Protein AF-A0A2V5XHL0-F1 (afdb_monomer)

Mean predicted aligned error: 10.44 Å

Foldseek 3Di:
DLDDQAQPQADDDLLCRVVVLLVPFFFDDLVCQCLAEEEAEAQFLQSLLQLLQSLVSPHAYEYEYLAPASLPGPLQADQQFAFAQACPPPFVGHLVLQLVLQCVQLQLQFFSNLQSLLRVLLNVLVVLCVVLQFAFPADPVGDGDFQAAVRGDGRGGTFFLRTRSSRSSVSSRVSSVVSVVVNSYDYHYSKDFDAFQADPLAGFWTWIANLFFLDIDTDGPDDDDDDPAWDDDDDDPPPDTHGDDPCVCPPDQDWDFQDPVCPPPDPVPGDPVRTDPDDPDDDHHTHYHHHDDPVQPVLQVCQVVVNADDDPSAWDFAACQVVCVVPNPVVCCSRCVVVQVVQCVVPVDRRNVGTGIDHHDDDAALAAARDHQLQAGSRHPDHDFARNHNHRRHQHRITNCRSSRSNCNNNPRNNRSVSSSCVVCRVVHDDCPDPSNVVNSVVSVVVLVLLQPQPADDELVVLQVVLVVLCCVAVNQEHELVSLVVSLVVLVVSLVCLSHHYHQPDHSGRNGVSSVSSSVSNVVSLVSNVSSVVLNVPPFFGNSNHYPVHADPVRHGHGDCVPPSWDWHWADPPDCVVPNTDTDTGHHDDPDDDNDDNDPD

Solvent-accessible surface area (backbone atoms only — not comparable to full-atom values): 33269 Å² total; per-residue (Å²): 132,89,82,71,90,69,46,71,70,60,75,75,58,79,95,42,23,60,58,55,48,62,75,71,46,46,70,57,55,64,92,53,26,62,78,44,61,45,83,40,78,42,37,29,47,17,38,23,24,29,50,21,44,44,14,69,62,39,24,36,30,40,39,30,26,62,43,88,42,57,75,70,30,73,45,35,73,36,42,67,20,32,40,32,43,61,59,79,84,71,78,77,65,32,41,68,54,46,24,50,54,40,41,60,38,3,52,65,49,42,46,58,67,50,28,40,45,51,21,64,45,23,40,56,52,55,51,54,38,49,75,52,28,35,28,42,12,60,42,96,86,66,49,70,29,56,28,38,32,60,88,57,96,49,59,40,13,31,7,21,65,72,31,16,22,36,48,52,34,50,38,28,43,55,46,29,49,50,20,39,75,68,66,23,29,48,80,36,58,28,20,38,79,77,48,76,25,55,56,99,73,22,47,63,32,33,33,31,30,35,46,69,54,30,48,73,45,75,43,38,70,80,91,84,84,85,76,94,48,54,52,80,84,80,59,97,82,61,93,64,70,54,79,48,72,79,71,68,54,81,87,48,87,76,67,46,67,71,53,80,83,58,76,82,52,61,78,90,78,57,61,76,89,44,48,44,72,87,78,89,76,83,94,82,66,58,32,28,40,68,38,65,60,75,73,42,57,65,45,44,54,46,20,76,74,68,71,19,44,68,91,87,29,67,14,40,78,51,72,45,65,68,58,32,74,72,61,37,59,65,57,48,43,76,60,44,34,76,56,43,53,51,44,23,75,73,69,77,46,57,47,93,81,43,58,40,81,45,64,69,72,95,83,80,60,40,61,50,51,66,55,28,67,58,33,33,28,81,40,52,76,39,67,50,56,28,69,54,21,29,61,57,24,21,40,24,66,51,57,24,42,65,59,32,44,8,38,36,34,14,64,64,42,40,75,50,35,48,32,36,55,47,57,79,41,77,87,73,70,79,63,66,82,40,69,49,46,54,46,50,52,49,54,51,48,49,54,51,53,53,54,55,64,24,82,34,84,38,52,61,67,59,55,50,51,52,50,53,50,51,40,54,79,19,62,38,73,59,28,45,70,71,41,25,55,51,42,58,57,47,39,57,58,49,47,52,46,48,74,63,30,27,42,36,67,78,69,67,56,45,67,35,65,49,51,56,49,48,53,52,50,56,54,45,44,53,50,51,42,51,53,32,49,53,62,54,72,51,85,38,4,41,64,59,47,39,26,75,88,26,48,48,101,86,70,46,73,36,65,47,67,90,85,56,37,44,46,83,46,71,45,80,63,63,63,62,97,81,34,64,65,44,82,43,79,47,77,61,74,72,91,84,60,83,92,72,83,87,70,91,121

Sequence (601 aa):
MIGNFDARVPSGPLDRKWTSHKDHSRLVSPNNRRKFEIIVVGSGLAGGSAVATLGELGYRVRCFCYQDSPRRAHSIAAQGGINAAKNYQNDGDSIYRLFYDTIKGGDFRSREANVYRLAEVSSNIIDQCVAQGVPFAREYGGLLANRSFGGAQVSRTFYARGQTGQQLLLGCYQALCRQIAAGTVQMFPQTEMLDVVIVDGHAKGIVTRNLRTGKIDNVAACFTQIHPTCIPHSGDYQSKLTLMSESLRNDGRVWVPKQKEDCNKAPNEIPEADRDYYLERKYPSYGNLAPRDISSRAAKEVCDEGRGVGPGGRGVYLDFADAIKRVGEQTIRERYGNLFEVYEKITGENAYHVPMRIYPAVHYTMGGLWVDYNLMSNIPGLFVIGEANFSDHGANRLGASALMQGLADGYFVLPYTLPNYLAGQMGKRPSTDHAEFKKADNDVRAKIDNLLKINGKRSLDSIHRELGTLLWDKCGMARNKNGLEEALRKIPELREKFWREVRVPGDGEDFNQSLERAGRVADFLEFAELMCLDALARNESCGAHFREQHQTPEGEALRDDENFADVFAWEFQGNPATAGPKLYREALHFETVHLAQRSYK

Secondary structure (DSSP, 8-state):
--------PPSS-HHHHHHHHHHT-----HHHHTT-EEEEE--SHHHHHHHHHHHHTT-EEEEEESSSSGGGSGGGG--S-EE----SS-SS--HHHHHHHHHHHTTT-S-HHHHHHHHHHHHHHHHHHHHTT---EE-TTSSEEPB--BS-SS--EE--TT-HHHHHHHHHHHHHHHHHHTTSEEEEETEEEEEEEEETTEEEEEEEEETTS--EEEEE-------S-BPPP-STT-SSPPB--GGGGSS----EESSSGGGGS-GGGS-GGGEE-TTS-----------BSTHHHHHHHHHHTT---STTS--EEE--HHHHHHH-HHHHHHHHHHHHHHHHHHHS--TTTSPEEE----------B-B-TTSBBSSTT-B--GGGB-TTTTTS--TTHHHHHHHHIIIIIHHHHHHHHHTT-TT----TTSHHHHHHHHHHHHHHHHHHH-B-SB-HHHHHHHHHHHHHHHSSSSB-HHHHHHHHHHHHHHHHHHHHHBB--S-SSS--HHHHHHHHHHHHHHHHHHHHHHHHH--S-BTTB-BTTSB-TTS-B---TTT--EEEEEE--S-TTTSPPEEEEEEPP-SSS--------

Structure (mmCIF, N/CA/C/O backbone):
data_AF-A0A2V5XHL0-F1
#
_entry.id   AF-A0A2V5XHL0-F1
#
loop_
_atom_site.group_PDB
_atom_site.id
_atom_site.type_symbol
_atom_site.label_atom_id
_atom_site.label_alt_id
_atom_site.label_comp_id
_atom_site.label_asym_id
_atom_site.label_entity_id
_atom_site.label_seq_id
_atom_site.pdbx_PDB_ins_code
_atom_site.Cartn_x
_atom_site.Cartn_y
_atom_site.Cartn_z
_atom_site.occupancy
_atom_site.B_iso_or_equiv
_atom_site.auth_seq_id
_atom_site.auth_comp_id
_atom_site.auth_asym_id
_atom_site.auth_atom_id
_atom_site.pdbx_PDB_model_num
ATOM 1 N N . MET A 1 1 ? 4.627 -4.210 24.219 1.00 46.50 1 MET A N 1
ATOM 2 C CA . MET A 1 1 ? 6.060 -4.483 23.981 1.00 46.50 1 MET A CA 1
ATOM 3 C C . MET A 1 1 ? 6.228 -4.912 22.536 1.00 46.50 1 MET A C 1
ATOM 5 O O . MET A 1 1 ? 5.834 -6.027 22.213 1.00 46.50 1 MET A O 1
ATOM 9 N N . ILE A 1 2 ? 6.771 -4.050 21.676 1.00 52.75 2 ILE A N 1
ATOM 10 C CA . ILE A 1 2 ? 7.074 -4.383 20.277 1.00 52.75 2 ILE A CA 1
ATOM 11 C C . ILE A 1 2 ? 8.586 -4.632 20.197 1.00 52.75 2 ILE A C 1
ATOM 13 O O . ILE A 1 2 ? 9.363 -3.773 19.809 1.00 52.75 2 ILE A O 1
ATOM 17 N N . GLY A 1 3 ? 9.013 -5.793 20.706 1.00 51.69 3 GLY A N 1
ATOM 18 C CA . GLY A 1 3 ? 10.428 -6.073 20.998 1.00 51.69 3 GLY A CA 1
ATOM 19 C C . GLY A 1 3 ? 11.030 -7.291 20.298 1.00 51.69 3 GLY A C 1
ATOM 20 O O . GLY A 1 3 ? 12.183 -7.609 20.564 1.00 51.69 3 GLY A O 1
ATOM 21 N N . ASN A 1 4 ? 10.276 -7.995 19.448 1.00 64.25 4 ASN A N 1
ATOM 22 C CA . ASN A 1 4 ? 10.770 -9.174 18.734 1.00 64.25 4 ASN A CA 1
ATOM 23 C C . ASN A 1 4 ? 10.241 -9.192 17.292 1.00 64.25 4 ASN A C 1
ATOM 25 O O . ASN A 1 4 ? 9.087 -9.550 17.050 1.00 64.25 4 ASN A O 1
ATOM 29 N N . PHE A 1 5 ? 11.092 -8.785 16.350 1.00 75.19 5 PHE A N 1
ATOM 30 C CA . PHE A 1 5 ? 10.801 -8.710 14.915 1.00 75.19 5 PHE A CA 1
ATOM 31 C C . PHE A 1 5 ? 11.081 -10.061 14.235 1.00 75.19 5 PHE A C 1
ATOM 33 O O . PHE A 1 5 ? 11.880 -10.183 13.312 1.00 75.19 5 PHE A O 1
ATOM 40 N N . ASP A 1 6 ? 10.419 -11.103 14.742 1.00 87.44 6 ASP A N 1
ATOM 41 C CA . ASP A 1 6 ? 10.456 -12.466 14.209 1.00 87.44 6 ASP A CA 1
ATOM 42 C C . ASP A 1 6 ? 9.765 -12.518 12.837 1.00 87.44 6 ASP A C 1
ATOM 44 O O . ASP A 1 6 ? 8.538 -12.566 12.740 1.00 87.44 6 ASP A O 1
ATOM 48 N N . ALA A 1 7 ? 10.562 -12.513 11.766 1.00 89.44 7 ALA A N 1
ATOM 49 C CA . ALA A 1 7 ? 10.075 -12.528 10.390 1.00 89.44 7 ALA A CA 1
ATOM 50 C C . ALA A 1 7 ? 9.318 -13.816 9.996 1.00 89.44 7 ALA A C 1
ATOM 52 O O . ALA A 1 7 ? 8.667 -13.823 8.950 1.00 89.44 7 ALA A O 1
ATOM 53 N N . ARG A 1 8 ? 9.388 -14.903 10.784 1.00 92.56 8 ARG A N 1
ATOM 54 C CA . ARG A 1 8 ? 8.723 -16.209 10.541 1.00 92.56 8 ARG A CA 1
ATOM 55 C C . ARG A 1 8 ? 8.894 -16.801 9.142 1.00 92.56 8 ARG A C 1
ATOM 57 O O . ARG A 1 8 ? 8.022 -17.520 8.652 1.00 92.56 8 ARG A O 1
ATOM 64 N N . VAL A 1 9 ? 10.024 -16.520 8.501 1.00 93.06 9 VAL A N 1
ATOM 65 C CA . VAL A 1 9 ? 10.386 -17.124 7.217 1.00 93.06 9 VAL A CA 1
ATOM 66 C C . VAL A 1 9 ? 10.520 -18.646 7.398 1.00 93.06 9 VAL A C 1
ATOM 68 O O . VAL A 1 9 ? 11.267 -19.080 8.275 1.00 93.06 9 VAL A O 1
ATOM 71 N N . PRO A 1 10 ? 9.828 -19.479 6.594 1.00 92.94 10 PRO A N 1
ATOM 72 C CA . PRO A 1 10 ? 9.951 -20.931 6.681 1.00 92.94 10 PRO A CA 1
ATOM 73 C C . PRO A 1 10 ? 11.386 -21.418 6.436 1.00 92.94 10 PRO A C 1
ATOM 75 O O . PRO A 1 10 ? 12.123 -20.875 5.603 1.00 92.94 10 PRO A O 1
ATOM 78 N N . SER A 1 11 ? 11.769 -22.484 7.135 1.00 91.81 11 SER A N 1
ATOM 79 C CA . SER A 1 11 ? 13.030 -23.189 6.905 1.00 91.81 11 SER A CA 1
ATOM 80 C C . SER A 1 11 ? 13.004 -23.994 5.595 1.00 91.81 11 SER A C 1
ATOM 82 O O . SER A 1 11 ? 11.952 -24.219 4.993 1.00 91.81 11 SER A O 1
ATOM 84 N N . GLY A 1 12 ? 14.185 -24.423 5.141 1.00 92.25 12 GLY A N 1
ATOM 85 C CA . GLY A 1 12 ? 14.355 -25.177 3.895 1.00 92.25 12 GLY A CA 1
ATOM 86 C C . GLY A 1 12 ? 14.492 -24.304 2.634 1.00 92.25 12 GLY A C 1
ATOM 87 O O . GLY A 1 12 ? 14.489 -23.073 2.738 1.00 92.25 12 GLY A O 1
ATOM 88 N N . PRO A 1 13 ? 14.648 -24.932 1.450 1.00 93.69 13 PRO A N 1
ATOM 89 C CA . PRO A 1 13 ? 14.963 -24.255 0.187 1.00 93.69 13 PRO A CA 1
ATOM 90 C C . PRO A 1 13 ? 13.944 -23.189 -0.223 1.00 93.69 13 PRO A C 1
ATOM 92 O O . PRO A 1 13 ? 12.740 -23.371 -0.028 1.00 93.69 13 PRO A O 1
ATOM 95 N N . LEU A 1 14 ? 14.420 -22.092 -0.824 1.00 93.50 14 LEU A N 1
ATOM 96 C CA . LEU A 1 14 ? 13.601 -20.930 -1.193 1.00 93.50 14 LEU A CA 1
ATOM 97 C C . LEU A 1 14 ? 12.396 -21.298 -2.079 1.00 93.50 14 LEU A C 1
ATOM 99 O O . LEU A 1 14 ? 11.286 -20.848 -1.799 1.00 93.50 14 LEU A O 1
ATOM 103 N N . ASP A 1 15 ? 12.589 -22.189 -3.059 1.00 93.50 15 ASP A N 1
ATOM 104 C CA . ASP A 1 15 ? 11.546 -22.705 -3.962 1.00 93.50 15 ASP A CA 1
ATOM 105 C C . ASP A 1 15 ? 10.491 -23.586 -3.267 1.00 93.50 15 ASP A C 1
ATOM 107 O O . ASP A 1 15 ? 9.449 -23.898 -3.846 1.00 93.50 15 ASP A O 1
ATOM 111 N N . ARG A 1 16 ? 10.744 -23.997 -2.018 1.00 94.38 16 ARG A N 1
ATOM 112 C CA . ARG A 1 16 ? 9.848 -24.842 -1.216 1.00 94.38 16 ARG A CA 1
ATOM 113 C C . ARG A 1 16 ? 9.269 -24.149 0.007 1.00 94.38 16 ARG A C 1
ATOM 115 O O . ARG A 1 16 ? 8.292 -24.673 0.540 1.00 94.38 16 ARG A O 1
ATOM 122 N N . LYS A 1 17 ? 9.784 -22.983 0.424 1.00 96.06 17 LYS A N 1
ATOM 123 C CA . LYS A 1 17 ? 9.313 -22.268 1.629 1.00 96.06 17 LYS A CA 1
ATOM 124 C C . LYS A 1 17 ? 7.793 -22.066 1.630 1.00 96.06 17 LYS A C 1
ATOM 126 O O . LYS A 1 17 ? 7.146 -22.408 2.616 1.00 96.06 17 LYS A O 1
ATOM 131 N N . TRP A 1 18 ? 7.203 -21.577 0.533 1.00 96.12 18 TRP A N 1
ATOM 132 C CA . TRP A 1 18 ? 5.755 -21.331 0.475 1.00 96.12 18 TRP A CA 1
ATOM 133 C C . TRP A 1 18 ? 4.926 -22.617 0.390 1.00 96.12 18 TRP A C 1
ATOM 135 O O . TRP A 1 18 ? 3.898 -22.726 1.055 1.00 96.12 18 TRP A O 1
ATOM 145 N N . THR A 1 19 ? 5.370 -23.617 -0.376 1.00 93.69 19 THR A N 1
ATOM 146 C CA . THR A 1 19 ? 4.673 -24.914 -0.456 1.00 93.69 19 THR A CA 1
ATOM 147 C C . THR A 1 19 ? 4.693 -25.652 0.879 1.00 93.69 19 THR A C 1
ATOM 149 O O . THR A 1 19 ? 3.624 -25.905 1.428 1.00 93.69 19 THR A O 1
ATOM 152 N N . SER A 1 20 ? 5.864 -25.791 1.503 1.00 93.00 20 SER A N 1
ATOM 153 C CA . SER A 1 20 ? 5.986 -26.304 2.873 1.00 93.00 20 SER A CA 1
ATOM 154 C C . SER A 1 20 ? 5.132 -25.514 3.879 1.00 93.00 20 SER A C 1
ATOM 156 O O . SER A 1 20 ? 4.485 -26.106 4.742 1.00 93.00 20 SER A O 1
ATOM 158 N N . HIS A 1 21 ? 5.056 -24.183 3.757 1.00 95.06 21 HIS A N 1
ATOM 159 C CA . HIS A 1 21 ? 4.214 -23.360 4.628 1.00 95.06 21 HIS A CA 1
ATOM 160 C C . HIS A 1 21 ? 2.712 -23.645 4.472 1.00 95.06 21 HIS A C 1
ATOM 162 O O . HIS A 1 21 ? 2.005 -23.687 5.480 1.00 95.06 21 HIS A O 1
ATOM 168 N N . LYS A 1 22 ? 2.213 -23.855 3.244 1.00 93.25 22 LYS A N 1
ATOM 169 C CA . LYS A 1 22 ? 0.816 -24.266 2.998 1.00 93.25 22 LYS A CA 1
ATOM 170 C C . LYS A 1 22 ? 0.546 -25.641 3.619 1.00 93.25 22 LYS A C 1
ATOM 172 O O . LYS A 1 22 ? -0.430 -25.783 4.352 1.00 93.25 22 LYS A O 1
ATOM 177 N N . ASP A 1 23 ? 1.441 -26.602 3.392 1.00 91.31 23 ASP A N 1
ATOM 178 C CA . ASP A 1 23 ? 1.287 -28.002 3.815 1.00 91.31 23 ASP A CA 1
ATOM 179 C C . ASP A 1 23 ? 1.270 -28.173 5.348 1.00 91.31 23 ASP A C 1
ATOM 181 O O . ASP A 1 23 ? 0.556 -29.026 5.875 1.00 91.31 23 ASP A O 1
ATOM 185 N N . HIS A 1 24 ? 2.011 -27.328 6.077 1.00 91.75 24 HIS A N 1
ATOM 186 C CA . HIS A 1 24 ? 2.110 -27.362 7.545 1.00 91.75 24 HIS A CA 1
ATOM 187 C C . HIS A 1 24 ? 1.263 -26.285 8.259 1.00 91.75 24 HIS A C 1
ATOM 189 O O . HIS A 1 24 ? 1.309 -26.171 9.488 1.00 91.75 24 HIS A O 1
ATOM 195 N N . SER A 1 25 ? 0.484 -25.479 7.528 1.00 90.38 25 SER A N 1
ATOM 196 C CA . SER A 1 25 ? -0.372 -24.442 8.123 1.00 90.38 25 SER A CA 1
ATOM 197 C C . SER A 1 25 ? -1.601 -25.024 8.819 1.00 90.38 25 SER A C 1
ATOM 199 O O . SER A 1 25 ? -2.296 -25.894 8.294 1.00 90.38 25 SER A O 1
ATOM 201 N N . ARG A 1 26 ? -1.945 -24.489 9.998 1.00 88.56 26 ARG A N 1
ATOM 202 C CA . ARG A 1 26 ? -3.175 -24.883 10.701 1.00 88.56 26 ARG A CA 1
ATOM 203 C C . ARG A 1 26 ? -4.399 -24.361 9.949 1.00 88.56 26 ARG A C 1
ATOM 205 O O . ARG A 1 26 ? -4.470 -23.187 9.597 1.00 88.56 26 ARG A O 1
ATOM 212 N N . LEU A 1 27 ? -5.398 -25.216 9.756 1.00 86.00 27 LEU A N 1
ATOM 213 C CA . LEU A 1 27 ? -6.614 -24.872 9.019 1.00 86.00 27 LEU A CA 1
ATOM 214 C C . LEU A 1 27 ? -7.810 -24.679 9.956 1.00 86.00 27 LEU A C 1
ATOM 216 O O . LEU A 1 27 ? -8.016 -25.440 10.900 1.00 86.00 27 LEU A O 1
ATOM 220 N N . VAL A 1 28 ? -8.671 -23.708 9.639 1.00 81.12 28 VAL A N 1
ATOM 221 C CA . VAL A 1 28 ? -10.020 -23.629 10.217 1.00 81.12 28 VAL A CA 1
ATOM 222 C C . VAL A 1 28 ? -10.977 -24.413 9.320 1.00 81.12 28 VAL A C 1
ATOM 224 O O . VAL A 1 28 ? -11.215 -24.038 8.166 1.00 81.12 28 VAL A O 1
ATOM 227 N N . SER A 1 29 ? -11.548 -25.495 9.857 1.00 74.88 29 SER A N 1
ATOM 228 C CA . SER A 1 29 ? -12.518 -26.325 9.136 1.00 74.88 29 SER A CA 1
ATOM 229 C C . SER A 1 29 ? -13.773 -25.522 8.740 1.00 74.88 29 SER A C 1
ATOM 231 O O . SER A 1 29 ? -14.208 -24.670 9.522 1.00 74.88 29 SER A O 1
ATOM 233 N N . PRO A 1 30 ? -14.392 -25.772 7.564 1.00 79.94 30 PRO A N 1
ATOM 234 C CA . PRO A 1 30 ? -15.480 -24.939 7.032 1.00 79.94 30 PRO A CA 1
ATOM 235 C C . PRO A 1 30 ? -16.613 -24.656 8.030 1.00 79.94 30 PRO A C 1
ATOM 237 O O . PRO A 1 30 ? -16.972 -23.501 8.252 1.00 79.94 30 PRO A O 1
ATOM 240 N N . ASN A 1 31 ? -17.076 -25.686 8.746 1.00 74.81 31 ASN A N 1
ATOM 241 C CA . ASN A 1 31 ? -18.135 -25.592 9.763 1.00 74.81 31 ASN A CA 1
ATOM 242 C C . ASN A 1 31 ? -17.829 -24.607 10.913 1.00 74.81 31 ASN A C 1
ATOM 244 O O . ASN A 1 31 ? -18.754 -24.132 11.582 1.00 74.81 31 ASN A O 1
ATOM 248 N N . ASN A 1 32 ? -16.547 -24.305 11.148 1.00 78.50 32 ASN A N 1
ATOM 249 C CA . ASN A 1 32 ? -16.061 -23.374 12.164 1.00 78.50 32 ASN A CA 1
ATOM 250 C C . ASN A 1 32 ? -15.761 -21.964 11.624 1.00 78.50 32 ASN A C 1
ATOM 252 O O . ASN A 1 32 ? -15.718 -21.036 12.428 1.00 78.50 32 ASN A O 1
ATOM 256 N N . ARG A 1 33 ? -15.591 -21.758 10.310 1.00 85.31 33 ARG A N 1
ATOM 257 C CA . ARG A 1 33 ? -15.226 -20.440 9.739 1.00 85.31 33 ARG A CA 1
ATOM 258 C C . ARG A 1 33 ? -16.268 -19.366 10.054 1.00 85.31 33 ARG A C 1
ATOM 260 O O . ARG A 1 33 ? -15.913 -18.302 10.545 1.00 85.31 33 ARG A O 1
ATOM 267 N N . ARG A 1 34 ? -17.555 -19.717 9.960 1.00 84.56 34 ARG A N 1
ATOM 268 C CA . ARG A 1 34 ? -18.718 -18.881 10.334 1.00 84.56 34 ARG A CA 1
ATOM 269 C C . ARG A 1 34 ? -18.819 -18.485 11.820 1.00 84.56 34 ARG A C 1
ATOM 271 O O . ARG A 1 34 ? -19.714 -17.711 12.175 1.00 84.56 34 ARG A O 1
ATOM 278 N N . LYS A 1 35 ? -17.961 -19.044 12.689 1.00 81.44 35 LYS A N 1
ATOM 279 C CA . LYS A 1 35 ? -17.805 -18.656 14.108 1.00 81.44 35 LYS A CA 1
ATOM 280 C C . LYS A 1 35 ? -16.758 -17.555 14.295 1.00 81.44 35 LYS A C 1
ATOM 282 O O . LYS A 1 35 ? -16.759 -16.893 15.327 1.00 81.44 35 LYS A O 1
ATOM 287 N N . PHE A 1 36 ? -15.872 -17.375 13.320 1.00 86.38 36 PHE A N 1
ATOM 288 C CA . PHE A 1 36 ? -14.963 -16.243 13.259 1.00 86.38 36 PHE A CA 1
ATOM 289 C C . PHE A 1 36 ? -15.601 -15.104 12.471 1.00 86.38 36 PHE A C 1
ATOM 291 O O . PHE A 1 36 ? -16.445 -15.304 11.593 1.00 86.38 36 PHE A O 1
ATOM 298 N N . GLU A 1 37 ? -15.162 -13.901 12.798 1.00 89.62 37 GLU A N 1
ATOM 299 C CA . GLU A 1 37 ? -15.572 -12.674 12.145 1.00 89.62 37 GLU A CA 1
ATOM 300 C C . GLU A 1 37 ? -14.332 -11.795 11.995 1.00 89.62 37 GLU A C 1
ATOM 302 O O . GLU A 1 37 ? -13.525 -11.695 12.921 1.00 89.62 37 GLU A O 1
ATOM 307 N N . ILE A 1 38 ? -14.150 -11.242 10.800 1.00 94.69 38 ILE A N 1
ATOM 308 C CA . ILE A 1 38 ? -12.915 -10.593 10.362 1.00 94.69 38 ILE A CA 1
ATOM 309 C C . ILE A 1 38 ? -13.241 -9.149 9.993 1.00 94.69 38 ILE A C 1
ATOM 311 O O . ILE A 1 38 ? -14.164 -8.893 9.222 1.00 94.69 38 ILE A O 1
ATOM 315 N N . ILE A 1 39 ? -12.474 -8.209 10.532 1.00 94.75 39 ILE A N 1
ATOM 316 C CA . ILE A 1 39 ? -12.552 -6.791 10.181 1.00 94.75 39 ILE A CA 1
ATOM 317 C C . ILE A 1 39 ? -11.485 -6.518 9.120 1.00 94.75 39 ILE A C 1
ATOM 319 O O . ILE A 1 39 ? -10.330 -6.900 9.296 1.00 94.75 39 ILE A O 1
ATOM 323 N N . VAL A 1 40 ? -11.867 -5.854 8.031 1.00 96.44 40 VAL A N 1
ATOM 324 C CA . VAL A 1 40 ? -10.954 -5.383 6.985 1.00 96.44 40 VAL A CA 1
ATOM 325 C C . VAL A 1 40 ? -11.190 -3.894 6.770 1.00 96.44 40 VAL A C 1
ATOM 327 O O . VAL A 1 40 ? -12.321 -3.461 6.550 1.00 96.44 40 VAL A O 1
ATOM 330 N N . VAL A 1 41 ? -10.120 -3.107 6.820 1.00 95.81 41 VAL A N 1
ATOM 331 C CA . VAL A 1 41 ? -10.155 -1.664 6.569 1.00 95.81 41 VAL A CA 1
ATOM 332 C C . VAL A 1 41 ? -9.470 -1.394 5.235 1.00 95.81 41 VAL A C 1
ATOM 334 O O . VAL A 1 41 ? -8.343 -1.822 5.004 1.00 95.81 41 VAL A O 1
ATOM 337 N N . GLY A 1 42 ? -10.172 -0.700 4.341 1.00 93.25 42 GLY A N 1
ATOM 338 C CA . GLY A 1 42 ? -9.761 -0.499 2.956 1.00 93.25 42 GLY A CA 1
ATOM 339 C C . GLY A 1 42 ? -10.383 -1.514 1.990 1.00 93.25 42 GLY A C 1
ATOM 340 O O . GLY A 1 42 ? -10.669 -2.659 2.326 1.00 93.25 42 GLY A O 1
ATOM 341 N N . SER A 1 43 ? -10.606 -1.062 0.754 1.00 94.94 43 SER A N 1
ATOM 342 C CA . SER A 1 43 ? -11.317 -1.813 -0.296 1.00 94.94 43 SER A CA 1
ATOM 343 C C . SER A 1 43 ? -10.671 -1.704 -1.687 1.00 94.94 43 SER A C 1
ATOM 345 O O . SER A 1 43 ? -11.307 -1.983 -2.700 1.00 94.94 43 SER A O 1
ATOM 347 N N . GLY A 1 44 ? -9.385 -1.324 -1.740 1.00 92.81 44 GLY A N 1
ATOM 348 C CA . GLY A 1 44 ? -8.549 -1.470 -2.942 1.00 92.81 44 GLY A CA 1
ATOM 349 C C . GLY A 1 44 ? -8.282 -2.938 -3.278 1.00 92.81 44 GLY A C 1
ATOM 350 O O . GLY A 1 44 ? -8.841 -3.821 -2.636 1.00 92.81 44 GLY A O 1
ATOM 351 N N . LEU A 1 45 ? -7.410 -3.221 -4.252 1.00 95.00 45 LEU A N 1
ATOM 352 C CA . LEU A 1 45 ? -7.193 -4.600 -4.730 1.00 95.00 45 LEU A CA 1
ATOM 353 C C . LEU A 1 45 ? -6.908 -5.601 -3.597 1.00 95.00 45 LEU A C 1
ATOM 355 O O . LEU A 1 45 ? -7.509 -6.669 -3.592 1.00 95.00 45 LEU A O 1
ATOM 359 N N . ALA A 1 46 ? -6.090 -5.232 -2.606 1.00 95.44 46 ALA A N 1
ATOM 360 C CA . ALA A 1 46 ? -5.801 -6.081 -1.449 1.00 95.44 46 ALA A CA 1
ATOM 361 C C . ALA A 1 46 ? -7.030 -6.321 -0.555 1.00 95.44 46 ALA A C 1
ATOM 363 O O . ALA A 1 46 ? -7.480 -7.455 -0.419 1.00 95.44 46 ALA A O 1
ATOM 364 N N . GLY A 1 47 ? -7.631 -5.261 -0.004 1.00 95.44 47 GLY A N 1
ATOM 365 C CA . GLY A 1 47 ? -8.817 -5.385 0.853 1.00 95.44 47 GLY A CA 1
ATOM 366 C C . GLY A 1 47 ? -10.014 -6.028 0.141 1.00 95.44 47 GLY A C 1
ATOM 367 O O . GLY A 1 47 ? -10.666 -6.903 0.697 1.00 95.44 47 GLY A O 1
ATOM 368 N N . GLY A 1 48 ? -10.272 -5.660 -1.116 1.00 95.44 48 GLY A N 1
ATOM 369 C CA . GLY A 1 48 ? -11.372 -6.197 -1.918 1.00 95.44 48 GLY A CA 1
ATOM 370 C C . GLY A 1 48 ? -11.208 -7.678 -2.268 1.00 95.44 48 GLY A C 1
ATOM 371 O O . GLY A 1 48 ? -12.172 -8.434 -2.144 1.00 95.44 48 GLY A O 1
ATOM 372 N N . SER A 1 49 ? -10.001 -8.115 -2.650 1.00 97.00 49 SER A N 1
ATOM 373 C CA . SER A 1 49 ? -9.724 -9.539 -2.898 1.00 97.00 49 SER A CA 1
ATOM 374 C C . SER A 1 49 ? -9.730 -10.364 -1.610 1.00 97.00 49 SER A C 1
ATOM 376 O O . SER A 1 49 ? -10.347 -11.429 -1.584 1.00 97.00 49 SER A O 1
ATOM 378 N N . ALA A 1 50 ? -9.155 -9.846 -0.519 1.00 97.25 50 ALA A N 1
ATOM 379 C CA . ALA A 1 50 ? -9.206 -10.475 0.799 1.00 97.25 50 ALA A CA 1
ATOM 380 C C . ALA A 1 50 ? -10.650 -10.673 1.284 1.00 97.25 50 ALA A C 1
ATOM 382 O O . ALA A 1 50 ? -11.035 -11.779 1.654 1.00 97.25 50 ALA A O 1
ATOM 383 N N . VAL A 1 51 ? -11.479 -9.625 1.238 1.00 96.31 51 VAL A N 1
ATOM 384 C CA . VAL A 1 51 ? -12.883 -9.670 1.683 1.00 96.31 51 VAL A CA 1
ATOM 385 C C . VAL A 1 51 ? -13.714 -10.617 0.819 1.00 96.31 51 VAL A C 1
ATOM 387 O O . VAL A 1 51 ? -14.485 -11.406 1.365 1.00 96.31 51 VAL A O 1
ATOM 390 N N . ALA A 1 52 ? -13.528 -10.593 -0.506 1.00 96.06 52 ALA A N 1
ATOM 391 C CA . ALA A 1 52 ? -14.175 -11.548 -1.402 1.00 96.06 52 ALA A CA 1
ATOM 392 C C . ALA A 1 52 ? -13.777 -12.994 -1.057 1.00 96.06 52 ALA A C 1
ATOM 394 O O . ALA A 1 52 ? -14.645 -13.838 -0.863 1.00 96.06 52 ALA A O 1
ATOM 395 N N . THR A 1 53 ? -12.483 -13.280 -0.899 1.00 96.62 53 THR A N 1
ATOM 396 C CA . THR A 1 53 ? -11.997 -14.650 -0.654 1.00 96.62 53 THR A CA 1
ATOM 397 C C . THR A 1 53 ? -12.391 -15.168 0.726 1.00 96.62 53 THR A C 1
ATOM 399 O O . THR A 1 53 ? -12.828 -16.307 0.861 1.00 96.62 53 THR A O 1
ATOM 402 N N . LEU A 1 54 ? -12.292 -14.339 1.766 1.00 96.50 54 LEU A N 1
ATOM 403 C CA . LEU A 1 54 ? -12.662 -14.722 3.130 1.00 96.50 54 LEU A CA 1
ATOM 404 C C . LEU A 1 54 ? -14.182 -14.916 3.270 1.00 96.50 54 LEU A C 1
ATOM 406 O O . LEU A 1 54 ? -14.609 -15.886 3.899 1.00 96.50 54 LEU A O 1
ATOM 410 N N . GLY A 1 55 ? -14.994 -14.067 2.629 1.00 95.12 55 GLY A N 1
ATOM 411 C CA . GLY A 1 55 ? -16.442 -14.273 2.541 1.00 95.12 55 GLY A CA 1
ATOM 412 C C . GLY A 1 55 ? -16.795 -15.581 1.824 1.00 95.12 55 GLY A C 1
ATOM 413 O O . GLY A 1 55 ? -17.603 -16.361 2.325 1.00 95.12 55 GLY A O 1
ATOM 414 N N . GLU A 1 56 ? -16.121 -15.877 0.710 1.00 94.62 56 GLU A N 1
ATOM 415 C CA . GLU A 1 56 ? -16.318 -17.098 -0.088 1.00 94.62 56 GLU A CA 1
ATOM 416 C C . GLU A 1 56 ? -15.896 -18.376 0.642 1.00 94.62 56 GLU A C 1
ATOM 418 O O . GLU A 1 56 ? -16.550 -19.412 0.537 1.00 94.62 56 GLU A O 1
ATOM 423 N N . LEU A 1 57 ? -14.844 -18.294 1.459 1.00 92.19 57 LEU A N 1
ATOM 424 C CA . LEU A 1 57 ? -14.433 -19.371 2.357 1.00 92.19 57 LEU A CA 1
ATOM 425 C C . LEU A 1 57 ? -15.441 -19.621 3.492 1.00 92.19 57 LEU A C 1
ATOM 427 O O . LEU A 1 57 ? -15.303 -20.636 4.179 1.00 92.19 57 LEU A O 1
ATOM 431 N N . GLY A 1 58 ? -16.432 -18.748 3.701 1.00 86.88 58 GLY A N 1
ATOM 432 C CA . GLY A 1 58 ? -17.469 -18.884 4.727 1.00 86.88 58 GLY A CA 1
ATOM 433 C C . GLY A 1 58 ? -17.132 -18.225 6.069 1.00 86.88 58 GLY A C 1
ATOM 434 O O . GLY A 1 58 ? -17.687 -18.619 7.099 1.00 86.88 58 GLY A O 1
ATOM 435 N N . TYR A 1 59 ? -16.216 -17.253 6.090 1.00 93.44 59 TYR A N 1
ATOM 436 C CA . TYR A 1 59 ? -16.048 -16.351 7.232 1.00 93.44 59 TYR A CA 1
ATOM 437 C C . TYR A 1 59 ? -17.111 -15.247 7.212 1.00 93.44 59 TYR A C 1
ATOM 439 O O . TYR A 1 59 ? -17.610 -14.873 6.153 1.00 93.44 59 TYR A O 1
ATOM 447 N N . ARG A 1 60 ? -17.427 -14.680 8.382 1.00 92.75 60 ARG A N 1
ATOM 448 C CA . ARG A 1 60 ? -18.133 -13.391 8.444 1.00 92.75 60 ARG A CA 1
ATOM 449 C C . ARG A 1 60 ? -17.102 -12.283 8.263 1.00 92.75 60 ARG A C 1
ATOM 451 O O . ARG A 1 60 ? -16.087 -12.296 8.957 1.00 92.75 60 ARG A O 1
ATOM 458 N N . VAL A 1 61 ? -17.336 -11.333 7.367 1.00 95.56 61 VAL A N 1
ATOM 459 C CA . VAL A 1 61 ? -16.376 -10.251 7.104 1.00 95.56 61 VAL A CA 1
ATOM 460 C C . VAL A 1 61 ? -17.066 -8.896 7.163 1.00 95.56 61 VAL A C 1
ATOM 462 O O . VAL A 1 61 ? -18.122 -8.702 6.564 1.00 95.56 61 VAL A O 1
ATOM 465 N N . ARG A 1 62 ? -16.454 -7.938 7.859 1.00 94.94 62 ARG A N 1
ATOM 466 C CA . ARG A 1 62 ? -16.856 -6.530 7.871 1.00 94.94 62 ARG A CA 1
ATOM 467 C C . ARG A 1 62 ? -15.806 -5.700 7.154 1.00 94.94 62 ARG A C 1
ATOM 469 O O . ARG A 1 62 ? -14.665 -5.652 7.603 1.00 94.94 62 ARG A O 1
ATOM 476 N N . CYS A 1 63 ? -16.184 -5.063 6.051 1.00 96.25 63 CYS A N 1
ATOM 477 C CA . CYS A 1 63 ? -15.278 -4.245 5.249 1.00 96.25 63 CYS A CA 1
ATOM 478 C C . CYS A 1 63 ? -15.643 -2.762 5.357 1.00 96.25 63 CYS A C 1
ATOM 480 O O . CYS A 1 63 ? -16.754 -2.359 5.008 1.00 96.25 63 CYS A O 1
ATOM 482 N N . PHE A 1 64 ? -14.691 -1.962 5.832 1.00 95.56 64 PHE A N 1
ATOM 483 C CA . PHE A 1 64 ? -14.824 -0.526 6.068 1.00 95.56 64 PHE A CA 1
ATOM 484 C C . PHE A 1 64 ? -14.061 0.265 5.009 1.00 95.56 64 PHE A C 1
ATOM 486 O O . PHE A 1 64 ? -12.912 -0.061 4.694 1.00 95.56 64 PHE A O 1
ATOM 493 N N . CYS A 1 65 ? -14.662 1.322 4.466 1.00 93.88 65 CYS A N 1
ATOM 494 C CA . CYS A 1 65 ? -13.956 2.242 3.580 1.00 93.88 65 CYS A CA 1
ATOM 495 C C . CYS A 1 65 ? -14.519 3.667 3.651 1.00 93.88 65 CYS A C 1
ATOM 497 O O . CYS A 1 65 ? -15.728 3.865 3.728 1.00 93.88 65 CYS A O 1
ATOM 499 N N . TYR A 1 66 ? -13.643 4.675 3.588 1.00 90.19 66 TYR A N 1
ATOM 500 C CA . TYR A 1 66 ? -14.054 6.084 3.652 1.00 90.19 66 TYR A CA 1
ATOM 501 C C . TYR A 1 66 ? -14.724 6.571 2.352 1.00 90.19 66 TYR A C 1
ATOM 503 O O . TYR A 1 66 ? -15.384 7.607 2.338 1.00 90.19 66 TYR A O 1
ATOM 511 N N . GLN A 1 67 ? -14.572 5.832 1.248 1.00 91.50 67 GLN A N 1
ATOM 512 C CA . GLN A 1 67 ? -15.221 6.132 -0.026 1.00 91.50 67 GLN A CA 1
ATOM 513 C C . GLN A 1 67 ? -16.738 5.867 0.018 1.00 91.50 67 GLN A C 1
ATOM 515 O O . GLN A 1 67 ? -17.216 4.990 0.733 1.00 91.50 67 GLN A O 1
ATOM 520 N N . ASP A 1 68 ? -17.492 6.569 -0.832 1.00 88.81 68 ASP A N 1
ATOM 521 C CA . ASP A 1 68 ? -18.917 6.316 -1.116 1.00 88.81 68 ASP A CA 1
ATOM 522 C C . ASP A 1 68 ? -19.189 4.915 -1.686 1.00 88.81 68 ASP A C 1
ATOM 524 O O . ASP A 1 68 ? -20.281 4.370 -1.544 1.00 88.81 68 ASP A O 1
ATOM 528 N N . SER A 1 69 ? -18.198 4.335 -2.361 1.00 89.38 69 SER A N 1
ATOM 529 C CA . SER A 1 69 ? -18.271 3.018 -2.974 1.00 89.38 69 SER A CA 1
ATOM 530 C C . SER A 1 69 ? -16.875 2.389 -3.003 1.00 89.38 69 SER A C 1
ATOM 532 O O . SER A 1 69 ? -15.925 3.062 -3.417 1.00 89.38 69 SER A O 1
ATOM 534 N N . PRO A 1 70 ? -16.717 1.099 -2.642 1.00 86.56 70 PRO A N 1
ATOM 535 C CA . PRO A 1 70 ? -15.404 0.446 -2.586 1.00 86.56 70 PRO A CA 1
ATOM 536 C C . PRO A 1 70 ? -14.661 0.456 -3.934 1.00 86.56 70 PRO A C 1
ATOM 538 O O . PRO A 1 70 ? -13.435 0.526 -3.979 1.00 86.56 70 PRO A O 1
ATOM 541 N N . ARG A 1 71 ? -15.395 0.531 -5.055 1.00 90.25 71 ARG A N 1
ATOM 542 C CA . ARG A 1 71 ? -14.832 0.690 -6.408 1.00 90.25 71 ARG A CA 1
ATOM 543 C C . ARG A 1 71 ? -14.027 1.985 -6.629 1.00 90.25 71 ARG A C 1
ATOM 545 O O . ARG A 1 71 ? -13.425 2.115 -7.688 1.00 90.25 71 ARG A O 1
ATOM 552 N N . ARG A 1 72 ? -14.055 2.961 -5.706 1.00 89.81 72 ARG A N 1
ATOM 553 C CA . ARG A 1 72 ? -13.297 4.230 -5.803 1.00 89.81 72 ARG A CA 1
ATOM 554 C C . ARG A 1 72 ? -11.933 4.210 -5.098 1.00 89.81 72 ARG A C 1
ATOM 556 O O . ARG A 1 72 ? -11.269 5.243 -5.052 1.00 89.81 72 ARG A O 1
ATOM 563 N N . ALA A 1 73 ? -11.499 3.080 -4.540 1.00 90.81 73 ALA A N 1
ATOM 564 C CA . ALA A 1 73 ? -10.151 2.957 -3.984 1.00 90.81 73 ALA A CA 1
ATOM 565 C C . ALA A 1 73 ? -9.065 3.254 -5.044 1.00 90.81 73 ALA A C 1
ATOM 567 O O . ALA A 1 73 ? -9.248 2.942 -6.222 1.00 90.81 73 ALA A O 1
ATOM 568 N N . HIS A 1 74 ? -7.921 3.826 -4.635 1.00 87.00 74 HIS A N 1
ATOM 569 C CA . HIS A 1 74 ? -6.915 4.386 -5.560 1.00 87.00 74 HIS A CA 1
ATOM 570 C C . HIS A 1 74 ? -6.383 3.390 -6.603 1.00 87.00 74 HIS A C 1
ATOM 572 O O . HIS A 1 74 ? -6.004 3.799 -7.698 1.00 87.00 74 HIS A O 1
ATOM 578 N N . SER A 1 75 ? -6.449 2.080 -6.329 1.00 88.56 75 SER A N 1
ATOM 579 C CA . SER A 1 75 ? -6.149 1.037 -7.314 1.00 88.56 75 SER A CA 1
ATOM 580 C C . SER A 1 75 ? -6.872 1.239 -8.653 1.00 88.56 75 SER A C 1
ATOM 582 O O . SER A 1 75 ? -6.310 0.874 -9.677 1.00 88.56 75 SER A O 1
ATOM 584 N N . ILE A 1 76 ? -8.052 1.878 -8.679 1.00 88.56 76 ILE A N 1
ATOM 585 C CA . ILE A 1 76 ? -8.785 2.230 -9.90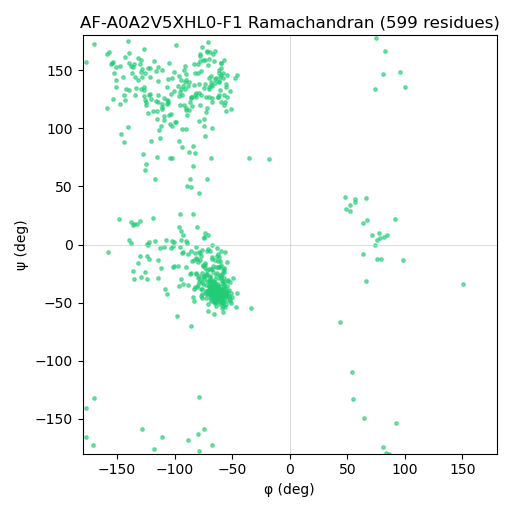7 1.00 88.56 76 ILE A CA 1
ATOM 586 C C . ILE A 1 76 ? -7.935 3.035 -10.914 1.00 88.56 76 ILE A C 1
ATOM 588 O O . ILE A 1 76 ? -8.123 2.916 -12.121 1.00 88.56 76 ILE A O 1
ATOM 592 N N . ALA A 1 77 ? -6.981 3.841 -10.438 1.00 80.06 77 ALA A N 1
ATOM 593 C CA . ALA A 1 77 ? -6.193 4.759 -11.258 1.00 80.06 77 ALA A CA 1
ATOM 594 C C . ALA A 1 77 ? -4.996 4.096 -11.967 1.00 80.06 77 ALA A C 1
ATOM 596 O O . ALA A 1 77 ? -4.336 4.735 -12.789 1.00 80.06 77 ALA A O 1
ATOM 597 N N . ALA A 1 78 ? -4.681 2.828 -11.673 1.00 75.00 78 ALA A N 1
ATOM 598 C CA . ALA A 1 78 ? -3.478 2.195 -12.203 1.00 75.00 78 ALA A CA 1
ATOM 599 C C . ALA A 1 78 ? -3.611 1.828 -13.692 1.00 75.00 78 ALA A C 1
ATOM 601 O O . ALA A 1 78 ? -4.171 0.805 -14.079 1.00 75.00 78 ALA A O 1
ATOM 602 N N . GLN A 1 79 ? -3.017 2.639 -14.557 1.00 71.31 79 GLN A N 1
ATOM 603 C CA . GLN A 1 79 ? -2.927 2.361 -15.995 1.00 71.31 79 GLN A CA 1
ATOM 604 C C . GLN A 1 79 ? -1.852 1.295 -16.297 1.00 71.31 79 GLN A C 1
ATOM 606 O O . GLN A 1 79 ? -1.950 0.584 -17.285 1.00 71.31 79 GLN A O 1
ATOM 611 N N . GLY A 1 80 ? -0.860 1.156 -15.409 1.00 72.00 80 GLY A N 1
ATOM 612 C CA . GLY A 1 80 ? 0.440 0.505 -15.621 1.00 72.00 80 GLY A CA 1
ATOM 613 C C . GLY A 1 80 ? 0.512 -1.021 -15.762 1.00 72.00 80 GLY A C 1
ATOM 614 O O . GLY A 1 80 ? 1.609 -1.550 -15.796 1.00 72.00 80 GLY A O 1
ATOM 615 N N . GLY A 1 81 ? -0.587 -1.753 -15.859 1.00 85.06 81 GLY A N 1
ATOM 616 C CA . GLY A 1 81 ? -0.544 -3.210 -15.952 1.00 85.06 81 GLY A CA 1
ATOM 617 C C . GLY A 1 81 ? -0.219 -3.929 -14.636 1.00 85.06 81 GLY A C 1
ATOM 618 O O . GLY A 1 81 ? 0.026 -3.304 -13.602 1.00 85.06 81 GLY A O 1
ATOM 619 N N . ILE A 1 82 ? -0.231 -5.261 -14.695 1.00 90.75 82 ILE A N 1
ATOM 620 C CA . ILE A 1 82 ? 0.159 -6.192 -13.629 1.00 90.75 82 ILE A CA 1
ATOM 621 C C . ILE A 1 82 ? 1.200 -7.184 -14.160 1.00 90.75 82 ILE A C 1
ATOM 623 O O . ILE A 1 82 ? 1.050 -7.686 -15.274 1.00 90.75 82 ILE A O 1
ATOM 627 N N . ASN A 1 83 ? 2.263 -7.442 -13.394 1.00 90.75 83 ASN A N 1
ATOM 628 C CA . ASN A 1 83 ? 3.264 -8.461 -13.732 1.00 90.75 83 ASN A CA 1
ATOM 629 C C . ASN A 1 83 ? 2.796 -9.854 -13.304 1.00 90.75 83 ASN A C 1
ATOM 631 O O . ASN A 1 83 ? 2.169 -9.986 -12.254 1.00 90.75 83 ASN A O 1
ATOM 635 N N . ALA A 1 84 ? 3.187 -10.885 -14.053 1.00 93.38 84 ALA A N 1
ATOM 636 C CA . ALA A 1 84 ? 3.223 -12.258 -13.553 1.00 93.38 84 ALA A CA 1
ATOM 637 C C . ALA A 1 84 ? 4.228 -13.120 -14.323 1.00 93.38 84 ALA A C 1
ATOM 639 O O . ALA A 1 84 ? 4.499 -12.862 -15.494 1.00 93.38 84 ALA A O 1
ATOM 640 N N . ALA A 1 85 ? 4.729 -14.179 -13.685 1.00 92.81 85 ALA A N 1
ATOM 641 C CA . ALA A 1 85 ? 5.642 -15.159 -14.278 1.00 92.81 85 ALA A CA 1
ATOM 642 C C . ALA A 1 85 ? 4.905 -16.184 -15.168 1.00 92.81 85 ALA A C 1
ATOM 644 O O . ALA A 1 85 ? 5.132 -17.395 -15.067 1.00 92.81 85 ALA A O 1
ATOM 645 N N . LYS A 1 86 ? 3.971 -15.710 -16.006 1.00 90.38 86 LYS A N 1
ATOM 646 C CA . LYS A 1 86 ? 3.102 -16.553 -16.836 1.00 90.38 86 LYS A CA 1
ATOM 647 C C . LYS A 1 86 ? 3.419 -16.397 -18.321 1.00 90.38 86 LYS A C 1
ATOM 649 O O . LYS A 1 86 ? 2.880 -15.539 -19.014 1.00 90.38 86 LYS A O 1
ATOM 654 N N . ASN A 1 87 ? 4.312 -17.266 -18.775 1.00 87.12 87 ASN A N 1
ATOM 655 C CA . ASN A 1 87 ? 4.954 -17.216 -20.079 1.00 87.12 87 ASN A CA 1
ATOM 656 C C . ASN A 1 87 ? 4.094 -17.861 -21.190 1.00 87.12 87 ASN A C 1
ATOM 658 O O . ASN A 1 87 ? 4.256 -19.040 -21.498 1.00 87.12 87 ASN A O 1
ATOM 662 N N . TYR A 1 88 ? 3.159 -17.103 -21.778 1.00 85.12 88 TYR A N 1
ATOM 663 C CA . TYR A 1 88 ? 2.355 -17.571 -22.922 1.00 85.12 88 TYR A CA 1
ATOM 664 C C . TYR A 1 88 ? 3.125 -17.522 -24.254 1.00 85.12 88 TYR A C 1
ATOM 666 O O . TYR A 1 88 ? 2.879 -18.344 -25.133 1.00 85.12 88 TYR A O 1
ATOM 674 N N . GLN A 1 89 ? 4.053 -16.572 -24.397 1.00 83.44 89 GLN A N 1
ATOM 675 C CA . GLN A 1 89 ? 4.820 -16.298 -25.619 1.00 83.44 89 GLN A CA 1
ATOM 676 C C . GLN A 1 89 ? 6.082 -17.174 -25.767 1.00 83.44 89 GLN A C 1
ATOM 678 O O . GLN A 1 89 ? 6.752 -17.116 -26.796 1.00 83.44 89 GLN A O 1
ATOM 683 N N . ASN A 1 90 ? 6.408 -17.980 -24.752 1.00 83.88 90 ASN A N 1
ATOM 684 C CA . ASN A 1 90 ? 7.639 -18.767 -24.630 1.00 83.88 90 ASN A CA 1
ATOM 685 C C . ASN A 1 90 ? 8.938 -17.929 -24.722 1.00 83.88 90 ASN A C 1
ATOM 687 O O . ASN A 1 90 ? 9.950 -18.384 -25.252 1.00 83.88 90 ASN A O 1
ATOM 691 N N . ASP A 1 91 ? 8.944 -16.709 -24.169 1.00 81.69 91 ASP A N 1
ATOM 692 C CA . ASP A 1 91 ? 10.078 -15.761 -24.232 1.00 81.69 91 ASP A CA 1
ATOM 693 C C . ASP A 1 91 ? 11.198 -16.034 -23.200 1.00 81.69 91 ASP A C 1
ATOM 695 O O . ASP A 1 91 ? 12.069 -15.200 -22.949 1.00 81.69 91 ASP A O 1
ATOM 699 N N . GLY A 1 92 ? 11.185 -17.224 -22.593 1.00 84.75 92 GLY A N 1
ATOM 700 C CA . GLY A 1 92 ? 12.125 -17.628 -21.547 1.00 84.75 92 GLY A CA 1
ATOM 701 C C . GLY A 1 92 ? 11.853 -17.081 -20.137 1.00 84.75 92 GLY A C 1
ATOM 702 O O . GLY A 1 92 ? 12.684 -17.323 -19.254 1.00 84.75 92 GLY A O 1
ATOM 703 N N . ASP A 1 93 ? 10.741 -16.376 -19.886 1.00 91.38 93 ASP A N 1
ATOM 704 C CA . ASP A 1 93 ? 10.330 -15.993 -18.528 1.00 91.38 93 ASP A CA 1
ATOM 705 C C . ASP A 1 93 ? 10.043 -17.183 -17.587 1.00 91.38 93 ASP A C 1
ATOM 707 O O . ASP A 1 93 ? 9.612 -18.257 -18.016 1.00 91.38 93 ASP A O 1
ATOM 711 N N . SER A 1 94 ? 10.282 -16.971 -16.286 1.00 93.50 94 SER A N 1
ATOM 712 C CA . SER A 1 94 ? 10.083 -17.937 -15.201 1.00 93.50 94 SER A CA 1
ATOM 713 C C . SER A 1 94 ? 9.895 -17.252 -13.837 1.00 93.50 94 SER A C 1
ATOM 715 O O . SER A 1 94 ? 10.248 -16.084 -13.653 1.00 93.50 94 SER A O 1
ATOM 717 N N . ILE A 1 95 ? 9.410 -18.006 -12.840 1.00 95.00 95 ILE A N 1
ATOM 718 C CA . ILE A 1 95 ? 9.277 -17.548 -11.440 1.00 95.00 95 ILE A CA 1
ATOM 719 C C . ILE A 1 95 ? 10.604 -16.976 -10.919 1.00 95.00 95 ILE A C 1
ATOM 721 O O . ILE A 1 95 ? 10.619 -15.896 -10.334 1.00 95.00 95 ILE A O 1
ATOM 725 N N . TYR A 1 96 ? 11.728 -17.652 -11.192 1.00 94.38 96 TYR A N 1
ATOM 726 C CA . TYR A 1 96 ? 13.051 -17.191 -10.767 1.00 94.38 96 TYR A CA 1
ATOM 727 C C . TYR A 1 96 ? 13.446 -15.855 -11.412 1.00 94.38 96 TYR A C 1
ATOM 729 O O . TYR A 1 96 ? 14.007 -15.002 -10.729 1.00 94.38 96 TYR A O 1
ATOM 737 N N . ARG A 1 97 ? 13.120 -15.625 -12.696 1.00 91.88 97 ARG A N 1
ATOM 738 C CA . ARG A 1 97 ? 13.383 -14.324 -13.337 1.00 91.88 97 ARG A CA 1
ATOM 739 C C . ARG A 1 97 ? 12.555 -13.206 -12.712 1.00 91.88 97 ARG A C 1
ATOM 741 O O . ARG A 1 97 ? 13.106 -12.145 -12.456 1.00 91.88 97 ARG A O 1
ATOM 748 N N . LEU A 1 98 ? 11.268 -13.433 -12.433 1.00 92.62 98 LEU A N 1
ATOM 749 C CA . LEU A 1 98 ? 10.426 -12.430 -11.767 1.00 92.62 98 LEU A CA 1
ATOM 750 C C . LEU A 1 98 ? 10.917 -12.121 -10.343 1.00 92.62 98 LEU A C 1
ATOM 752 O O . LEU A 1 98 ? 10.953 -10.957 -9.942 1.00 92.62 98 LEU A O 1
ATOM 756 N N . PHE A 1 99 ? 11.321 -13.153 -9.600 1.00 95.12 99 PHE A N 1
ATOM 757 C CA . PHE A 1 99 ? 11.953 -13.025 -8.288 1.00 95.12 99 PHE A CA 1
ATOM 758 C C . PHE A 1 99 ? 13.241 -12.187 -8.364 1.00 95.12 99 PHE A C 1
ATOM 760 O O . PHE A 1 99 ? 13.341 -11.166 -7.684 1.00 95.12 99 PHE A O 1
ATOM 767 N N . TYR A 1 100 ? 14.182 -12.557 -9.239 1.00 91.94 100 TYR A N 1
ATOM 768 C CA . TYR A 1 100 ? 15.462 -11.864 -9.413 1.00 91.94 100 TYR A CA 1
ATOM 769 C C . TYR A 1 100 ? 15.279 -10.412 -9.884 1.00 91.94 100 TYR A C 1
ATOM 771 O O . TYR A 1 100 ? 15.847 -9.499 -9.282 1.00 91.94 100 TYR A O 1
ATOM 779 N N . ASP A 1 101 ? 14.436 -10.181 -10.901 1.00 87.44 101 ASP A N 1
ATOM 780 C CA . ASP A 1 101 ? 14.073 -8.840 -11.380 1.00 87.44 101 ASP A CA 1
ATOM 781 C C . ASP A 1 101 ? 13.525 -7.987 -10.221 1.00 87.44 101 ASP A C 1
ATOM 783 O O . ASP A 1 101 ? 13.861 -6.808 -10.112 1.00 87.44 101 ASP A O 1
ATOM 787 N N . THR A 1 102 ? 12.704 -8.566 -9.336 1.00 89.06 102 THR A N 1
ATOM 788 C CA . THR A 1 102 ? 12.079 -7.841 -8.217 1.00 89.06 102 THR A CA 1
ATOM 789 C C . THR A 1 102 ? 13.054 -7.585 -7.062 1.00 89.06 102 THR A C 1
ATOM 791 O O . THR A 1 102 ? 13.039 -6.481 -6.523 1.00 89.06 102 THR A O 1
ATOM 794 N N . ILE A 1 103 ? 13.954 -8.519 -6.725 1.00 90.19 103 ILE A N 1
ATOM 795 C CA . ILE A 1 103 ? 15.027 -8.301 -5.730 1.00 90.19 103 ILE A CA 1
ATOM 796 C C . ILE A 1 103 ? 16.005 -7.217 -6.200 1.00 90.19 103 ILE A C 1
ATOM 798 O O . ILE A 1 103 ? 16.281 -6.272 -5.456 1.00 90.19 103 ILE A O 1
ATOM 802 N N . LYS A 1 104 ? 16.472 -7.302 -7.454 1.00 85.38 104 LYS A N 1
ATOM 803 C CA . LYS A 1 104 ? 17.338 -6.284 -8.071 1.00 85.38 104 LYS A CA 1
ATOM 804 C C . LYS A 1 104 ? 16.606 -4.947 -8.233 1.00 85.38 104 LYS A C 1
ATOM 806 O O . LYS A 1 104 ? 17.198 -3.889 -8.036 1.00 85.38 104 LYS A O 1
ATOM 811 N N . GLY A 1 105 ? 15.316 -4.981 -8.569 1.00 75.88 105 GLY A N 1
ATOM 812 C CA . GLY A 1 105 ? 14.457 -3.804 -8.686 1.00 75.88 105 GLY A CA 1
ATOM 813 C C . GLY A 1 105 ? 14.280 -3.071 -7.357 1.00 75.88 105 GLY A C 1
ATOM 814 O O . GLY A 1 105 ? 14.452 -1.853 -7.328 1.00 75.88 105 GLY A O 1
ATOM 815 N N . GLY A 1 106 ? 14.033 -3.820 -6.276 1.00 80.88 106 GLY A N 1
ATOM 816 C CA . GLY A 1 106 ? 13.977 -3.362 -4.880 1.00 80.88 106 GLY A CA 1
ATOM 817 C C . GLY A 1 106 ? 15.333 -3.044 -4.247 1.00 80.88 106 GLY A C 1
ATOM 818 O O . GLY A 1 106 ? 15.395 -2.853 -3.030 1.00 80.88 106 GLY A O 1
ATOM 819 N N . ASP A 1 107 ? 16.392 -3.019 -5.064 1.00 83.56 107 ASP A N 1
ATOM 820 C CA . ASP A 1 107 ? 17.782 -2.695 -4.732 1.00 83.56 107 ASP A CA 1
ATOM 821 C C . ASP A 1 107 ? 18.313 -3.425 -3.485 1.00 83.56 107 ASP A C 1
ATOM 823 O O . ASP A 1 107 ? 19.000 -2.851 -2.647 1.00 83.56 107 ASP A O 1
ATOM 827 N N . PHE A 1 108 ? 17.962 -4.711 -3.360 1.00 87.94 108 PHE A N 1
ATOM 828 C CA . PHE A 1 108 ? 18.386 -5.582 -2.257 1.00 87.94 108 PHE A CA 1
ATOM 829 C C . PHE A 1 108 ? 18.026 -5.046 -0.853 1.00 87.94 108 PHE A C 1
ATOM 831 O O . PHE A 1 108 ? 18.780 -5.193 0.110 1.00 87.94 108 PHE A O 1
ATOM 838 N N . ARG A 1 109 ? 16.830 -4.454 -0.717 1.00 88.75 109 ARG A N 1
ATOM 839 C CA . ARG A 1 109 ? 16.201 -4.118 0.581 1.00 88.75 109 ARG A CA 1
ATOM 840 C C . ARG A 1 109 ? 14.852 -4.827 0.811 1.00 88.75 109 ARG A C 1
ATOM 842 O O . ARG A 1 109 ? 14.020 -4.357 1.578 1.00 88.75 109 ARG A O 1
ATOM 849 N N . SER A 1 110 ? 14.616 -5.953 0.129 1.00 86.81 110 SER A N 1
ATOM 850 C CA . SER A 1 110 ? 13.432 -6.825 0.301 1.00 86.81 110 SER A CA 1
ATOM 851 C C . SER A 1 110 ? 13.840 -8.196 0.848 1.00 86.81 110 SER A C 1
ATOM 853 O O . SER A 1 110 ? 14.935 -8.663 0.539 1.00 86.81 110 SER A O 1
ATOM 855 N N . ARG A 1 111 ? 12.954 -8.892 1.576 1.00 93.38 111 ARG A N 1
ATOM 856 C CA . ARG A 1 111 ? 13.197 -10.290 1.989 1.00 93.38 111 ARG A CA 1
ATOM 857 C C . ARG A 1 111 ? 13.073 -11.242 0.795 1.00 93.38 111 ARG A C 1
ATOM 859 O O . ARG A 1 111 ? 12.013 -11.283 0.168 1.00 93.38 111 ARG A O 1
ATOM 866 N N . GLU A 1 112 ? 14.081 -12.084 0.545 1.00 93.88 112 GLU A N 1
ATOM 867 C CA . GLU A 1 112 ? 14.040 -13.072 -0.553 1.00 93.88 112 GLU A CA 1
ATOM 868 C C . GLU A 1 112 ? 12.792 -13.966 -0.502 1.00 93.88 112 GLU A C 1
ATOM 870 O O . GLU A 1 112 ? 12.123 -14.161 -1.515 1.00 93.88 112 GLU A O 1
ATOM 875 N N . ALA A 1 113 ? 12.428 -14.461 0.685 1.00 95.69 113 ALA A N 1
ATOM 876 C CA . ALA A 1 113 ? 11.293 -15.365 0.863 1.00 95.69 113 ALA A CA 1
ATOM 877 C C . ALA A 1 113 ? 9.937 -14.744 0.485 1.00 95.69 113 ALA A C 1
ATOM 879 O O . ALA A 1 113 ? 9.099 -15.426 -0.112 1.00 95.69 113 ALA A O 1
ATOM 880 N N . ASN A 1 114 ? 9.711 -13.469 0.821 1.00 94.88 114 ASN A N 1
ATOM 881 C CA . ASN A 1 114 ? 8.473 -12.756 0.496 1.00 94.88 114 ASN A CA 1
ATOM 882 C C . ASN A 1 114 ? 8.373 -12.541 -1.022 1.00 94.88 114 ASN A C 1
ATOM 884 O O . ASN A 1 114 ? 7.383 -12.937 -1.640 1.00 94.88 114 ASN A O 1
ATOM 888 N N . VAL A 1 115 ? 9.452 -12.040 -1.634 1.00 95.44 115 VAL A N 1
ATOM 889 C CA . VAL A 1 115 ? 9.520 -11.780 -3.080 1.00 95.44 115 VAL A CA 1
ATOM 890 C C . VAL A 1 115 ? 9.423 -13.067 -3.907 1.00 95.44 115 VAL A C 1
ATOM 892 O O . VAL A 1 115 ? 8.749 -13.075 -4.937 1.00 95.44 115 VAL A O 1
ATOM 895 N N . TYR A 1 116 ? 10.028 -14.174 -3.461 1.00 97.06 116 TYR A N 1
ATOM 896 C CA . TYR A 1 116 ? 9.912 -15.456 -4.162 1.00 97.06 116 TYR A CA 1
ATOM 897 C C . TYR A 1 116 ? 8.477 -15.988 -4.118 1.00 97.06 116 TYR A C 1
ATOM 899 O O . TYR A 1 116 ? 7.928 -16.358 -5.155 1.00 97.06 116 TYR A O 1
ATOM 907 N N . ARG A 1 117 ? 7.826 -15.959 -2.945 1.00 96.81 117 ARG A N 1
ATOM 908 C CA . ARG A 1 117 ? 6.401 -16.309 -2.809 1.00 96.81 117 ARG A CA 1
ATOM 909 C C . ARG A 1 117 ? 5.533 -15.449 -3.726 1.00 96.81 117 ARG A C 1
ATOM 911 O O . ARG A 1 117 ? 4.644 -15.979 -4.385 1.00 96.81 117 ARG A O 1
ATOM 918 N N . LEU A 1 118 ? 5.779 -14.139 -3.773 1.00 95.88 118 LEU A N 1
ATOM 919 C CA . LEU A 1 118 ? 5.049 -13.219 -4.643 1.00 95.88 118 LEU A CA 1
ATOM 920 C C . LEU A 1 118 ? 5.216 -13.597 -6.127 1.00 95.88 118 LEU A C 1
ATOM 922 O O . LEU A 1 118 ? 4.233 -13.617 -6.868 1.00 95.88 118 LEU A O 1
ATOM 926 N N . ALA A 1 119 ? 6.427 -13.975 -6.546 1.00 95.56 119 ALA A N 1
ATOM 927 C CA . ALA A 1 119 ? 6.693 -14.465 -7.895 1.00 95.56 119 ALA A CA 1
ATOM 928 C C . ALA A 1 119 ? 6.003 -15.815 -8.193 1.00 95.56 119 ALA A C 1
ATOM 930 O O . ALA A 1 119 ? 5.378 -15.942 -9.247 1.00 95.56 119 ALA A O 1
ATOM 931 N N . GLU A 1 120 ? 6.048 -16.788 -7.271 1.00 95.19 120 GLU A N 1
ATOM 932 C CA . GLU A 1 120 ? 5.368 -18.097 -7.379 1.00 95.19 120 GLU A CA 1
ATOM 933 C C . GLU A 1 120 ? 3.845 -17.930 -7.511 1.00 95.19 120 GLU A C 1
ATOM 935 O O . GLU A 1 120 ? 3.210 -18.526 -8.380 1.00 95.19 120 GLU A O 1
ATOM 940 N N . VAL A 1 121 ? 3.258 -17.075 -6.670 1.00 95.31 121 VAL A N 1
ATOM 941 C CA . VAL A 1 121 ? 1.816 -16.795 -6.635 1.00 95.31 121 VAL A CA 1
ATOM 942 C C . VAL A 1 121 ? 1.338 -16.029 -7.873 1.00 95.31 121 VAL A C 1
ATOM 944 O O . VAL A 1 121 ? 0.185 -16.193 -8.275 1.00 95.31 121 VAL A O 1
ATOM 947 N N . SER A 1 122 ? 2.199 -15.212 -8.490 1.00 94.81 122 SER A N 1
ATOM 948 C CA . SER A 1 122 ? 1.813 -14.251 -9.533 1.00 94.81 122 SER A CA 1
ATOM 949 C C . SER A 1 122 ? 1.014 -14.853 -10.698 1.00 94.81 122 SER A C 1
ATOM 951 O O . SER A 1 122 ? 0.034 -14.259 -11.146 1.00 94.81 122 SER A O 1
ATOM 953 N N . SER A 1 123 ? 1.365 -16.059 -11.151 1.00 93.19 123 SER A N 1
ATOM 954 C CA . SER A 1 123 ? 0.686 -16.734 -12.264 1.00 93.19 123 SER A CA 1
ATOM 955 C C . SER A 1 123 ? -0.774 -17.080 -11.951 1.00 93.19 123 SER A C 1
ATOM 957 O O . SER A 1 123 ? -1.629 -16.947 -12.827 1.00 93.19 123 SER A O 1
ATOM 959 N N . ASN A 1 124 ? -1.083 -17.418 -10.694 1.00 95.31 124 ASN A N 1
ATOM 960 C CA . ASN A 1 124 ? -2.450 -17.711 -10.250 1.00 95.31 124 ASN A CA 1
ATOM 961 C C . ASN A 1 124 ? -3.332 -16.451 -10.251 1.00 95.31 124 ASN A C 1
ATOM 963 O O . ASN A 1 124 ? -4.542 -16.544 -10.451 1.00 95.31 124 ASN A O 1
ATOM 967 N N . ILE A 1 125 ? -2.740 -15.262 -10.069 1.00 95.50 125 ILE A N 1
ATOM 968 C CA . ILE A 1 125 ? -3.462 -13.981 -10.130 1.00 95.50 125 ILE A CA 1
ATOM 969 C C . ILE A 1 125 ? -4.035 -13.758 -11.528 1.00 95.50 125 ILE A C 1
ATOM 971 O O . ILE A 1 125 ? -5.181 -13.323 -11.655 1.00 95.50 125 ILE A O 1
ATOM 975 N N . ILE A 1 126 ? -3.269 -14.089 -12.570 1.00 95.56 126 ILE A N 1
ATOM 976 C CA . ILE A 1 126 ? -3.726 -13.972 -13.957 1.00 95.56 126 ILE A CA 1
ATOM 977 C C . ILE A 1 126 ? -4.910 -14.910 -14.204 1.00 95.56 126 ILE A C 1
ATOM 979 O O . ILE A 1 126 ? -5.924 -14.465 -14.736 1.00 95.56 126 ILE A O 1
ATOM 983 N N . ASP A 1 127 ? -4.836 -16.162 -13.746 1.00 94.94 127 ASP A N 1
ATOM 984 C CA . ASP A 1 127 ? -5.937 -17.124 -13.897 1.00 94.94 127 ASP A CA 1
ATOM 985 C C . ASP A 1 127 ? -7.194 -16.710 -13.127 1.00 94.94 127 ASP A C 1
ATOM 987 O O . ASP A 1 127 ? -8.286 -16.724 -13.692 1.00 94.94 127 ASP A O 1
ATOM 991 N N . GLN A 1 128 ? -7.053 -16.260 -11.878 1.00 95.88 128 GLN A N 1
ATOM 992 C CA . GLN A 1 128 ? -8.169 -15.758 -11.071 1.00 95.88 128 GLN A CA 1
ATOM 993 C C . GLN A 1 128 ? -8.838 -14.540 -11.717 1.00 95.88 128 GLN A C 1
ATOM 995 O O . GLN A 1 128 ? -10.064 -14.450 -11.752 1.00 95.88 128 GLN A O 1
ATOM 1000 N N . CYS A 1 129 ? -8.052 -13.620 -12.277 1.00 95.00 129 CYS A N 1
ATOM 1001 C CA . CYS A 1 129 ? -8.584 -12.471 -13.002 1.00 95.00 129 CYS A CA 1
ATOM 1002 C C . CYS A 1 129 ? -9.283 -12.906 -14.306 1.00 95.00 129 CYS A C 1
ATOM 1004 O O . CYS A 1 129 ? -10.396 -12.460 -14.581 1.00 95.00 129 CYS A O 1
ATOM 1006 N N . VAL A 1 130 ? -8.708 -13.826 -15.090 1.00 94.06 130 VAL A N 1
ATOM 1007 C CA . VAL A 1 130 ? -9.370 -14.374 -16.292 1.00 94.06 130 VAL A CA 1
ATOM 1008 C C . VAL A 1 130 ? -10.676 -15.094 -15.937 1.00 94.06 130 VAL A C 1
ATOM 1010 O O . VAL A 1 130 ? -11.674 -14.894 -16.627 1.00 94.06 130 VAL A O 1
ATOM 1013 N N . ALA A 1 131 ? -10.709 -15.866 -14.848 1.00 93.19 131 ALA A N 1
ATOM 1014 C CA . ALA A 1 131 ? -11.910 -16.539 -14.345 1.00 93.19 131 ALA A CA 1
ATOM 1015 C C . ALA A 1 131 ? -12.977 -15.549 -13.840 1.00 93.19 131 ALA A C 1
ATOM 1017 O O . ALA A 1 131 ? -14.172 -15.787 -13.996 1.00 93.19 131 ALA A O 1
ATOM 1018 N N . GLN A 1 132 ? -12.558 -14.395 -13.315 1.00 93.06 132 GLN A N 1
ATOM 1019 C CA . GLN A 1 132 ? -13.421 -13.239 -13.045 1.00 93.06 132 GLN A CA 1
ATOM 1020 C C . GLN A 1 132 ? -13.832 -12.474 -14.320 1.00 93.06 132 GLN A C 1
ATOM 1022 O O . GLN A 1 132 ? -14.457 -11.419 -14.228 1.00 93.06 132 GLN A O 1
ATOM 1027 N N . GLY A 1 133 ? -13.500 -12.957 -15.518 1.00 93.88 133 GLY A N 1
ATOM 1028 C CA . GLY A 1 133 ? -13.848 -12.284 -16.766 1.00 93.88 133 GLY A CA 1
ATOM 1029 C C . GLY A 1 133 ? -13.128 -10.947 -16.939 1.00 93.88 133 GLY A C 1
ATOM 1030 O O . GLY A 1 133 ? -13.734 -9.986 -17.412 1.00 93.88 133 GLY A O 1
ATOM 1031 N N . VAL A 1 134 ? -11.848 -10.860 -16.560 1.00 94.88 134 VAL A N 1
ATOM 1032 C CA . VAL A 1 134 ? -11.038 -9.646 -16.728 1.00 94.88 134 VAL A CA 1
ATOM 1033 C C . VAL A 1 134 ? -10.411 -9.562 -18.128 1.00 94.88 134 VAL A C 1
ATOM 1035 O O . VAL A 1 134 ? -9.531 -10.350 -18.469 1.00 94.88 134 VAL A O 1
ATOM 1038 N N . PRO A 1 135 ? -10.719 -8.524 -18.929 1.00 93.88 135 PRO A N 1
ATOM 1039 C CA . PRO A 1 135 ? -9.306 -7.505 -19.670 1.00 93.88 135 PRO A CA 1
ATOM 1040 C C . PRO A 1 135 ? -7.890 -7.563 -19.087 1.00 93.88 135 PRO A C 1
ATOM 1042 O O . PRO A 1 135 ? -7.361 -6.569 -18.621 1.00 93.88 135 PRO A O 1
ATOM 1045 N N . PHE A 1 136 ? -7.224 -8.698 -19.370 1.00 93.81 136 PHE A N 1
ATOM 1046 C CA . PHE A 1 136 ? -5.939 -8.752 -20.096 1.00 93.81 136 PHE A CA 1
ATOM 1047 C C . PHE A 1 136 ? -6.096 -8.929 -21.623 1.00 93.81 136 PHE A C 1
ATOM 1049 O O . PHE A 1 136 ? -7.094 -9.489 -22.076 1.00 93.81 136 PHE A O 1
ATOM 1056 N N . ALA A 1 137 ? -5.150 -8.402 -22.419 1.00 90.25 137 ALA A N 1
ATOM 1057 C CA . ALA A 1 137 ? -5.252 -8.361 -23.891 1.00 90.25 137 ALA A CA 1
ATOM 1058 C C . ALA A 1 137 ? -5.246 -9.748 -24.483 1.00 90.25 137 ALA A C 1
ATOM 1060 O O . ALA A 1 137 ? -4.826 -10.692 -23.827 1.00 90.25 137 ALA A O 1
ATOM 1061 N N . ARG A 1 138 ? -5.610 -9.842 -25.762 1.00 90.31 138 ARG A N 1
ATOM 1062 C CA . ARG A 1 138 ? -5.393 -11.051 -26.540 1.00 90.31 138 ARG A CA 1
ATOM 1063 C C . ARG A 1 138 ? -4.673 -10.762 -27.842 1.00 90.31 138 ARG A C 1
ATOM 1065 O O . ARG A 1 138 ? -4.870 -9.715 -28.457 1.00 90.31 138 ARG A O 1
ATOM 1072 N N . GLU A 1 139 ? -3.825 -11.704 -28.220 1.00 86.25 139 GLU A N 1
ATOM 1073 C CA . GLU A 1 139 ? -3.256 -11.793 -29.558 1.00 86.25 139 GLU A CA 1
ATOM 1074 C C . GLU A 1 139 ? -4.314 -12.352 -30.519 1.00 86.25 139 GLU A C 1
ATOM 1076 O O . GLU A 1 139 ? -5.359 -12.844 -30.087 1.00 86.25 139 GLU A O 1
ATOM 1081 N N . TYR A 1 140 ? -4.051 -12.325 -31.828 1.00 80.75 140 TYR A N 1
ATOM 1082 C CA . TYR A 1 140 ? -4.991 -12.865 -32.820 1.00 80.75 140 TYR A CA 1
ATOM 1083 C C . TYR A 1 140 ? -5.315 -14.355 -32.583 1.00 80.75 140 TYR A C 1
ATOM 1085 O O . TYR A 1 140 ? -6.452 -14.777 -32.769 1.00 80.75 140 TYR A O 1
ATOM 1093 N N . GLY A 1 141 ? -4.349 -15.134 -32.078 1.00 84.12 141 GLY A N 1
ATOM 1094 C CA . GLY A 1 141 ? -4.537 -16.532 -31.667 1.00 84.12 141 GLY A CA 1
ATOM 1095 C C . GLY A 1 141 ? -5.291 -16.737 -30.342 1.00 84.12 141 GLY A C 1
ATOM 1096 O O . GLY A 1 141 ? -5.352 -17.858 -29.848 1.00 84.12 141 GLY A O 1
ATOM 1097 N N . GLY A 1 142 ? -5.827 -15.683 -29.719 1.00 85.44 142 GLY A N 1
ATOM 1098 C CA . GLY A 1 142 ? -6.657 -15.767 -28.511 1.00 85.44 142 GLY A CA 1
ATOM 1099 C C . GLY A 1 142 ? -5.907 -15.948 -27.183 1.00 85.44 142 GLY A C 1
ATOM 1100 O O . GLY A 1 142 ? -6.516 -15.744 -26.127 1.00 85.44 142 GLY A O 1
ATOM 1101 N N . LEU A 1 143 ? -4.607 -16.268 -27.201 1.00 90.12 143 LEU A N 1
ATOM 1102 C CA . LEU A 1 143 ? -3.736 -16.222 -26.016 1.00 90.12 143 LEU A CA 1
ATOM 1103 C C . LEU A 1 143 ? -3.680 -14.813 -25.422 1.00 90.12 143 LEU A C 1
ATOM 1105 O O . LEU A 1 143 ? -3.937 -13.832 -26.123 1.00 90.12 143 LEU A O 1
ATOM 1109 N N . LEU A 1 144 ? -3.349 -14.708 -24.130 1.00 91.38 144 LEU A N 1
ATOM 1110 C CA . LEU A 1 144 ? -3.184 -13.401 -23.505 1.00 91.38 144 LEU A CA 1
ATOM 1111 C C . LEU A 1 144 ? -1.961 -12.690 -24.081 1.00 91.38 144 LEU A C 1
ATOM 1113 O O . LEU A 1 144 ? -0.865 -13.242 -24.048 1.00 91.38 144 LEU A O 1
ATOM 1117 N N . ALA A 1 145 ? -2.151 -11.468 -24.577 1.00 87.06 145 ALA A N 1
ATOM 1118 C CA . ALA A 1 145 ? -1.043 -10.651 -25.041 1.00 87.06 145 ALA A CA 1
ATOM 1119 C C . ALA A 1 145 ? -0.394 -9.943 -23.858 1.00 87.06 145 ALA A C 1
ATOM 1121 O O . ALA A 1 145 ? -1.057 -9.223 -23.102 1.00 87.06 145 ALA A O 1
ATOM 1122 N N . ASN A 1 146 ? 0.917 -10.082 -23.784 1.00 87.12 146 ASN A N 1
ATOM 1123 C CA . ASN A 1 146 ? 1.755 -9.295 -22.911 1.00 87.12 146 ASN A CA 1
ATOM 1124 C C . ASN A 1 146 ? 2.395 -8.154 -23.707 1.00 87.12 146 ASN A C 1
ATOM 1126 O O . ASN A 1 146 ? 2.388 -8.114 -24.939 1.00 87.12 146 ASN A O 1
ATOM 1130 N N . ARG A 1 147 ? 3.052 -7.249 -22.998 1.00 77.75 147 ARG A N 1
ATOM 1131 C CA . ARG A 1 147 ? 4.329 -6.702 -23.468 1.00 77.75 147 ARG A CA 1
ATOM 1132 C C . ARG A 1 147 ? 5.236 -6.581 -22.237 1.00 77.75 147 ARG A C 1
ATOM 1134 O O . ARG A 1 147 ? 4.765 -6.712 -21.106 1.00 77.75 147 ARG A O 1
ATOM 1141 N N . SER A 1 148 ? 6.544 -6.406 -22.419 1.00 71.38 148 SER A N 1
ATOM 1142 C CA . SER A 1 148 ? 7.412 -5.922 -21.326 1.00 71.38 148 SER A CA 1
ATOM 1143 C C . SER A 1 148 ? 6.710 -4.715 -20.720 1.00 71.38 148 SER A C 1
ATOM 1145 O O . SER A 1 148 ? 6.166 -3.971 -21.535 1.00 71.38 148 SER A O 1
ATOM 1147 N N . PHE A 1 149 ? 6.746 -4.474 -19.396 1.00 67.06 149 PHE A N 1
ATOM 1148 C CA . PHE A 1 149 ? 6.419 -3.170 -18.749 1.00 67.06 149 PHE A CA 1
ATOM 1149 C C . PHE A 1 149 ? 7.765 -2.340 -18.368 1.00 67.06 149 PHE A C 1
ATOM 1151 O O . PHE A 1 149 ? 8.005 -3.267 -17.516 1.00 67.06 149 PHE A O 1
ATOM 1158 N N . GLY A 1 150 ? 8.944 -0.527 -19.095 1.00 57.59 150 GLY A N 1
ATOM 1159 C CA . GLY A 1 150 ? 10.386 0.093 -19.209 1.00 57.59 150 GLY A CA 1
ATOM 1160 C C . GLY A 1 150 ? 11.559 -0.061 -18.149 1.00 57.59 150 GLY A C 1
ATOM 1161 O O . GLY A 1 150 ? 11.731 0.865 -17.365 1.00 57.59 150 GLY A O 1
ATOM 1162 N N . GLY A 1 151 ? 12.258 -1.222 -18.022 1.00 56.44 151 GLY A N 1
ATOM 1163 C CA . GLY A 1 151 ? 13.052 -1.703 -16.861 1.00 56.44 151 GLY A CA 1
ATOM 1164 C C . GLY A 1 151 ? 13.169 -3.250 -16.656 1.00 56.44 151 GLY A C 1
ATOM 1165 O O . GLY A 1 151 ? 14.217 -3.714 -16.217 1.00 56.44 151 GLY A O 1
ATOM 1166 N N . ALA A 1 152 ? 12.151 -4.069 -16.980 1.00 64.94 152 ALA A N 1
ATOM 1167 C CA . ALA A 1 152 ? 12.185 -5.548 -16.841 1.00 64.94 152 ALA A CA 1
ATOM 1168 C C . ALA A 1 152 ? 12.704 -6.274 -18.107 1.00 64.94 152 ALA A C 1
ATOM 1170 O O . ALA A 1 152 ? 12.429 -5.817 -19.218 1.00 64.94 152 ALA A O 1
ATOM 1171 N N . GLN A 1 153 ? 13.401 -7.416 -17.955 1.00 65.56 153 GLN A N 1
ATOM 1172 C CA . GLN A 1 153 ? 14.112 -8.092 -19.064 1.00 65.56 153 GLN A CA 1
ATOM 1173 C C . GLN A 1 153 ? 13.192 -8.730 -20.127 1.00 65.56 153 GLN A C 1
ATOM 1175 O O . GLN A 1 153 ? 13.556 -8.783 -21.299 1.00 65.56 153 GLN A O 1
ATOM 1180 N N . VAL A 1 154 ? 12.022 -9.229 -19.723 1.00 76.69 154 VAL A N 1
ATOM 1181 C CA . VAL A 1 154 ? 11.118 -10.071 -20.535 1.00 76.69 154 VAL A CA 1
ATOM 1182 C C . VAL A 1 154 ? 9.696 -9.502 -20.580 1.00 76.69 154 VAL A C 1
ATOM 1184 O O . VAL A 1 154 ? 9.356 -8.577 -19.831 1.00 76.69 154 VAL A O 1
ATOM 1187 N N . SER A 1 155 ? 8.846 -10.022 -21.468 1.00 82.12 155 SER A N 1
ATOM 1188 C CA . SER A 1 155 ? 7.501 -9.492 -21.713 1.00 82.12 155 SER A CA 1
ATOM 1189 C C . SER A 1 155 ? 6.452 -10.014 -20.730 1.00 82.12 155 SER A C 1
ATOM 1191 O O . SER A 1 155 ? 5.530 -10.736 -21.086 1.00 82.12 155 SER A O 1
ATOM 1193 N N . ARG A 1 156 ? 6.575 -9.610 -19.463 1.00 89.06 156 ARG A N 1
ATOM 1194 C CA . ARG A 1 156 ? 5.844 -10.186 -18.317 1.00 89.06 156 ARG A CA 1
ATOM 1195 C C . ARG A 1 156 ? 4.536 -9.490 -17.879 1.00 89.06 156 ARG A C 1
ATOM 1197 O O . ARG A 1 156 ? 4.062 -9.787 -16.780 1.00 89.06 156 ARG A O 1
ATOM 1204 N N . THR A 1 157 ? 3.970 -8.549 -18.650 1.00 88.06 157 THR A N 1
ATOM 1205 C CA . THR A 1 157 ? 2.968 -7.601 -18.102 1.00 88.06 157 THR A CA 1
ATOM 1206 C C . THR A 1 157 ? 1.675 -7.421 -18.906 1.00 88.06 157 THR A C 1
ATOM 1208 O O . THR A 1 157 ? 1.684 -7.295 -20.132 1.00 88.06 157 THR A O 1
ATOM 1211 N N . PHE A 1 158 ? 0.562 -7.293 -18.167 1.00 91.19 158 PHE A N 1
ATOM 1212 C CA . PHE A 1 158 ? -0.813 -7.222 -18.668 1.00 91.19 158 PHE A CA 1
ATOM 1213 C C . PHE A 1 158 ? -1.564 -5.904 -18.207 1.00 91.19 158 PHE A C 1
ATOM 1215 O O . PHE A 1 158 ? -1.813 -5.791 -17.012 1.00 91.19 158 PHE A O 1
ATOM 1222 N N . TYR A 1 159 ? -1.954 -4.898 -19.052 1.00 88.62 159 TYR A N 1
ATOM 1223 C CA . TYR A 1 159 ? -3.048 -3.876 -18.766 1.00 88.62 159 TYR A CA 1
ATOM 1224 C C . TYR A 1 159 ? -4.445 -4.328 -19.199 1.00 88.62 159 TYR A C 1
ATOM 1226 O O . TYR A 1 159 ? -4.671 -5.496 -19.496 1.00 88.62 159 TYR A O 1
ATOM 1234 N N . ALA A 1 160 ? -5.381 -3.379 -19.202 1.00 86.38 160 ALA A N 1
ATOM 1235 C CA . ALA A 1 160 ? -6.788 -3.525 -19.488 1.00 86.38 160 ALA A CA 1
ATOM 1236 C C . ALA A 1 160 ? -7.305 -2.280 -20.248 1.00 86.38 160 ALA A C 1
ATOM 1238 O O . ALA A 1 160 ? -7.668 -1.279 -19.637 1.00 86.38 160 ALA A O 1
ATOM 1239 N N . ARG A 1 161 ? -7.205 -2.307 -21.580 1.00 80.69 161 ARG A N 1
ATOM 1240 C CA . ARG A 1 161 ? -7.171 -1.193 -22.562 1.00 80.69 161 ARG A CA 1
ATOM 1241 C C . ARG A 1 161 ? -6.304 0.035 -22.264 1.00 80.69 161 ARG A C 1
ATOM 1243 O O . ARG A 1 161 ? -5.367 0.305 -23.008 1.00 80.69 161 ARG A O 1
ATOM 1250 N N . GLY A 1 162 ? -6.666 0.790 -21.234 1.00 70.88 162 GLY A N 1
ATOM 1251 C CA . GLY A 1 162 ? -5.991 2.006 -20.767 1.00 70.88 162 GLY A CA 1
ATOM 1252 C C . GLY A 1 162 ? -5.880 2.079 -19.240 1.00 70.88 162 GLY A C 1
ATOM 1253 O O . GLY A 1 162 ? -5.469 3.098 -18.695 1.00 70.88 162 GLY A O 1
ATOM 1254 N N . GLN A 1 163 ? -6.376 1.047 -18.550 1.00 85.06 163 GLN A N 1
ATOM 1255 C CA . GLN A 1 163 ? -7.171 1.209 -17.329 1.00 85.06 163 GLN A CA 1
ATOM 1256 C C . GLN A 1 163 ? -6.988 0.038 -16.330 1.00 85.06 163 GLN A C 1
ATOM 1258 O O . GLN A 1 163 ? -7.865 -0.174 -15.500 1.00 85.06 163 GLN A O 1
ATOM 1263 N N . THR A 1 164 ? -5.891 -0.741 -16.381 1.00 86.94 164 THR A N 1
ATOM 1264 C CA . THR A 1 164 ? -5.704 -2.016 -15.617 1.00 86.94 164 THR A CA 1
ATOM 1265 C C . THR A 1 164 ? -6.349 -2.071 -14.254 1.00 86.94 164 THR A C 1
ATOM 1267 O O . THR A 1 164 ? -7.099 -2.986 -13.965 1.00 86.94 164 THR A O 1
ATOM 1270 N N . GLY A 1 165 ? -6.034 -1.103 -13.407 1.00 87.69 165 GLY A N 1
ATOM 1271 C CA . GLY A 1 165 ? -6.439 -1.071 -12.026 1.00 87.69 165 GLY A CA 1
ATOM 1272 C C . GLY A 1 165 ? -7.930 -0.827 -11.866 1.00 87.69 165 GLY A C 1
ATOM 1273 O O . GLY A 1 165 ? -8.543 -1.467 -11.026 1.00 87.69 165 GLY A O 1
ATOM 1274 N N . GLN A 1 166 ? -8.553 -0.012 -12.726 1.00 90.38 166 GLN A N 1
ATOM 1275 C CA . GLN A 1 166 ? -10.012 0.110 -12.808 1.00 90.38 166 GLN A CA 1
ATOM 1276 C C . GLN A 1 166 ? -10.639 -1.246 -13.114 1.00 90.38 166 GLN A C 1
ATOM 1278 O O . GLN A 1 166 ? -11.654 -1.622 -12.543 1.00 90.38 166 GLN A O 1
ATOM 1283 N N . GLN A 1 167 ? -10.047 -1.964 -14.057 1.00 94.88 167 GLN A N 1
ATOM 1284 C CA . GLN A 1 167 ? -10.578 -3.197 -14.612 1.00 94.88 167 GLN A CA 1
ATOM 1285 C C . GLN A 1 167 ? -10.376 -4.390 -13.645 1.00 94.88 167 GLN A C 1
ATOM 1287 O O . GLN A 1 167 ? -11.334 -5.079 -13.304 1.00 94.88 167 GLN A O 1
ATOM 1292 N N . LEU A 1 168 ? -9.181 -4.546 -13.067 1.00 95.12 168 LEU A N 1
ATOM 1293 C CA . LEU A 1 168 ? -8.887 -5.470 -11.963 1.00 95.12 168 LEU A CA 1
ATOM 1294 C C . LEU A 1 168 ? -9.734 -5.172 -10.718 1.00 95.12 168 LEU A C 1
ATOM 1296 O O . LEU A 1 168 ? -10.270 -6.093 -10.104 1.00 95.12 168 LEU A O 1
ATOM 1300 N N . LEU A 1 169 ? -9.894 -3.894 -10.344 1.00 94.31 169 LEU A N 1
ATOM 1301 C CA . LEU A 1 169 ? -10.686 -3.515 -9.172 1.00 94.31 169 LEU A CA 1
ATOM 1302 C C . LEU A 1 169 ? -12.170 -3.803 -9.390 1.00 94.31 169 LEU A C 1
ATOM 1304 O O . LEU A 1 169 ? -12.834 -4.213 -8.447 1.00 94.31 169 LEU A O 1
ATOM 1308 N N . LEU A 1 170 ? -12.687 -3.655 -10.614 1.00 93.56 170 LEU A N 1
ATOM 1309 C CA . LEU A 1 170 ? -14.045 -4.083 -10.950 1.00 93.56 170 LEU A CA 1
ATOM 1310 C C . LEU A 1 170 ? -14.189 -5.616 -10.910 1.00 93.56 170 LEU A C 1
ATOM 1312 O O . LEU A 1 170 ? -15.185 -6.099 -10.372 1.00 93.56 170 LEU A O 1
ATOM 1316 N N . GLY A 1 171 ? -13.173 -6.368 -11.355 1.00 93.12 171 GLY A N 1
ATOM 1317 C CA . GLY A 1 171 ? -13.091 -7.830 -11.203 1.00 93.12 171 GLY A CA 1
ATOM 1318 C C . GLY A 1 171 ? -13.121 -8.302 -9.739 1.00 93.12 171 GLY A C 1
ATOM 1319 O O . GLY A 1 171 ? -13.840 -9.245 -9.401 1.00 93.12 171 GLY A O 1
ATOM 1320 N N . CYS A 1 172 ? -12.444 -7.575 -8.846 1.00 92.56 172 CYS A N 1
ATOM 1321 C CA . CYS A 1 172 ? -12.517 -7.797 -7.398 1.00 92.56 172 CYS A CA 1
ATOM 1322 C C . CYS A 1 172 ? -13.867 -7.354 -6.810 1.00 92.56 172 CYS A C 1
ATOM 1324 O O . CYS A 1 172 ? -14.450 -8.049 -5.980 1.00 92.56 172 CYS A O 1
ATOM 1326 N N . TYR A 1 173 ? -14.380 -6.200 -7.243 1.00 93.62 173 TYR A N 1
ATOM 1327 C CA . TYR A 1 173 ? -15.601 -5.578 -6.730 1.00 93.62 173 TYR A CA 1
ATOM 1328 C C . TYR A 1 173 ? -16.852 -6.414 -7.018 1.00 93.62 173 TYR A C 1
ATOM 1330 O O . TYR A 1 173 ? -17.694 -6.545 -6.137 1.00 93.62 173 TYR A O 1
ATOM 1338 N N . GLN A 1 174 ? -16.968 -7.049 -8.189 1.00 94.44 174 GLN A N 1
ATOM 1339 C CA . GLN A 1 174 ? -18.071 -7.985 -8.450 1.00 94.44 174 GLN A CA 1
ATOM 1340 C C . GLN A 1 174 ? -18.001 -9.235 -7.551 1.00 94.44 174 GLN A C 1
ATOM 1342 O O . GLN A 1 174 ? -19.037 -9.699 -7.078 1.00 94.44 174 GLN A O 1
ATOM 1347 N N . ALA A 1 175 ? -16.799 -9.750 -7.255 1.00 93.69 175 ALA A N 1
ATOM 1348 C CA . ALA A 1 175 ? -16.619 -10.899 -6.367 1.00 93.69 175 ALA A CA 1
ATOM 1349 C C . ALA A 1 175 ? -16.964 -10.528 -4.914 1.00 93.69 175 ALA A C 1
ATOM 1351 O O . ALA A 1 175 ? -17.683 -11.260 -4.239 1.00 93.69 175 ALA A O 1
ATOM 1352 N N . LEU A 1 176 ? -16.554 -9.335 -4.474 1.00 94.44 176 LEU A N 1
ATOM 1353 C CA . LEU A 1 176 ? -16.987 -8.718 -3.221 1.00 94.44 176 LEU A CA 1
ATOM 1354 C C . LEU A 1 176 ? -18.519 -8.550 -3.179 1.00 94.44 176 LEU A C 1
ATOM 1356 O O . LEU A 1 176 ? -19.152 -8.985 -2.222 1.00 94.44 176 LEU A O 1
ATOM 1360 N N . CYS A 1 177 ? -19.144 -8.013 -4.232 1.00 94.62 177 CYS A N 1
ATOM 1361 C CA . CYS A 1 177 ? -20.602 -7.879 -4.329 1.00 94.62 177 CYS A CA 1
ATOM 1362 C C . CYS A 1 177 ? -21.350 -9.217 -4.307 1.00 94.62 177 CYS A C 1
ATOM 1364 O O . CYS A 1 177 ? -22.424 -9.282 -3.709 1.00 94.62 177 CYS A O 1
ATOM 1366 N N . ARG A 1 178 ? -20.787 -10.290 -4.878 1.00 95.94 178 ARG A N 1
ATOM 1367 C CA . ARG A 1 178 ? -21.327 -11.652 -4.738 1.00 95.94 178 ARG A CA 1
ATOM 1368 C C . ARG A 1 178 ? -21.372 -12.082 -3.270 1.00 95.94 178 ARG A C 1
ATOM 1370 O O . ARG A 1 178 ? -22.387 -12.614 -2.836 1.00 95.94 178 ARG A O 1
ATOM 1377 N N . GLN A 1 179 ? -20.325 -11.799 -2.496 1.00 96.56 179 GLN A N 1
ATOM 1378 C CA . GLN A 1 179 ? -20.279 -12.140 -1.070 1.00 96.56 179 GLN A CA 1
ATOM 1379 C C . GLN A 1 179 ? -21.147 -11.225 -0.184 1.00 96.56 179 GLN A C 1
ATOM 1381 O O . GLN A 1 179 ? -21.685 -11.675 0.828 1.00 96.56 179 GLN A O 1
ATOM 1386 N N . ILE A 1 180 ? -21.376 -9.970 -0.592 1.00 92.81 180 ILE A N 1
ATOM 1387 C CA . ILE A 1 180 ? -22.396 -9.104 0.029 1.00 92.81 180 ILE A CA 1
ATOM 1388 C C . ILE A 1 180 ? -23.794 -9.694 -0.202 1.00 92.81 180 ILE A C 1
ATOM 1390 O O . ILE A 1 180 ? -24.568 -9.833 0.741 1.00 92.81 180 ILE A O 1
ATOM 1394 N N . ALA A 1 181 ? -24.108 -10.097 -1.438 1.00 92.38 181 ALA A N 1
ATOM 1395 C CA . ALA A 1 181 ? -25.387 -10.726 -1.774 1.00 92.38 181 ALA A CA 1
ATOM 1396 C C . ALA A 1 181 ? -25.582 -12.096 -1.091 1.00 92.38 181 ALA A C 1
ATOM 1398 O O . ALA A 1 181 ? -26.709 -12.460 -0.767 1.00 92.38 181 ALA A O 1
ATOM 1399 N N . ALA A 1 182 ? -24.496 -12.828 -0.824 1.00 89.94 182 ALA A N 1
ATOM 1400 C CA . ALA A 1 182 ? -24.503 -14.066 -0.041 1.00 89.94 182 ALA A CA 1
ATOM 1401 C C . ALA A 1 182 ? -24.593 -13.844 1.487 1.00 89.94 182 ALA A C 1
ATOM 1403 O O . ALA A 1 182 ? -24.712 -14.812 2.237 1.00 89.94 182 ALA A O 1
ATOM 1404 N N . GLY A 1 183 ? -24.514 -12.597 1.968 1.00 89.69 183 GLY A N 1
ATOM 1405 C CA . GLY A 1 183 ? -24.576 -12.258 3.394 1.00 89.69 183 GLY A CA 1
ATOM 1406 C C . GLY A 1 183 ? -23.338 -12.644 4.216 1.00 89.69 183 GLY A C 1
ATOM 1407 O O . GLY A 1 183 ? -23.365 -12.532 5.442 1.00 89.69 183 GLY A O 1
ATOM 1408 N N . THR A 1 184 ? -22.249 -13.084 3.576 1.00 92.31 184 THR A N 1
ATOM 1409 C CA . THR A 1 184 ? -20.965 -13.374 4.242 1.00 92.31 184 THR A CA 1
ATOM 1410 C C . THR A 1 184 ? -20.145 -12.100 4.475 1.00 92.31 184 THR A C 1
ATOM 1412 O O . THR A 1 184 ? -19.368 -12.035 5.431 1.00 92.31 184 THR A O 1
ATOM 1415 N N . VAL A 1 185 ? -20.364 -11.060 3.659 1.00 95.94 185 VAL A N 1
ATOM 1416 C CA . VAL A 1 185 ? -19.714 -9.743 3.761 1.00 95.94 185 VAL A CA 1
ATOM 1417 C C . VAL A 1 185 ? -20.723 -8.645 4.110 1.00 95.94 185 VAL A C 1
ATOM 1419 O O . VAL A 1 185 ? -21.713 -8.449 3.411 1.00 95.94 185 VAL A O 1
ATOM 1422 N N . GLN A 1 186 ? -20.417 -7.853 5.138 1.00 94.81 186 GLN A N 1
ATOM 1423 C CA . GLN A 1 186 ? -21.096 -6.599 5.464 1.00 94.81 186 GLN A CA 1
ATOM 1424 C C . GLN A 1 186 ? -20.191 -5.411 5.089 1.00 94.81 186 GLN A C 1
ATOM 1426 O O . GLN A 1 186 ? -19.056 -5.320 5.559 1.00 94.81 186 GLN A O 1
ATOM 1431 N N . MET A 1 187 ? -20.686 -4.498 4.248 1.00 94.94 187 MET A N 1
ATOM 1432 C CA . MET A 1 187 ? -19.966 -3.276 3.860 1.00 94.94 187 MET A CA 1
ATOM 1433 C C . MET A 1 187 ? -20.352 -2.078 4.726 1.00 94.94 187 MET A C 1
ATOM 1435 O O . MET A 1 187 ? -21.531 -1.854 4.994 1.00 94.94 187 MET A O 1
ATOM 1439 N N . PHE A 1 188 ? -19.354 -1.258 5.041 1.00 94.69 188 PHE A N 1
ATOM 1440 C CA . PHE A 1 188 ? -19.476 0.024 5.728 1.00 94.69 188 PHE A CA 1
ATOM 1441 C C . PHE A 1 188 ? -18.760 1.110 4.896 1.00 94.69 188 PHE A C 1
ATOM 1443 O O . PHE A 1 188 ? -17.605 1.444 5.180 1.00 94.69 188 PHE A O 1
ATOM 1450 N N . PRO A 1 189 ? -19.391 1.601 3.809 1.00 94.25 189 PRO A N 1
ATOM 1451 C CA . PRO A 1 189 ? -18.880 2.723 3.027 1.00 94.25 189 PRO A CA 1
ATOM 1452 C C . PRO A 1 189 ? -19.075 4.045 3.778 1.00 94.25 189 PRO A C 1
ATOM 1454 O O . PRO A 1 189 ? -19.951 4.160 4.632 1.00 94.25 189 PRO A O 1
ATOM 1457 N N . GLN A 1 190 ? -18.292 5.059 3.411 1.00 93.56 190 GLN A N 1
ATOM 1458 C CA . GLN A 1 190 ? -18.209 6.349 4.106 1.00 93.56 190 GLN A CA 1
ATOM 1459 C C . GLN A 1 190 ? -17.940 6.204 5.611 1.00 93.56 190 GLN A C 1
ATOM 1461 O O . GLN A 1 190 ? -18.402 7.014 6.410 1.00 93.56 190 GLN A O 1
ATOM 1466 N N . THR A 1 191 ? -17.165 5.188 5.987 1.00 92.69 191 THR A N 1
ATOM 1467 C CA . THR A 1 191 ? -16.763 4.929 7.369 1.00 92.69 191 THR A CA 1
ATOM 1468 C C . THR A 1 191 ? -15.246 4.847 7.430 1.00 92.69 191 THR A C 1
ATOM 1470 O O . THR A 1 191 ? -14.635 4.007 6.763 1.00 92.69 191 THR A O 1
ATOM 1473 N N . GLU A 1 192 ? -14.627 5.726 8.215 1.00 91.50 192 GLU A N 1
ATOM 1474 C CA . GLU A 1 192 ? -13.180 5.717 8.437 1.00 91.50 192 GLU A CA 1
ATOM 1475 C C . GLU A 1 192 ? -12.828 5.066 9.778 1.00 91.50 192 GLU A C 1
ATOM 1477 O O . GLU A 1 192 ? -13.594 5.119 10.740 1.00 91.50 192 GLU A O 1
ATOM 1482 N N . MET A 1 193 ? -11.664 4.423 9.823 1.00 93.38 193 MET A N 1
ATOM 1483 C CA . MET A 1 193 ? -11.056 3.921 11.051 1.00 93.38 193 MET A CA 1
ATOM 1484 C C . MET A 1 193 ? -10.304 5.066 11.730 1.00 93.38 193 MET A C 1
ATOM 1486 O O . MET A 1 193 ? -9.608 5.820 11.053 1.00 93.38 193 MET A O 1
ATOM 1490 N N . LEU A 1 194 ? -10.439 5.171 13.052 1.00 91.62 194 LEU A N 1
ATOM 1491 C CA . LEU A 1 194 ? -9.793 6.200 13.868 1.00 91.62 194 LEU A CA 1
ATOM 1492 C C . LEU A 1 194 ? -8.758 5.628 14.849 1.00 91.62 194 LEU A C 1
ATOM 1494 O O . LEU A 1 194 ? -7.799 6.330 15.149 1.00 91.62 194 LEU A O 1
ATOM 1498 N N . ASP A 1 195 ? -8.914 4.377 15.308 1.00 91.69 195 ASP A N 1
ATOM 1499 C CA . ASP A 1 195 ? -7.914 3.686 16.144 1.00 91.69 195 ASP A CA 1
ATOM 1500 C C . ASP A 1 195 ? -8.059 2.143 16.103 1.00 91.69 195 ASP A C 1
ATOM 1502 O O . ASP A 1 195 ? -9.102 1.622 15.689 1.00 91.69 195 ASP A O 1
ATOM 1506 N N . VAL A 1 196 ? -7.031 1.405 16.544 1.00 91.25 196 VAL A N 1
ATOM 1507 C CA . VAL A 1 196 ? -7.045 -0.054 16.780 1.00 91.25 196 VAL A CA 1
ATOM 1508 C C . VAL A 1 196 ? -7.314 -0.338 18.255 1.00 91.25 196 VAL A C 1
ATOM 1510 O O . VAL A 1 196 ? -6.572 0.102 19.128 1.00 91.25 196 VAL A O 1
ATOM 1513 N N . VAL A 1 197 ? -8.299 -1.186 18.551 1.00 91.31 197 VAL A N 1
ATOM 1514 C CA . VAL A 1 197 ? -8.518 -1.663 19.922 1.00 91.31 197 VAL A CA 1
ATOM 1515 C C . VAL A 1 197 ? -7.679 -2.910 20.186 1.00 91.31 197 VAL A C 1
ATOM 1517 O O . VAL A 1 197 ? -7.888 -3.973 19.584 1.00 91.31 197 VAL A O 1
ATOM 1520 N N . ILE A 1 198 ? -6.737 -2.768 21.117 1.00 90.94 198 ILE A N 1
ATOM 1521 C CA . ILE A 1 198 ? -5.833 -3.821 21.584 1.00 90.94 198 ILE A CA 1
ATOM 1522 C C . ILE A 1 198 ? -6.320 -4.329 22.949 1.00 90.94 198 ILE A C 1
ATOM 1524 O O . ILE A 1 198 ? -6.540 -3.532 23.853 1.00 90.94 198 ILE A O 1
ATOM 1528 N N . VAL A 1 199 ? -6.455 -5.649 23.098 1.00 86.69 199 VAL A N 1
ATOM 1529 C CA . VAL A 1 199 ? -6.793 -6.352 24.354 1.00 86.69 199 VAL A CA 1
ATOM 1530 C C . VAL A 1 199 ? -5.824 -7.525 24.498 1.00 86.69 199 VAL A C 1
ATOM 1532 O O . VAL A 1 199 ? -5.553 -8.217 23.515 1.00 86.69 199 VAL A O 1
ATOM 1535 N N . ASP A 1 200 ? -5.258 -7.736 25.688 1.00 87.38 200 ASP A N 1
ATOM 1536 C CA . ASP A 1 200 ? -4.205 -8.740 25.955 1.00 87.38 200 ASP A CA 1
ATOM 1537 C C . ASP A 1 200 ? -2.986 -8.649 25.003 1.00 87.38 200 ASP A C 1
ATOM 1539 O O . ASP A 1 200 ? -2.346 -9.647 24.672 1.00 87.38 200 ASP A O 1
ATOM 1543 N N . GLY A 1 201 ? -2.681 -7.449 24.492 1.00 87.69 201 GLY A N 1
ATOM 1544 C CA . GLY A 1 201 ? -1.629 -7.227 23.487 1.00 87.69 201 GLY A CA 1
ATOM 1545 C C . GLY A 1 201 ? -1.973 -7.691 22.062 1.00 87.69 201 GLY A C 1
ATOM 1546 O O . GLY A 1 201 ? -1.167 -7.507 21.152 1.00 87.69 201 GLY A O 1
ATOM 1547 N N . HIS A 1 202 ? -3.165 -8.250 21.845 1.00 89.75 202 HIS A N 1
ATOM 1548 C CA . HIS A 1 202 ? -3.697 -8.620 20.535 1.00 89.75 202 HIS A CA 1
ATOM 1549 C C . HIS A 1 202 ? -4.610 -7.523 19.975 1.00 89.75 202 HIS A C 1
ATOM 1551 O O . HIS A 1 202 ? -5.406 -6.945 20.712 1.00 89.75 202 HIS A O 1
ATOM 1557 N N . ALA A 1 203 ? -4.612 -7.315 18.658 1.00 91.69 203 ALA A N 1
ATOM 1558 C CA . ALA A 1 203 ? -5.672 -6.533 18.019 1.00 91.69 203 ALA A CA 1
ATOM 1559 C C . ALA A 1 203 ? -6.996 -7.322 18.058 1.00 91.69 203 ALA A C 1
ATOM 1561 O O . ALA A 1 203 ? -7.046 -8.486 17.643 1.00 91.69 203 ALA A O 1
ATOM 1562 N N . LYS A 1 204 ? -8.065 -6.706 18.581 1.00 88.88 204 LYS A N 1
ATOM 1563 C CA . LYS A 1 204 ? -9.391 -7.339 18.762 1.00 88.88 204 LYS A CA 1
ATOM 1564 C C . LYS A 1 204 ? -10.567 -6.517 18.218 1.00 88.88 204 LYS A C 1
ATOM 1566 O O . LYS A 1 204 ? -11.676 -7.047 18.134 1.00 88.88 204 LYS A O 1
ATOM 1571 N N . GLY A 1 205 ? -10.341 -5.266 17.825 1.00 88.81 205 GLY A N 1
ATOM 1572 C CA . GLY A 1 205 ? -11.341 -4.413 17.186 1.00 88.81 205 GLY A CA 1
ATOM 1573 C C . GLY A 1 205 ? -10.741 -3.114 16.655 1.00 88.81 205 GLY A C 1
ATOM 1574 O O . GLY A 1 205 ? -9.524 -2.936 16.675 1.00 88.81 205 GLY A O 1
ATOM 1575 N N . ILE A 1 206 ? -11.601 -2.209 16.197 1.00 92.88 206 ILE A N 1
ATOM 1576 C CA . ILE A 1 206 ? -11.252 -0.847 15.771 1.00 92.88 206 ILE A CA 1
ATOM 1577 C C . ILE A 1 206 ? -12.297 0.153 16.276 1.00 92.88 206 ILE A C 1
ATOM 1579 O O . ILE A 1 206 ? -13.469 -0.195 16.442 1.00 92.88 206 ILE A O 1
ATOM 1583 N N . VAL A 1 207 ? -11.886 1.404 16.464 1.00 93.19 207 VAL A N 1
ATOM 1584 C CA . VAL A 1 207 ? -12.805 2.542 16.593 1.00 93.19 207 VAL A CA 1
ATOM 1585 C C . VAL A 1 207 ? -13.030 3.115 15.197 1.00 93.19 207 VAL A C 1
ATOM 1587 O O . VAL A 1 207 ? -12.075 3.307 14.439 1.00 93.19 207 VAL A O 1
ATOM 1590 N N . THR A 1 208 ? -14.279 3.384 14.831 1.00 94.12 208 THR A N 1
ATOM 1591 C CA . THR A 1 208 ? -14.637 3.944 13.517 1.00 94.12 208 THR A CA 1
ATOM 1592 C C . THR A 1 208 ? -15.538 5.161 13.649 1.00 94.12 208 THR A C 1
ATOM 1594 O O . THR A 1 208 ? -16.220 5.306 14.657 1.00 94.12 208 THR A O 1
ATOM 1597 N N . ARG A 1 209 ? -15.580 6.008 12.617 1.00 92.81 209 ARG A N 1
ATOM 1598 C CA . ARG A 1 209 ? -16.568 7.084 12.459 1.00 92.81 209 ARG A CA 1
ATOM 1599 C C . ARG A 1 209 ? -17.329 6.926 11.152 1.00 92.81 209 ARG A C 1
ATOM 1601 O O . ARG A 1 209 ? -16.716 6.851 10.085 1.00 92.81 209 ARG A O 1
ATOM 1608 N N . ASN A 1 210 ? -18.657 6.960 11.229 1.00 92.94 210 ASN A N 1
ATOM 1609 C CA . ASN A 1 210 ? -19.510 7.174 10.065 1.00 92.94 210 ASN A CA 1
ATOM 1610 C C . ASN A 1 210 ? -19.409 8.644 9.634 1.00 92.94 210 ASN A C 1
ATOM 1612 O O . ASN A 1 210 ? -19.851 9.539 10.353 1.00 92.94 210 ASN A O 1
ATOM 1616 N N . LEU A 1 211 ? -18.845 8.895 8.452 1.00 90.75 211 LEU A N 1
ATOM 1617 C CA . LEU A 1 211 ? -18.621 10.245 7.939 1.00 90.75 211 LEU A CA 1
ATOM 1618 C C . LEU A 1 211 ? -19.920 11.017 7.702 1.00 90.75 211 LEU A C 1
ATOM 1620 O O . LEU A 1 211 ? -19.870 12.236 7.697 1.00 90.75 211 LEU A O 1
ATOM 1624 N N . ARG A 1 212 ? -21.065 10.354 7.479 1.00 89.06 212 ARG A N 1
ATOM 1625 C CA . ARG A 1 212 ? -22.345 11.039 7.210 1.00 89.06 212 ARG A CA 1
ATOM 1626 C C . ARG A 1 212 ? -23.031 11.593 8.452 1.00 89.06 212 ARG A C 1
ATOM 1628 O O . ARG A 1 212 ? -23.850 12.484 8.299 1.00 89.06 212 ARG A O 1
ATOM 1635 N N . THR A 1 213 ? -22.798 10.993 9.616 1.00 89.12 213 THR A N 1
ATOM 1636 C CA . THR A 1 213 ? -23.651 11.184 10.803 1.00 89.12 213 THR A CA 1
ATOM 1637 C C . THR A 1 213 ? -22.845 11.384 12.083 1.00 89.12 213 THR A C 1
ATOM 1639 O O . THR A 1 213 ? -23.364 11.081 13.157 1.00 89.12 213 THR A O 1
ATOM 1642 N N . GLY A 1 214 ? -21.550 11.714 11.968 1.00 85.06 214 GLY A N 1
ATOM 1643 C CA . GLY A 1 214 ? -20.600 11.910 13.073 1.00 85.06 214 GLY A CA 1
ATOM 1644 C C . GLY A 1 214 ? -20.238 10.674 13.905 1.00 85.06 214 GLY A C 1
ATOM 1645 O O . GLY A 1 214 ? -19.118 10.541 14.402 1.00 85.06 214 GLY A O 1
ATOM 1646 N N . LYS A 1 215 ? -21.193 9.749 14.025 1.00 89.94 215 LYS A N 1
ATOM 1647 C CA . LYS A 1 215 ? -21.267 8.644 14.968 1.00 89.94 215 LYS A CA 1
ATOM 1648 C C . LYS A 1 215 ? -19.990 7.821 14.992 1.00 89.94 215 LYS A C 1
ATOM 1650 O O . LYS A 1 215 ? -19.630 7.157 14.016 1.00 89.94 215 LYS A O 1
ATOM 1655 N N . ILE A 1 216 ? -19.366 7.845 16.162 1.00 88.62 216 ILE A N 1
ATOM 1656 C CA . ILE A 1 216 ? -18.257 6.980 16.537 1.00 88.62 216 ILE A CA 1
ATOM 1657 C C . ILE A 1 216 ? -18.834 5.631 16.987 1.00 88.62 216 ILE A C 1
ATOM 1659 O O . ILE A 1 216 ? -19.715 5.593 17.850 1.00 88.62 216 ILE A O 1
ATOM 1663 N N . ASP A 1 217 ? -18.345 4.544 16.392 1.00 84.69 217 ASP A N 1
ATOM 1664 C CA . ASP A 1 217 ? -18.752 3.162 16.655 1.00 84.69 217 ASP A CA 1
ATOM 1665 C C . ASP A 1 217 ? -17.547 2.273 16.981 1.00 84.69 217 ASP A C 1
ATOM 1667 O O . ASP A 1 217 ? -16.544 2.247 16.258 1.00 84.69 217 ASP A O 1
ATOM 1671 N N . ASN A 1 218 ? -17.697 1.483 18.046 1.00 82.50 218 ASN A N 1
ATOM 1672 C CA . ASN A 1 218 ? -16.702 0.528 18.522 1.00 82.50 218 ASN A CA 1
ATOM 1673 C C . ASN A 1 218 ? -16.921 -0.830 17.867 1.00 82.50 218 ASN A C 1
ATOM 1675 O O . ASN A 1 218 ? -17.774 -1.618 18.280 1.00 82.50 218 ASN A O 1
ATOM 1679 N N . VAL A 1 219 ? -16.132 -1.113 16.836 1.00 69.38 219 VAL A N 1
ATOM 1680 C CA . VAL A 1 219 ? -16.225 -2.353 16.074 1.00 69.38 219 VAL A CA 1
ATOM 1681 C C . VAL A 1 219 ? -15.251 -3.361 16.667 1.00 69.38 219 VAL A C 1
ATOM 1683 O O . VAL A 1 219 ? -14.150 -3.583 16.164 1.00 69.38 219 VAL A O 1
ATOM 1686 N N . ALA A 1 220 ? -15.694 -4.047 17.717 1.00 55.97 220 ALA A N 1
ATOM 1687 C CA . ALA A 1 220 ? -15.363 -5.462 17.791 1.00 55.97 220 ALA A CA 1
ATOM 1688 C C . ALA A 1 220 ? -16.089 -6.192 16.647 1.00 55.97 220 ALA A C 1
ATOM 1690 O O . ALA A 1 220 ? -17.082 -5.713 16.087 1.00 55.97 220 ALA A O 1
ATOM 1691 N N . ALA A 1 221 ? -15.659 -7.412 16.357 1.00 35.50 221 ALA A N 1
ATOM 1692 C CA . ALA A 1 221 ? -16.555 -8.370 15.726 1.00 35.50 221 ALA A CA 1
ATOM 1693 C C . ALA A 1 221 ? -17.871 -8.469 16.541 1.00 35.50 221 ALA A C 1
ATOM 1695 O O . ALA A 1 221 ? -17.813 -8.617 17.764 1.00 35.50 221 ALA A O 1
ATOM 1696 N N . CYS A 1 222 ? -19.050 -8.398 15.910 1.00 28.59 222 CYS A N 1
ATOM 1697 C CA . CYS A 1 222 ? -20.332 -8.628 16.584 1.00 28.59 222 CYS A CA 1
ATOM 1698 C C . CYS A 1 222 ? -21.363 -9.374 15.712 1.00 28.59 222 CYS A C 1
ATOM 1700 O O . CYS A 1 222 ? -21.600 -9.052 14.548 1.00 28.59 222 CYS A O 1
ATOM 1702 N N . PHE A 1 223 ? -22.012 -10.382 16.305 1.00 22.92 223 PHE A N 1
ATOM 1703 C CA . PHE A 1 223 ? -22.940 -11.256 15.595 1.00 22.92 223 PHE A CA 1
ATOM 1704 C C . PHE A 1 223 ? -24.351 -10.668 15.546 1.00 22.92 223 PHE A C 1
ATOM 1706 O O . PHE A 1 223 ? -24.973 -10.487 16.588 1.00 22.92 223 PHE A O 1
ATOM 1713 N N . THR A 1 224 ? -24.905 -10.585 14.339 1.00 22.78 224 THR A N 1
ATOM 1714 C CA . THR A 1 224 ? -26.337 -10.815 14.112 1.00 22.78 224 THR A CA 1
ATOM 1715 C C . THR A 1 224 ? -26.463 -11.960 13.107 1.00 22.78 224 THR A C 1
ATOM 1717 O O . THR A 1 224 ? -25.623 -12.113 12.216 1.00 22.78 224 THR A O 1
ATOM 1720 N N . GLN A 1 225 ? -27.477 -12.810 13.257 1.00 26.00 225 GLN A N 1
ATOM 1721 C CA . GLN A 1 225 ? -27.815 -13.837 12.273 1.00 26.00 225 GLN A CA 1
ATOM 1722 C C . GLN A 1 225 ? -29.331 -13.981 12.202 1.00 26.00 225 GLN A C 1
ATOM 1724 O O . GLN A 1 225 ? -29.973 -14.261 13.209 1.00 26.00 225 GLN A O 1
ATOM 1729 N N . ILE A 1 226 ? -29.879 -13.826 11.001 1.00 27.38 226 ILE A N 1
ATOM 1730 C CA . ILE A 1 226 ? -31.265 -14.170 10.687 1.00 27.38 226 ILE A CA 1
ATOM 1731 C C . ILE A 1 226 ? -31.243 -15.565 10.050 1.00 27.38 226 ILE A C 1
ATOM 1733 O O . ILE A 1 226 ? -30.358 -15.868 9.249 1.00 27.38 226 ILE A O 1
ATOM 1737 N N . HIS A 1 227 ? -32.173 -16.433 10.445 1.00 33.12 227 HIS A N 1
ATOM 1738 C CA . HIS A 1 227 ? -32.316 -17.773 9.876 1.00 33.12 227 HIS A CA 1
ATOM 1739 C C . HIS A 1 227 ? -33.347 -17.730 8.733 1.00 33.12 227 HIS A C 1
ATOM 1741 O O . HIS A 1 227 ? -34.437 -17.206 8.957 1.00 33.12 227 HIS A O 1
ATOM 1747 N N . PRO A 1 228 ? -33.046 -18.244 7.525 1.00 29.94 228 PRO A N 1
ATOM 1748 C CA . PRO A 1 228 ? -33.920 -18.069 6.361 1.00 29.94 228 PRO A CA 1
ATOM 1749 C C . PRO A 1 228 ? -35.173 -18.958 6.387 1.00 29.94 228 PRO A C 1
ATOM 1751 O O . PRO A 1 228 ? -36.129 -18.674 5.674 1.00 29.94 228 PRO A O 1
ATOM 1754 N N . THR A 1 229 ? -35.183 -20.029 7.188 1.00 40.41 229 THR A N 1
ATOM 1755 C CA . THR A 1 229 ? -36.298 -20.985 7.289 1.00 40.41 229 THR A CA 1
ATOM 1756 C C . THR A 1 229 ? -36.844 -21.040 8.718 1.00 40.41 229 THR A C 1
ATOM 1758 O O . THR A 1 229 ? -36.410 -21.838 9.553 1.00 40.41 229 THR A O 1
ATOM 1761 N N . CYS A 1 230 ? -37.806 -20.166 9.003 1.00 47.09 230 CYS A N 1
ATOM 1762 C CA . CYS A 1 230 ? -38.602 -20.149 10.232 1.00 47.09 230 CYS A CA 1
ATOM 1763 C C . CYS A 1 230 ? -40.090 -20.179 9.867 1.00 47.09 230 CYS A C 1
ATOM 1765 O O . CYS A 1 230 ? -40.481 -19.626 8.839 1.00 47.09 230 CYS A O 1
ATOM 1767 N N . ILE A 1 231 ? -40.920 -20.799 10.706 1.00 55.41 231 ILE A N 1
ATOM 1768 C CA . ILE A 1 231 ? -42.380 -20.741 10.546 1.00 55.41 231 ILE A CA 1
ATOM 1769 C C . ILE A 1 231 ? -42.849 -19.297 10.835 1.00 55.41 231 ILE A C 1
ATOM 1771 O O . ILE A 1 231 ? -42.341 -18.702 11.791 1.00 55.41 231 ILE A O 1
ATOM 1775 N N . PRO A 1 232 ? -43.779 -18.715 10.047 1.00 44.28 232 PRO A N 1
ATOM 1776 C CA . PRO A 1 232 ? -44.368 -17.405 10.333 1.00 44.28 232 PRO A CA 1
ATOM 1777 C C . PRO A 1 232 ? -45.040 -17.313 11.713 1.00 44.28 232 PRO A C 1
ATOM 1779 O O . PRO A 1 232 ? -45.419 -18.319 12.308 1.00 44.28 232 PRO A O 1
ATOM 1782 N N . HIS A 1 233 ? -45.195 -16.084 12.209 1.00 43.69 233 HIS A N 1
ATOM 1783 C CA . HIS A 1 233 ? -45.721 -15.779 13.543 1.00 43.69 233 HIS A CA 1
ATOM 1784 C C . HIS A 1 233 ? -47.212 -16.146 13.665 1.00 43.69 233 HIS A C 1
ATOM 1786 O O . HIS A 1 233 ? -48.037 -15.627 12.913 1.00 43.69 233 HIS A O 1
ATOM 1792 N N . SER A 1 234 ? -47.579 -16.997 14.625 1.00 45.03 234 SER A N 1
ATOM 1793 C CA . SER A 1 234 ? -48.966 -17.423 14.865 1.00 45.03 234 SER A CA 1
ATOM 1794 C C . SER A 1 234 ? -49.568 -16.727 16.094 1.00 45.03 234 SER A C 1
ATOM 1796 O O . SER A 1 234 ? -49.734 -17.338 17.149 1.00 45.03 234 SER A O 1
ATOM 1798 N N . GLY A 1 235 ? -49.900 -15.441 15.949 1.00 48.59 235 GLY A N 1
ATOM 1799 C CA . GLY A 1 235 ? -50.518 -14.624 17.003 1.00 48.59 235 GLY A CA 1
ATOM 1800 C C . GLY A 1 235 ? -49.533 -14.033 18.020 1.00 48.59 235 GLY A C 1
ATOM 1801 O O . GLY A 1 235 ? -48.361 -14.405 18.081 1.00 48.59 235 GLY A O 1
ATOM 1802 N N . ASP A 1 236 ? -50.018 -13.079 18.814 1.00 48.59 236 ASP A N 1
ATOM 1803 C CA . ASP A 1 236 ? -49.183 -12.069 19.494 1.00 48.59 236 ASP A CA 1
ATOM 1804 C C . ASP A 1 236 ? -48.407 -12.577 20.725 1.00 48.59 236 ASP A C 1
ATOM 1806 O O . ASP A 1 236 ? -47.597 -11.861 21.308 1.00 48.59 236 ASP A O 1
ATOM 1810 N N . TYR A 1 237 ? -48.629 -13.831 21.122 1.00 41.78 237 TYR A N 1
ATOM 1811 C CA . TYR A 1 237 ? -48.006 -14.477 22.283 1.00 41.78 237 TYR A CA 1
ATOM 1812 C C . TYR A 1 237 ? -46.711 -15.246 21.948 1.00 41.78 237 TYR A C 1
ATOM 1814 O O . TYR A 1 237 ? -46.027 -15.733 22.851 1.00 41.78 237 TYR A O 1
ATOM 1822 N N . GLN A 1 238 ? -46.349 -15.378 20.667 1.00 41.75 238 GLN A N 1
ATOM 1823 C CA . GLN A 1 238 ? -45.218 -16.200 20.226 1.00 41.75 238 GLN A CA 1
ATOM 1824 C C . GLN A 1 238 ? -43.876 -15.438 20.233 1.00 41.75 238 GLN A C 1
ATOM 1826 O O . GLN A 1 238 ? -43.348 -15.063 19.192 1.00 41.75 238 GLN A O 1
ATOM 1831 N N . SER A 1 239 ? -43.245 -15.289 21.400 1.00 44.94 239 SER A N 1
ATOM 1832 C CA . SER A 1 239 ? -41.960 -14.568 21.555 1.00 44.94 239 SER A CA 1
ATOM 1833 C C . SER A 1 239 ? -40.739 -15.170 20.823 1.00 44.94 239 SER A C 1
ATOM 1835 O O . SER A 1 239 ? -39.646 -14.601 20.873 1.00 44.94 239 SER A O 1
ATOM 1837 N N . LYS A 1 240 ? -40.887 -16.317 20.145 1.00 41.00 240 LYS A N 1
ATOM 1838 C CA . LYS A 1 240 ? -39.837 -16.973 19.353 1.00 41.00 240 LYS A CA 1
ATOM 1839 C C . LYS A 1 240 ? -40.436 -17.826 18.231 1.00 41.00 240 LYS A C 1
ATOM 1841 O O . LYS A 1 240 ? -41.214 -18.741 18.496 1.00 41.00 240 LYS A O 1
ATOM 1846 N N . LEU A 1 241 ? -40.016 -17.580 16.988 1.00 42.84 241 LEU A N 1
ATOM 1847 C CA . LEU A 1 241 ? -40.410 -18.400 15.837 1.00 42.84 241 LEU A CA 1
ATOM 1848 C C . LEU A 1 241 ? -39.774 -19.798 15.889 1.00 42.84 241 LEU A C 1
ATOM 1850 O O . LEU A 1 241 ? -38.609 -19.958 16.269 1.00 42.84 241 LEU A O 1
ATOM 1854 N N . THR A 1 242 ? -40.528 -20.806 15.454 1.00 53.03 242 THR A N 1
ATOM 1855 C CA . THR A 1 242 ? -40.058 -22.194 15.364 1.00 53.03 242 THR A CA 1
ATOM 1856 C C . THR A 1 242 ? -39.166 -22.376 14.133 1.00 53.03 242 THR A C 1
ATOM 1858 O O . THR A 1 242 ? -39.538 -22.005 13.018 1.00 53.03 242 THR A O 1
ATOM 1861 N N . LEU A 1 243 ? -37.977 -22.947 14.337 1.00 52.19 243 LEU A N 1
ATOM 1862 C CA . LEU A 1 243 ? -36.978 -23.189 13.293 1.00 52.19 243 LEU A CA 1
ATOM 1863 C C . LEU A 1 243 ? -37.330 -24.430 12.460 1.00 52.19 243 LEU A C 1
ATOM 1865 O O . LEU A 1 243 ? -37.672 -25.468 13.020 1.00 52.19 243 LEU A O 1
ATOM 1869 N N . MET A 1 244 ? -37.161 -24.338 11.138 1.00 42.72 244 MET A N 1
ATOM 1870 C CA . MET A 1 244 ? -37.257 -25.469 10.204 1.00 42.72 244 MET A CA 1
ATOM 1871 C C . MET A 1 244 ? -35.894 -25.745 9.562 1.00 42.72 244 MET A C 1
ATOM 1873 O O . MET A 1 244 ? -35.161 -24.807 9.244 1.00 42.72 244 MET A O 1
ATOM 1877 N N . SER A 1 245 ? -35.548 -27.025 9.379 1.00 39.91 245 SER A N 1
ATOM 1878 C CA . SER A 1 245 ? -34.207 -27.454 8.947 1.00 39.91 245 SER A CA 1
ATOM 1879 C C . SER A 1 245 ? -33.754 -26.803 7.637 1.00 39.91 245 SER A C 1
ATOM 1881 O O . SER A 1 245 ? -34.485 -26.782 6.648 1.00 39.91 245 SER A O 1
ATOM 1883 N N . GLU A 1 246 ? -32.501 -26.345 7.612 1.00 33.94 246 GLU A N 1
ATOM 1884 C CA . GLU A 1 246 ? -31.870 -25.721 6.444 1.00 33.94 246 GLU A CA 1
ATOM 1885 C C . GLU A 1 246 ? -31.797 -26.665 5.224 1.00 33.94 246 GLU A C 1
ATOM 1887 O O . GLU A 1 246 ? -31.815 -26.202 4.082 1.00 33.94 246 GLU A O 1
ATOM 1892 N N . SER A 1 247 ? -31.781 -27.984 5.467 1.00 37.66 247 SER A N 1
ATOM 1893 C CA . SER A 1 247 ? -31.688 -29.048 4.454 1.00 37.66 247 SER A CA 1
ATOM 1894 C C . SER A 1 247 ? -32.857 -29.097 3.464 1.00 37.66 247 SER A C 1
ATOM 1896 O O . SER A 1 247 ? -32.702 -29.651 2.381 1.00 37.66 247 SER A O 1
ATOM 1898 N N . LEU A 1 248 ? -34.005 -28.492 3.795 1.00 40.28 248 LEU A N 1
ATOM 1899 C CA . LEU A 1 248 ? -35.206 -28.459 2.945 1.00 40.28 248 LEU A CA 1
ATOM 1900 C C . LEU A 1 248 ? -35.006 -27.713 1.610 1.00 40.28 248 LEU A C 1
ATOM 1902 O O . LEU A 1 248 ? -35.874 -27.758 0.744 1.00 40.28 248 LEU A O 1
ATOM 1906 N N . ARG A 1 249 ? -33.878 -27.010 1.439 1.00 41.28 249 ARG A N 1
ATOM 1907 C CA . ARG A 1 249 ? -33.537 -26.258 0.221 1.00 41.28 249 ARG A CA 1
ATOM 1908 C C . ARG A 1 249 ? -32.698 -27.045 -0.790 1.00 41.28 249 ARG A C 1
ATOM 1910 O O . ARG A 1 249 ? -32.486 -26.536 -1.883 1.00 41.28 249 ARG A O 1
ATOM 1917 N N . ASN A 1 250 ? -32.226 -28.247 -0.453 1.00 36.81 250 ASN A N 1
ATOM 1918 C CA . ASN A 1 250 ? -31.403 -29.050 -1.368 1.00 36.81 250 ASN A CA 1
ATOM 1919 C C . ASN A 1 250 ? -32.210 -29.537 -2.585 1.00 36.81 250 ASN A C 1
ATOM 1921 O O . ASN A 1 250 ? -31.705 -29.527 -3.702 1.00 36.81 250 ASN A O 1
ATOM 1925 N N . ASP A 1 251 ? -33.478 -29.886 -2.360 1.00 37.62 251 ASP A N 1
ATOM 1926 C CA . ASP A 1 251 ? -34.403 -30.422 -3.368 1.00 37.62 251 ASP A CA 1
ATOM 1927 C C . ASP A 1 251 ? -35.485 -29.396 -3.784 1.00 37.62 251 ASP A C 1
ATOM 1929 O O . ASP A 1 251 ? -36.401 -29.699 -4.549 1.00 37.62 251 ASP A O 1
ATOM 1933 N N . GLY A 1 252 ? -35.405 -28.164 -3.262 1.00 40.78 252 GLY A N 1
ATOM 1934 C CA . GLY A 1 252 ? -36.430 -27.125 -3.396 1.00 40.78 252 GLY A CA 1
ATOM 1935 C C . GLY A 1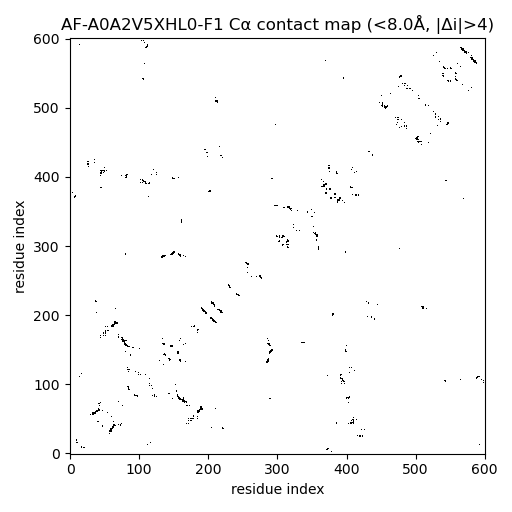 252 ? -36.017 -25.964 -4.303 1.00 40.78 252 GLY A C 1
ATOM 1936 O O . GLY A 1 252 ? -35.199 -25.128 -3.922 1.00 40.78 252 GLY A O 1
ATOM 1937 N N . ARG A 1 253 ? -36.643 -25.847 -5.481 1.00 46.41 253 ARG A N 1
ATOM 1938 C CA . ARG A 1 253 ? -36.467 -24.693 -6.385 1.00 46.41 253 ARG A CA 1
ATOM 1939 C C . ARG A 1 253 ? -37.163 -23.450 -5.816 1.00 46.41 253 ARG A C 1
ATOM 1941 O O . ARG A 1 253 ? -38.384 -23.438 -5.685 1.00 46.41 253 ARG A O 1
ATOM 1948 N N . VAL A 1 254 ? -36.401 -22.396 -5.522 1.00 45.69 254 VAL A N 1
ATOM 1949 C CA . VAL A 1 254 ? -36.931 -21.096 -5.066 1.00 45.69 254 VAL A CA 1
ATOM 1950 C C . VAL A 1 254 ? -37.457 -20.298 -6.259 1.00 45.69 254 VAL A C 1
ATOM 1952 O O . VAL A 1 254 ? -36.751 -20.151 -7.252 1.00 45.69 254 VAL A O 1
ATOM 1955 N N . TRP A 1 255 ? -38.677 -19.771 -6.148 1.00 59.38 255 TRP A N 1
ATOM 1956 C CA . TRP A 1 255 ? -39.324 -18.938 -7.163 1.00 59.38 255 TRP A CA 1
ATOM 1957 C C . TRP A 1 255 ? -40.160 -17.826 -6.533 1.00 59.38 255 TRP A C 1
ATOM 1959 O O . TRP A 1 255 ? -40.559 -17.915 -5.372 1.00 59.38 255 TRP A O 1
ATOM 1969 N N . VAL A 1 256 ? -40.467 -16.810 -7.337 1.00 53.94 256 VAL A N 1
ATOM 1970 C CA . VAL A 1 256 ? -41.532 -15.830 -7.078 1.00 53.94 256 VAL A CA 1
ATOM 1971 C C . VAL A 1 256 ? -42.514 -15.818 -8.254 1.00 53.94 256 VAL A C 1
ATOM 1973 O O . VAL A 1 256 ? -42.091 -16.123 -9.377 1.00 53.94 256 VAL A O 1
ATOM 1976 N N . PRO A 1 257 ? -43.799 -15.480 -8.041 1.00 58.56 257 PRO A N 1
ATOM 1977 C CA . PRO A 1 257 ? -44.712 -15.169 -9.135 1.00 58.56 257 PRO A CA 1
ATOM 1978 C C . PRO A 1 257 ? -44.152 -14.042 -10.017 1.00 58.56 257 PRO A C 1
ATOM 1980 O O . PRO A 1 257 ? -43.617 -13.056 -9.507 1.00 58.56 257 PRO A O 1
ATOM 1983 N N . LYS A 1 258 ? -44.277 -14.176 -11.341 1.00 65.81 258 LYS A N 1
ATOM 1984 C CA . LYS A 1 258 ? -43.885 -13.141 -12.318 1.00 65.81 258 LYS A CA 1
ATOM 1985 C C . LYS A 1 258 ? -44.833 -11.942 -12.315 1.00 65.81 258 LYS A C 1
ATOM 1987 O O . LYS A 1 258 ? -44.411 -10.853 -12.691 1.00 65.81 258 LYS A O 1
ATOM 1992 N N . GLN A 1 259 ? -46.084 -12.150 -11.904 1.00 66.06 259 GLN A N 1
ATOM 1993 C CA . GLN A 1 259 ? -47.109 -11.117 -11.759 1.00 66.06 259 GLN A CA 1
ATOM 1994 C C . GLN A 1 259 ? -47.422 -10.892 -10.277 1.00 66.06 259 GLN A C 1
ATOM 1996 O O . GLN A 1 259 ? -47.298 -11.799 -9.453 1.00 66.06 259 GLN A O 1
ATOM 2001 N N . LYS A 1 260 ? -47.817 -9.671 -9.916 1.00 62.69 260 LYS A N 1
ATOM 2002 C CA . LYS A 1 260 ? -47.988 -9.253 -8.514 1.00 62.69 260 LYS A CA 1
ATOM 2003 C C . LYS A 1 260 ? -49.337 -9.693 -7.936 1.00 62.69 260 LYS A C 1
ATOM 2005 O O . LYS A 1 260 ? -49.492 -9.844 -6.726 1.00 62.69 260 LYS A O 1
ATOM 2010 N N . GLU A 1 261 ? -50.305 -9.891 -8.816 1.00 72.56 261 GLU A N 1
ATOM 2011 C CA . GLU A 1 261 ? -51.710 -10.172 -8.541 1.00 72.56 261 GLU A CA 1
ATOM 2012 C C . GLU A 1 261 ? -51.904 -11.607 -8.022 1.00 72.56 261 GLU A C 1
ATOM 2014 O O . GLU A 1 261 ? -52.828 -11.879 -7.256 1.00 72.56 261 GLU A O 1
ATOM 2019 N N . ASP A 1 262 ? -50.987 -12.512 -8.374 1.00 66.50 262 ASP A N 1
ATOM 2020 C CA . ASP A 1 262 ? -50.995 -13.917 -7.959 1.00 66.50 262 ASP A CA 1
ATOM 2021 C C . ASP A 1 262 ? -50.507 -14.137 -6.518 1.00 66.50 262 ASP A C 1
ATOM 2023 O O . ASP A 1 262 ? -50.739 -15.202 -5.952 1.00 66.50 262 ASP A O 1
ATOM 2027 N N . CYS A 1 263 ? -49.888 -13.136 -5.879 1.00 61.12 263 CYS A N 1
ATOM 2028 C CA . CYS A 1 263 ? -49.323 -13.242 -4.525 1.00 61.12 263 CYS A CA 1
ATOM 2029 C C . CYS A 1 263 ? -50.338 -13.602 -3.420 1.00 61.12 263 CYS A C 1
ATOM 2031 O O . CYS A 1 263 ? -49.924 -14.012 -2.339 1.00 61.12 263 CYS A O 1
ATOM 2033 N N . ASN A 1 264 ? -51.642 -13.443 -3.678 1.00 64.25 264 ASN A N 1
ATOM 2034 C CA . ASN A 1 264 ? -52.726 -13.769 -2.742 1.00 64.25 264 ASN A CA 1
ATOM 2035 C C . ASN A 1 264 ? -53.452 -15.091 -3.067 1.00 64.25 264 ASN A C 1
ATOM 2037 O O . ASN A 1 264 ? -54.368 -15.468 -2.337 1.00 64.25 264 ASN A O 1
ATOM 2041 N N . LYS A 1 265 ? -53.092 -15.774 -4.161 1.00 71.44 265 LYS A N 1
ATOM 2042 C CA . LYS A 1 265 ? -53.650 -17.086 -4.527 1.00 71.44 265 LYS A CA 1
ATOM 2043 C C . LYS A 1 265 ? -53.019 -18.196 -3.688 1.00 71.44 265 LYS A C 1
ATOM 2045 O O . LYS A 1 265 ? -51.930 -18.027 -3.135 1.00 71.44 265 LYS A O 1
ATOM 2050 N N . ALA A 1 266 ? -53.651 -19.367 -3.630 1.00 63.50 266 ALA A N 1
ATOM 2051 C CA . ALA A 1 266 ? -52.960 -20.541 -3.112 1.00 63.50 266 ALA A CA 1
ATOM 2052 C C . ALA A 1 266 ? -51.786 -20.888 -4.058 1.00 63.50 266 ALA A C 1
ATOM 2054 O O . ALA A 1 266 ? -51.971 -20.869 -5.275 1.00 63.50 266 ALA A O 1
ATOM 2055 N N . PRO A 1 267 ? -50.587 -21.265 -3.565 1.00 57.78 267 PRO A N 1
ATOM 2056 C CA . PRO A 1 267 ? -49.430 -21.557 -4.431 1.00 57.78 267 PRO A CA 1
ATOM 2057 C C . PRO A 1 267 ? -49.669 -22.658 -5.481 1.00 57.78 267 PRO A C 1
ATOM 2059 O O . PRO A 1 267 ? -48.965 -22.731 -6.488 1.00 57.78 267 PRO A O 1
ATOM 2062 N N . ASN A 1 268 ? -50.680 -23.497 -5.246 1.00 73.88 268 ASN A N 1
ATOM 2063 C CA . ASN A 1 268 ? -51.153 -24.562 -6.128 1.00 73.88 268 ASN A CA 1
ATOM 2064 C C . ASN A 1 268 ? -51.852 -24.024 -7.396 1.00 73.88 268 ASN A C 1
ATOM 2066 O O . ASN A 1 268 ? -51.966 -24.745 -8.382 1.00 73.88 268 ASN A O 1
ATOM 2070 N N . GLU A 1 269 ? -52.329 -22.776 -7.365 1.00 76.56 269 GLU A N 1
ATOM 2071 C CA . GLU A 1 269 ? -53.111 -22.110 -8.418 1.00 76.56 269 GLU A CA 1
ATOM 2072 C C . GLU A 1 269 ? -52.236 -21.252 -9.354 1.00 76.56 269 GLU A C 1
ATOM 2074 O O . GLU A 1 269 ? -52.746 -20.653 -10.301 1.00 76.56 269 GLU A O 1
ATOM 2079 N N . ILE A 1 270 ? -50.924 -21.173 -9.092 1.00 75.19 270 ILE A N 1
ATOM 2080 C CA . ILE A 1 270 ? -49.963 -20.348 -9.839 1.00 75.19 270 ILE A CA 1
ATOM 2081 C C . ILE A 1 270 ? -49.145 -21.255 -10.783 1.00 75.19 270 ILE A C 1
ATOM 2083 O O . ILE A 1 270 ? -48.351 -22.064 -10.282 1.00 75.19 270 ILE A O 1
ATOM 2087 N N . PRO A 1 271 ? -49.293 -21.158 -12.121 1.00 79.25 271 PRO A N 1
ATOM 2088 C CA . PRO A 1 271 ? -48.603 -22.030 -13.078 1.00 79.25 271 PRO A CA 1
ATOM 2089 C C . PRO A 1 271 ? -47.073 -21.950 -12.994 1.00 79.25 271 PRO A C 1
ATOM 2091 O O . PRO A 1 271 ? -46.516 -20.935 -12.585 1.00 79.25 271 PRO A O 1
ATOM 2094 N N . GLU A 1 272 ? -46.358 -22.995 -13.432 1.00 69.31 272 GLU A N 1
ATOM 2095 C CA . GLU A 1 272 ? -44.882 -22.966 -13.449 1.00 69.31 272 GLU A CA 1
ATOM 2096 C C . GLU A 1 272 ? -44.304 -21.989 -14.489 1.00 69.31 272 GLU A C 1
ATOM 2098 O O . GLU A 1 272 ? -43.235 -21.417 -14.276 1.00 69.31 272 GLU A O 1
ATOM 2103 N N . ALA A 1 273 ? -45.040 -21.712 -15.569 1.00 74.06 273 ALA A N 1
ATOM 2104 C CA . ALA A 1 273 ? -44.664 -20.690 -16.545 1.00 74.06 273 ALA A CA 1
ATOM 2105 C C . ALA A 1 273 ? -44.539 -19.288 -15.915 1.00 74.06 273 ALA A C 1
ATOM 2107 O O . ALA A 1 273 ? -43.708 -18.490 -16.353 1.00 74.06 273 ALA A O 1
ATOM 2108 N N . ASP A 1 274 ? -45.285 -19.018 -14.842 1.00 65.44 274 ASP A N 1
ATOM 2109 C CA . ASP A 1 274 ? -45.363 -17.724 -14.163 1.00 65.44 274 ASP A CA 1
ATOM 2110 C C . ASP A 1 274 ? -44.404 -17.616 -12.966 1.00 65.44 274 ASP A C 1
ATOM 2112 O O . ASP A 1 274 ? -44.632 -16.839 -12.043 1.00 65.44 274 ASP A O 1
ATOM 2116 N N . ARG A 1 275 ? -43.300 -18.379 -12.979 1.00 68.25 275 ARG A N 1
ATOM 2117 C CA . ARG A 1 275 ? -42.302 -18.456 -11.894 1.00 68.25 275 ARG A CA 1
ATOM 2118 C C . ARG A 1 275 ? -40.937 -17.940 -12.343 1.00 68.25 275 ARG A C 1
ATOM 2120 O O . ARG A 1 275 ? -40.412 -18.410 -13.355 1.00 68.25 275 ARG A O 1
ATOM 2127 N N . ASP A 1 276 ? -40.377 -16.947 -11.647 1.00 55.41 276 ASP A N 1
ATOM 2128 C CA . ASP A 1 276 ? -39.063 -16.373 -11.991 1.00 55.41 276 ASP A CA 1
ATOM 2129 C C . ASP A 1 276 ? -37.900 -17.051 -11.244 1.00 55.41 276 ASP A C 1
ATOM 2131 O O . ASP A 1 276 ? -37.963 -17.284 -10.035 1.00 55.41 276 ASP A O 1
ATOM 2135 N N . TYR A 1 277 ? -36.822 -17.314 -11.986 1.00 49.09 277 TYR A N 1
ATOM 2136 C CA . TYR A 1 277 ? -35.589 -17.991 -11.568 1.00 49.09 277 TYR A CA 1
ATOM 2137 C C . TYR A 1 277 ? -34.392 -17.077 -11.907 1.00 49.09 277 TYR A C 1
ATOM 2139 O O . TYR A 1 277 ? -33.557 -17.335 -12.770 1.00 49.09 277 TYR A O 1
ATOM 2147 N N . TYR A 1 278 ? -34.369 -15.920 -11.248 1.00 39.47 278 TYR A N 1
ATOM 2148 C CA . TYR A 1 278 ? -33.765 -14.666 -11.721 1.00 39.47 278 TYR A CA 1
ATOM 2149 C C . TYR A 1 278 ? -32.222 -14.582 -11.784 1.00 39.47 278 TYR A C 1
ATOM 2151 O O . TYR A 1 278 ? -31.689 -13.551 -12.212 1.00 39.47 278 TYR A O 1
ATOM 2159 N N . LEU A 1 279 ? -31.481 -15.601 -11.336 1.00 33.88 279 LEU A N 1
ATOM 2160 C CA . LEU A 1 279 ? -30.029 -15.507 -11.093 1.00 33.88 279 LEU A CA 1
ATOM 2161 C C . LEU A 1 279 ? -29.144 -15.761 -12.329 1.00 33.88 279 LEU A C 1
ATOM 2163 O O . LEU A 1 279 ? -28.018 -15.267 -12.391 1.00 33.88 279 LEU A O 1
ATOM 2167 N N . GLU A 1 280 ? -29.631 -16.486 -13.331 1.00 42.59 280 GLU A N 1
ATOM 2168 C CA . GLU A 1 280 ? -28.802 -17.185 -14.334 1.00 42.59 280 GLU A CA 1
ATOM 2169 C C . GLU A 1 280 ? -28.332 -16.307 -15.529 1.00 42.59 280 GLU A C 1
ATOM 2171 O O . GLU A 1 280 ? -28.119 -16.806 -16.631 1.00 42.59 280 GLU A O 1
ATOM 2176 N N . ARG A 1 281 ? -28.203 -14.973 -15.364 1.00 45.88 281 ARG A N 1
ATOM 2177 C CA . ARG A 1 281 ? -28.382 -14.016 -16.491 1.00 45.88 281 ARG A CA 1
ATOM 2178 C C . ARG A 1 281 ? -27.327 -12.892 -16.717 1.00 45.88 281 ARG A C 1
ATOM 2180 O O . ARG A 1 281 ? -27.685 -11.918 -17.378 1.00 45.88 281 ARG A O 1
ATOM 2187 N N . LYS A 1 282 ? -26.075 -12.915 -16.189 1.00 28.39 282 LYS A N 1
ATOM 2188 C CA . LYS A 1 282 ? -25.158 -11.714 -16.225 1.00 28.39 282 LYS A CA 1
ATOM 2189 C C . LYS A 1 282 ? -23.590 -11.887 -16.363 1.00 28.39 282 LYS A C 1
ATOM 2191 O O . LYS A 1 282 ? -22.914 -11.905 -15.344 1.00 28.39 282 LYS A O 1
ATOM 2196 N N . TYR A 1 283 ? -23.045 -11.812 -17.607 1.00 33.62 283 TYR A N 1
ATOM 2197 C CA . TYR A 1 283 ? -21.855 -11.025 -18.148 1.00 33.62 283 TYR A CA 1
ATOM 2198 C C . TYR A 1 283 ? -20.295 -11.312 -17.904 1.00 33.62 283 TYR A C 1
ATOM 2200 O O . TYR A 1 283 ? -19.910 -11.463 -16.750 1.00 33.62 283 TYR A O 1
ATOM 2208 N N . PRO A 1 284 ? -19.379 -11.290 -18.957 1.00 39.94 284 PRO A N 1
ATOM 2209 C CA . PRO A 1 284 ? -17.845 -11.371 -18.872 1.00 39.94 284 PRO A CA 1
ATOM 2210 C C . PRO A 1 284 ? -16.821 -10.764 -19.994 1.00 39.94 284 PRO A C 1
ATOM 2212 O O . PRO A 1 284 ? -17.185 -10.775 -21.166 1.00 39.94 284 PRO A O 1
ATOM 2215 N N . SER A 1 285 ? -15.504 -10.414 -19.704 1.00 37.25 285 SER A N 1
ATOM 2216 C CA . SER A 1 285 ? -14.164 -10.474 -20.523 1.00 37.25 285 SER A CA 1
ATOM 2217 C C . SER A 1 285 ? -13.377 -9.286 -21.328 1.00 37.25 285 SER A C 1
ATOM 2219 O O . SER A 1 285 ? -14.046 -8.431 -21.898 1.00 37.25 285 SER A O 1
ATOM 2221 N N . TYR A 1 286 ? -11.973 -9.110 -21.231 1.00 31.55 286 TYR A N 1
ATOM 2222 C CA . TYR A 1 286 ? -11.075 -7.754 -21.091 1.00 31.55 286 TYR A CA 1
ATOM 2223 C C . TYR A 1 286 ? -9.786 -7.728 -22.319 1.00 31.55 286 TYR A C 1
ATOM 2225 O O . TYR A 1 286 ? -10.048 -8.453 -23.271 1.00 31.55 286 TYR A O 1
ATOM 2233 N N . GLY A 1 287 ? -8.485 -7.079 -22.545 1.00 32.66 287 GLY A N 1
ATOM 2234 C CA . GLY A 1 287 ? -7.296 -6.120 -21.980 1.00 32.66 287 GLY A CA 1
ATOM 2235 C C . GLY A 1 287 ? -5.874 -5.571 -22.738 1.00 32.66 287 GLY A C 1
ATOM 2236 O O . GLY A 1 287 ? -6.078 -5.194 -23.887 1.00 32.66 287 GLY A O 1
ATOM 2237 N N . ASN A 1 288 ? -4.530 -5.402 -22.206 1.00 33.22 288 ASN A N 1
ATOM 2238 C CA . ASN A 1 288 ? -3.061 -4.930 -22.776 1.00 33.22 288 ASN A CA 1
ATOM 2239 C C . ASN A 1 288 ? -1.524 -5.019 -22.024 1.00 33.22 288 ASN A C 1
ATOM 2241 O O . ASN A 1 288 ? -1.406 -6.141 -21.584 1.00 33.22 288 ASN A O 1
ATOM 2245 N N . LEU A 1 289 ? -0.299 -4.279 -21.709 1.00 33.38 289 LEU A N 1
ATOM 2246 C CA . LEU A 1 289 ? 0.561 -2.906 -21.541 1.00 33.38 289 LEU A CA 1
ATOM 2247 C C . LEU A 1 289 ? 2.205 -2.839 -21.309 1.00 33.38 289 LEU A C 1
ATOM 2249 O O . LEU A 1 289 ? 2.722 -3.890 -20.970 1.00 33.38 289 LEU A O 1
ATOM 2253 N N . ALA A 1 290 ? 3.019 -1.672 -21.308 1.00 28.86 290 ALA A N 1
ATOM 2254 C CA . ALA A 1 290 ? 4.583 -1.499 -21.199 1.00 28.86 290 ALA A CA 1
ATOM 2255 C C . ALA A 1 290 ? 5.447 -0.536 -20.166 1.00 28.86 290 ALA A C 1
ATOM 2257 O O . ALA A 1 290 ? 4.854 0.495 -19.865 1.00 28.86 290 ALA A O 1
ATOM 2258 N N . PRO A 1 291 ? 6.771 -0.755 -19.652 1.00 40.84 291 PRO A N 1
ATOM 2259 C CA . PRO A 1 291 ? 7.314 -0.262 -17.607 1.00 40.84 291 PRO A CA 1
ATOM 2260 C C . PRO A 1 291 ? 7.498 1.252 -17.321 1.00 40.84 291 PRO A C 1
ATOM 2262 O O . PRO A 1 291 ? 6.919 2.060 -18.041 1.00 40.84 291 PRO A O 1
ATOM 2265 N N . ARG A 1 292 ? 8.230 1.653 -16.244 1.00 41.59 292 ARG A N 1
ATOM 2266 C CA . ARG A 1 292 ? 8.134 3.047 -15.716 1.00 41.59 292 ARG A CA 1
ATOM 2267 C C . ARG A 1 292 ? 9.220 3.759 -14.843 1.00 41.59 292 ARG A C 1
ATOM 2269 O O . ARG A 1 292 ? 8.951 4.920 -14.553 1.00 41.59 292 ARG A O 1
ATOM 2276 N N . ASP A 1 293 ? 10.330 3.192 -14.333 1.00 40.06 293 ASP A N 1
ATOM 2277 C CA . ASP A 1 293 ? 11.051 3.830 -13.182 1.00 40.06 293 ASP A CA 1
ATOM 2278 C C . ASP A 1 293 ? 12.111 4.931 -13.497 1.00 40.06 293 ASP A C 1
ATOM 2280 O O . ASP A 1 293 ? 11.853 6.104 -13.198 1.00 40.06 293 ASP A O 1
ATOM 2284 N N . ILE A 1 294 ? 13.278 4.597 -14.078 1.00 45.97 294 ILE A N 1
ATOM 2285 C CA . ILE A 1 294 ? 14.486 5.473 -14.222 1.00 45.97 294 ILE A CA 1
ATOM 2286 C C . ILE A 1 294 ? 14.187 6.902 -14.713 1.00 45.97 294 ILE A C 1
ATOM 2288 O O . ILE A 1 294 ? 14.747 7.873 -14.199 1.00 45.97 294 ILE A O 1
ATOM 2292 N N . SER A 1 295 ? 13.285 7.033 -15.692 1.00 47.97 295 SER A N 1
ATOM 2293 C CA . SER A 1 295 ? 12.932 8.282 -16.389 1.00 47.97 295 SER A CA 1
ATOM 2294 C C . SER A 1 295 ? 12.495 9.431 -15.473 1.00 47.97 295 SER A C 1
ATOM 2296 O O . SER A 1 295 ? 12.437 10.577 -15.912 1.00 47.97 295 SER A O 1
ATOM 2298 N N . SER A 1 296 ? 12.183 9.139 -14.209 1.00 49.03 296 SER A N 1
ATOM 2299 C CA . SER A 1 296 ? 11.771 10.138 -13.227 1.00 49.03 296 SER A CA 1
ATOM 2300 C C . SER A 1 296 ? 12.929 10.996 -12.699 1.00 49.03 296 SER A C 1
ATOM 2302 O O . SER A 1 296 ? 12.695 12.166 -12.427 1.00 49.03 296 SER A O 1
ATOM 2304 N N . ARG A 1 297 ? 14.164 10.481 -12.548 1.00 58.16 297 ARG A N 1
ATOM 2305 C CA . ARG A 1 297 ? 15.272 11.270 -11.949 1.00 58.16 297 ARG A CA 1
ATOM 2306 C C . ARG A 1 297 ? 15.763 12.382 -12.883 1.00 58.16 297 ARG A C 1
ATOM 2308 O O . ARG A 1 297 ? 15.594 13.559 -12.566 1.00 58.16 297 ARG A O 1
ATOM 2315 N N . ALA A 1 298 ? 16.180 12.004 -14.093 1.00 53.81 298 ALA A N 1
ATOM 2316 C CA . ALA A 1 298 ? 16.668 12.919 -15.130 1.00 53.81 298 ALA A CA 1
ATOM 2317 C C . ALA A 1 298 ? 15.692 14.065 -15.470 1.00 53.81 298 ALA A C 1
ATOM 2319 O O . ALA A 1 298 ? 16.108 15.172 -15.805 1.00 53.81 298 ALA A O 1
ATOM 2320 N N . ALA A 1 299 ? 14.379 13.834 -15.355 1.00 51.25 299 ALA A N 1
ATOM 2321 C CA . ALA A 1 299 ? 13.371 14.867 -15.585 1.00 51.25 299 ALA A CA 1
ATOM 2322 C C . ALA A 1 299 ? 13.307 15.941 -14.475 1.00 51.25 299 ALA A C 1
ATOM 2324 O O . ALA A 1 299 ? 12.820 17.040 -14.740 1.00 51.25 299 ALA A O 1
ATOM 2325 N N . LYS A 1 300 ? 13.786 15.656 -13.252 1.00 59.97 300 LYS A N 1
ATOM 2326 C CA . LYS A 1 300 ? 13.909 16.655 -12.175 1.00 59.97 300 LYS A CA 1
ATOM 2327 C C . LYS A 1 300 ? 15.200 17.459 -12.312 1.00 59.97 300 LYS A C 1
ATOM 2329 O O . LYS A 1 300 ? 15.126 18.680 -12.294 1.00 59.97 300 LYS A O 1
ATOM 2334 N N . GLU A 1 301 ? 16.335 16.789 -12.509 1.00 60.69 301 GLU A N 1
ATOM 2335 C CA . GLU A 1 301 ? 17.671 17.405 -12.618 1.00 60.69 301 GLU A CA 1
ATOM 2336 C C . GLU A 1 301 ? 17.686 18.546 -13.653 1.00 60.69 301 GLU A C 1
ATOM 2338 O O . GLU A 1 301 ? 18.003 19.689 -13.331 1.00 60.69 301 GLU A O 1
ATOM 2343 N N . VAL A 1 302 ? 17.180 18.276 -14.863 1.00 56.19 302 VAL A N 1
ATOM 2344 C CA . VAL A 1 302 ? 17.036 19.268 -15.945 1.00 56.19 302 VAL A CA 1
ATOM 2345 C C . VAL A 1 302 ? 16.161 20.470 -15.538 1.00 56.19 302 VAL A C 1
ATOM 2347 O O . VAL A 1 302 ? 16.393 21.587 -15.998 1.00 56.19 302 VAL A O 1
ATOM 2350 N N . CYS A 1 303 ? 15.168 20.281 -14.666 1.00 58.75 303 CYS A N 1
ATOM 2351 C CA . CYS A 1 303 ? 14.332 21.376 -14.165 1.00 58.75 303 CYS A CA 1
ATOM 2352 C C . CYS A 1 303 ? 15.006 22.167 -13.034 1.00 58.75 303 CYS A C 1
ATOM 2354 O O . CYS A 1 303 ? 14.866 23.388 -12.993 1.00 58.75 303 CYS A O 1
ATOM 2356 N N . ASP A 1 304 ? 15.756 21.501 -12.151 1.00 63.03 304 ASP A N 1
ATOM 2357 C CA . ASP A 1 304 ? 16.520 22.144 -11.072 1.00 63.03 304 ASP A CA 1
ATOM 2358 C C . ASP A 1 304 ? 17.639 23.043 -11.629 1.00 63.03 304 ASP A C 1
ATOM 2360 O O . ASP A 1 304 ? 17.886 24.127 -11.105 1.00 63.03 304 ASP A O 1
ATOM 2364 N N . GLU A 1 305 ? 18.249 22.645 -12.751 1.00 73.62 305 GLU A N 1
ATOM 2365 C CA . GLU A 1 305 ? 19.181 23.461 -13.546 1.00 73.62 305 GLU A CA 1
ATOM 2366 C C . GLU A 1 305 ? 18.520 24.669 -14.253 1.00 73.62 305 GLU A C 1
ATOM 2368 O O . GLU A 1 305 ? 19.184 25.408 -14.982 1.00 73.62 305 GLU A O 1
ATOM 2373 N N . GLY A 1 306 ? 17.206 24.867 -14.106 1.00 68.62 306 GLY A N 1
ATOM 2374 C CA . GLY A 1 306 ? 16.460 25.941 -14.766 1.00 68.62 306 GLY A CA 1
ATOM 2375 C C . GLY A 1 306 ? 16.140 25.692 -16.245 1.00 68.62 306 GLY A C 1
ATOM 2376 O O . GLY A 1 306 ? 15.661 26.603 -16.919 1.00 68.62 306 GLY A O 1
ATOM 2377 N N . ARG A 1 307 ? 16.359 24.472 -16.765 1.00 65.38 307 ARG A N 1
ATOM 2378 C CA . ARG A 1 307 ? 16.045 24.082 -18.158 1.00 65.38 307 ARG A CA 1
ATOM 2379 C C . ARG A 1 307 ? 14.644 23.459 -18.320 1.00 65.38 307 ARG A C 1
ATOM 2381 O O . ARG A 1 307 ? 14.317 22.953 -19.392 1.00 65.38 307 ARG A O 1
ATOM 2388 N N . GLY A 1 308 ? 13.818 23.483 -17.270 1.00 66.44 308 GLY A N 1
ATOM 2389 C CA . GLY A 1 308 ? 12.459 22.937 -17.269 1.00 66.44 308 GLY A CA 1
ATOM 2390 C C . GLY A 1 308 ? 11.427 23.828 -17.972 1.00 66.44 308 GLY A C 1
ATOM 2391 O O . GLY A 1 308 ? 11.534 25.053 -17.983 1.00 66.44 308 GLY A O 1
ATOM 2392 N N . VAL A 1 309 ? 10.399 23.210 -18.558 1.00 64.94 309 VAL A N 1
ATOM 2393 C CA . VAL A 1 309 ? 9.412 23.871 -19.432 1.00 64.94 309 VAL A CA 1
ATOM 2394 C C . VAL A 1 309 ? 8.054 24.096 -18.762 1.00 64.94 309 VAL A C 1
ATOM 2396 O O . VAL A 1 309 ? 7.644 23.371 -17.857 1.00 64.94 309 VAL A O 1
ATOM 2399 N N . GLY A 1 310 ? 7.311 25.082 -19.271 1.00 65.62 310 GLY A N 1
ATOM 2400 C CA . GLY A 1 310 ? 5.961 25.420 -18.813 1.00 65.62 310 GLY A CA 1
ATOM 2401 C C . GLY A 1 310 ? 5.917 26.332 -17.575 1.00 65.62 310 GLY A C 1
ATOM 2402 O O . GLY A 1 310 ? 6.957 26.765 -17.072 1.00 65.62 310 GLY A O 1
ATOM 2403 N N . PRO A 1 311 ? 4.708 26.672 -17.083 1.00 58.97 311 PRO A N 1
ATOM 2404 C CA . PRO A 1 311 ? 4.537 27.579 -15.950 1.00 58.97 311 PRO A CA 1
ATOM 2405 C C . PRO A 1 311 ? 5.276 27.087 -14.698 1.00 58.97 311 PRO A C 1
ATOM 2407 O O . PRO A 1 311 ? 5.007 26.000 -14.194 1.00 58.97 311 PRO A O 1
ATOM 2410 N N . GLY A 1 312 ? 6.209 27.898 -14.194 1.00 64.06 312 GLY A N 1
ATOM 2411 C CA . GLY A 1 312 ? 7.019 27.569 -13.017 1.00 64.06 312 GLY A CA 1
ATOM 2412 C C . GLY A 1 312 ? 8.232 26.662 -13.270 1.00 64.06 312 GLY A C 1
ATOM 2413 O O . GLY A 1 312 ? 8.869 26.268 -12.299 1.00 64.06 312 GLY A O 1
ATOM 2414 N N . GLY A 1 313 ? 8.565 26.333 -14.527 1.00 69.38 313 GLY A N 1
ATOM 2415 C CA . GLY A 1 313 ? 9.823 25.655 -14.885 1.00 69.38 313 GLY A CA 1
ATOM 2416 C C . GLY A 1 313 ? 9.968 24.213 -14.381 1.00 69.38 313 GLY A C 1
ATOM 2417 O O . GLY A 1 313 ? 11.081 23.716 -14.257 1.00 69.38 313 GLY A O 1
ATOM 2418 N N . ARG A 1 314 ? 8.858 23.537 -14.061 1.00 66.44 314 ARG A N 1
ATOM 2419 C CA . ARG A 1 314 ? 8.826 22.165 -13.520 1.00 66.44 314 ARG A CA 1
ATOM 2420 C C . ARG A 1 314 ? 8.145 21.223 -14.514 1.00 66.44 314 ARG A C 1
ATOM 2422 O O . ARG A 1 314 ? 6.988 20.846 -14.334 1.00 66.44 314 ARG A O 1
ATOM 2429 N N . GLY A 1 315 ? 8.858 20.878 -15.583 1.00 62.38 315 GLY A N 1
ATOM 2430 C CA . GLY A 1 315 ? 8.361 19.996 -16.636 1.00 62.38 315 GLY A CA 1
ATOM 2431 C C . GLY A 1 315 ? 9.393 19.690 -17.719 1.00 62.38 315 GLY A C 1
ATOM 2432 O O . GLY A 1 315 ? 10.318 20.463 -17.950 1.00 62.38 315 GLY A O 1
ATOM 2433 N N . VAL A 1 316 ? 9.196 18.578 -18.422 1.00 60.28 316 VAL A N 1
ATOM 2434 C CA . VAL A 1 316 ? 9.905 18.193 -19.652 1.00 60.28 316 VAL A CA 1
ATOM 2435 C C . VAL A 1 316 ? 8.891 17.755 -20.713 1.00 60.28 316 VAL A C 1
ATOM 2437 O O . VAL A 1 316 ? 7.745 17.430 -20.389 1.00 60.28 316 VAL A O 1
ATOM 2440 N N . TYR A 1 317 ? 9.292 17.749 -21.985 1.00 70.56 317 TYR A N 1
ATOM 2441 C CA . TYR A 1 317 ? 8.435 17.296 -23.082 1.00 70.56 317 TYR A CA 1
ATOM 2442 C C . TYR A 1 317 ? 8.551 15.784 -23.328 1.00 70.56 317 TYR A C 1
ATOM 2444 O O . TYR A 1 317 ? 9.648 15.231 -23.385 1.00 70.56 317 TYR A O 1
ATOM 2452 N N . LEU A 1 318 ? 7.406 15.136 -23.536 1.00 68.19 318 LEU A N 1
ATOM 2453 C CA . LEU A 1 318 ? 7.251 13.770 -24.026 1.00 68.19 318 LEU A CA 1
ATOM 2454 C C . LEU A 1 318 ? 6.631 13.830 -25.427 1.00 68.19 318 LEU A C 1
ATOM 2456 O O . LEU A 1 318 ? 5.427 14.047 -25.577 1.00 68.19 318 LEU A O 1
ATOM 2460 N N . ASP A 1 319 ? 7.466 13.661 -26.449 1.00 73.12 319 ASP A N 1
ATOM 2461 C CA . ASP A 1 319 ? 7.043 13.700 -27.848 1.00 73.12 319 ASP A CA 1
ATOM 2462 C C . ASP A 1 319 ? 6.630 12.308 -28.363 1.00 73.12 319 ASP A C 1
ATOM 2464 O O . ASP A 1 319 ? 7.252 11.288 -28.056 1.00 73.12 319 ASP A O 1
ATOM 2468 N N . PHE A 1 320 ? 5.576 12.281 -29.177 1.00 73.75 320 PHE A N 1
ATOM 2469 C CA . PHE A 1 320 ? 5.075 11.101 -29.879 1.00 73.75 320 PHE A CA 1
ATOM 2470 C C . PHE A 1 320 ? 5.248 11.190 -31.403 1.00 73.75 320 PHE A C 1
ATOM 2472 O O . PHE A 1 320 ? 4.943 10.208 -32.082 1.00 73.75 320 PHE A O 1
ATOM 2479 N N . ALA A 1 321 ? 5.755 12.299 -31.957 1.00 74.69 321 ALA A N 1
ATOM 2480 C CA . ALA A 1 321 ? 5.837 12.537 -33.399 1.00 74.69 321 ALA A CA 1
ATOM 2481 C C . ALA A 1 321 ? 6.505 11.384 -34.169 1.00 74.69 321 ALA A C 1
ATOM 2483 O O . ALA A 1 321 ? 5.949 10.905 -35.154 1.00 74.69 321 ALA A O 1
ATOM 2484 N N . ASP A 1 322 ? 7.645 10.865 -33.705 1.00 69.62 322 ASP A N 1
ATOM 2485 C CA . ASP A 1 322 ? 8.329 9.744 -34.372 1.00 69.62 322 ASP A CA 1
ATOM 2486 C C . ASP A 1 322 ? 7.615 8.396 -34.192 1.00 69.62 322 ASP A C 1
ATOM 2488 O O . ASP A 1 322 ? 7.680 7.530 -35.067 1.00 69.62 322 ASP A O 1
ATOM 2492 N N . ALA A 1 323 ? 6.864 8.214 -33.102 1.00 69.56 323 ALA A N 1
ATOM 2493 C CA . ALA A 1 323 ? 5.991 7.054 -32.952 1.00 69.56 323 ALA A CA 1
ATOM 2494 C C . ALA A 1 323 ? 4.802 7.133 -33.928 1.00 69.56 323 ALA A C 1
ATOM 2496 O O . ALA A 1 323 ? 4.491 6.136 -34.581 1.00 69.56 323 ALA A O 1
ATOM 2497 N N . ILE A 1 324 ? 4.198 8.316 -34.078 1.00 81.75 324 ILE A N 1
ATOM 2498 C CA . ILE A 1 324 ? 3.106 8.601 -35.020 1.00 81.75 324 ILE A CA 1
ATOM 2499 C C . ILE A 1 324 ? 3.582 8.418 -36.470 1.00 81.75 324 ILE A C 1
ATOM 2501 O O . ILE A 1 324 ? 2.919 7.711 -37.225 1.00 81.75 324 ILE A O 1
ATOM 2505 N N . LYS A 1 325 ? 4.760 8.939 -36.848 1.00 84.50 325 LYS A N 1
ATOM 2506 C CA . LYS A 1 325 ? 5.380 8.699 -38.170 1.00 84.50 325 LYS A CA 1
ATOM 2507 C C . LYS A 1 325 ? 5.593 7.205 -38.448 1.00 84.50 325 LYS A C 1
ATOM 2509 O O . LYS A 1 325 ? 5.366 6.755 -39.565 1.00 84.50 325 LYS A O 1
ATOM 2514 N N . ARG A 1 326 ? 6.034 6.435 -37.444 1.00 84.50 326 ARG A N 1
ATOM 2515 C CA . ARG A 1 326 ? 6.422 5.021 -37.605 1.00 84.50 326 ARG A CA 1
ATOM 2516 C C . ARG A 1 326 ? 5.250 4.037 -37.650 1.00 84.50 326 ARG A C 1
ATOM 2518 O O . ARG A 1 326 ? 5.378 3.014 -38.315 1.00 84.50 326 ARG A O 1
ATOM 2525 N N . VAL A 1 327 ? 4.158 4.274 -36.914 1.00 82.56 327 VAL A N 1
ATOM 2526 C CA . VAL A 1 327 ? 3.015 3.327 -36.851 1.00 82.56 327 VAL A CA 1
ATOM 2527 C C . VAL A 1 327 ? 1.657 3.925 -37.234 1.00 82.56 327 VAL A C 1
ATOM 2529 O O . VAL A 1 327 ? 0.656 3.210 -37.212 1.00 82.56 327 VAL A O 1
ATOM 2532 N N . GLY A 1 328 ? 1.609 5.207 -37.595 1.00 89.50 328 GLY A N 1
ATOM 2533 C CA . GLY A 1 328 ? 0.382 5.941 -37.899 1.00 89.50 328 GLY A CA 1
ATOM 2534 C C . GLY A 1 328 ? -0.351 6.431 -36.647 1.00 89.50 328 GLY A C 1
ATOM 2535 O O . GLY A 1 328 ? -0.366 5.771 -35.604 1.00 89.50 328 GLY A O 1
ATOM 2536 N N . GLU A 1 329 ? -1.002 7.592 -36.758 1.00 89.31 329 GLU A N 1
ATOM 2537 C CA . GLU A 1 329 ? -1.755 8.201 -35.654 1.00 89.31 329 GLU A CA 1
ATOM 2538 C C . GLU A 1 329 ? -2.877 7.281 -35.147 1.00 89.31 329 GLU A C 1
ATOM 2540 O O . GLU A 1 329 ? -3.028 7.101 -33.942 1.00 89.31 329 GLU A O 1
ATOM 2545 N N . GLN A 1 330 ? -3.595 6.616 -36.059 1.00 88.88 330 GLN A N 1
ATOM 2546 C CA . GLN A 1 330 ? -4.667 5.669 -35.738 1.00 88.88 330 GLN A CA 1
ATOM 2547 C C . GLN A 1 330 ? -4.195 4.551 -34.789 1.00 88.88 330 GLN A C 1
ATOM 2549 O O . GLN A 1 330 ? -4.847 4.269 -33.786 1.00 88.88 330 GLN A O 1
ATOM 2554 N N . THR A 1 331 ? -3.012 3.979 -35.024 1.00 81.25 331 THR A N 1
ATOM 2555 C CA . THR A 1 331 ? -2.431 2.936 -34.162 1.00 81.25 331 THR A CA 1
ATOM 2556 C C . THR A 1 331 ? -2.029 3.476 -32.783 1.00 81.25 331 THR A C 1
ATOM 2558 O O . THR A 1 331 ? -2.088 2.752 -31.788 1.00 81.25 331 THR A O 1
ATOM 2561 N N . ILE A 1 332 ? -1.625 4.748 -32.685 1.00 80.19 332 ILE A N 1
ATOM 2562 C CA . ILE A 1 332 ? -1.381 5.424 -31.399 1.00 80.19 332 ILE A CA 1
ATOM 2563 C C . ILE A 1 332 ? -2.712 5.676 -30.675 1.00 80.19 332 ILE A C 1
ATOM 2565 O O . ILE A 1 332 ? -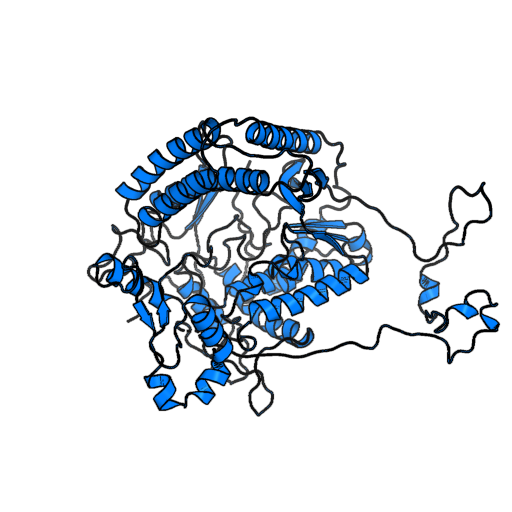2.824 5.375 -29.486 1.00 80.19 332 ILE A O 1
ATOM 2569 N N . ARG A 1 333 ? -3.742 6.121 -31.401 1.00 86.12 333 ARG A N 1
ATOM 2570 C CA . ARG A 1 333 ? -5.107 6.377 -30.916 1.00 86.12 333 ARG A CA 1
ATOM 2571 C C . ARG A 1 333 ? -5.791 5.109 -30.388 1.00 86.12 333 ARG A C 1
ATOM 2573 O O . ARG A 1 333 ? -6.397 5.144 -29.322 1.00 86.12 333 ARG A O 1
ATOM 2580 N N . GLU A 1 334 ? -5.608 3.965 -31.041 1.00 76.44 334 GLU A N 1
ATOM 2581 C CA . GLU A 1 334 ? -6.112 2.660 -30.576 1.00 76.44 334 GLU A CA 1
ATOM 2582 C C . GLU A 1 334 ? -5.408 2.134 -29.313 1.00 76.44 334 GLU A C 1
ATOM 2584 O O . GLU A 1 334 ? -6.024 1.439 -28.501 1.00 76.44 334 GLU A O 1
ATOM 2589 N N . ARG A 1 335 ? -4.120 2.457 -29.133 1.00 72.69 335 ARG A N 1
ATOM 2590 C CA . ARG A 1 335 ? -3.303 1.999 -27.991 1.00 72.69 335 ARG A CA 1
ATOM 2591 C C . ARG A 1 335 ? -3.392 2.923 -26.775 1.00 72.69 335 ARG A C 1
ATOM 2593 O O . ARG A 1 335 ? -3.307 2.447 -25.645 1.00 72.69 335 ARG A O 1
ATOM 2600 N N . TYR A 1 336 ? -3.509 4.229 -27.006 1.00 76.38 336 TYR A N 1
ATOM 2601 C CA . TYR A 1 336 ? -3.305 5.272 -25.996 1.00 76.38 336 TYR A CA 1
ATOM 2602 C C . TYR A 1 336 ? -4.318 6.419 -26.071 1.00 76.38 336 TYR A C 1
ATOM 2604 O O . TYR A 1 336 ? -4.189 7.377 -25.312 1.00 76.38 336 TYR A O 1
ATOM 2612 N N . GLY A 1 337 ? -5.319 6.365 -26.954 1.00 78.81 337 GLY A N 1
ATOM 2613 C CA . GLY A 1 337 ? -6.190 7.511 -27.231 1.00 78.81 337 GLY A CA 1
ATOM 2614 C C . GLY A 1 337 ? -6.934 8.049 -26.010 1.00 78.81 337 GLY A C 1
ATOM 2615 O O . GLY A 1 337 ? -7.093 9.258 -25.890 1.00 78.81 337 GLY A O 1
ATOM 2616 N N . ASN A 1 338 ? -7.269 7.187 -25.046 1.00 74.94 338 ASN A N 1
ATOM 2617 C CA . ASN A 1 338 ? -7.864 7.592 -23.770 1.00 74.94 338 ASN A CA 1
ATOM 2618 C C . ASN A 1 338 ? -6.911 8.423 -22.883 1.00 74.94 338 ASN A C 1
ATOM 2620 O O . ASN A 1 338 ? -7.371 9.148 -22.009 1.00 74.94 338 ASN A O 1
ATOM 2624 N N . LEU A 1 339 ? -5.593 8.299 -23.065 1.00 75.19 339 LEU A N 1
ATOM 2625 C CA . LEU A 1 339 ? -4.582 9.095 -22.361 1.00 75.19 339 LEU A CA 1
ATOM 2626 C C . LEU A 1 339 ? -4.378 10.448 -23.051 1.00 75.19 339 LEU A C 1
ATOM 2628 O O . LEU A 1 339 ? -4.246 11.463 -22.374 1.00 75.19 339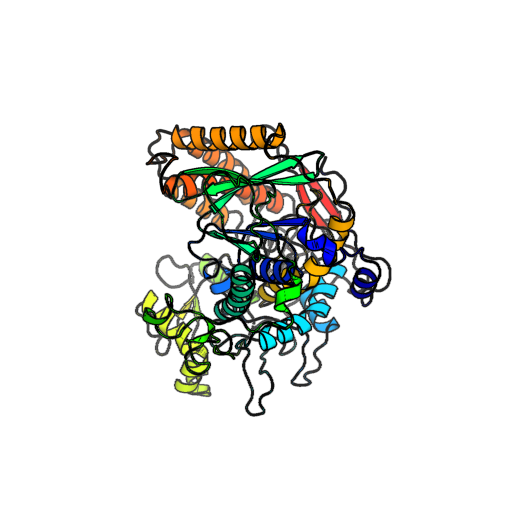 LEU A O 1
ATOM 2632 N N . PHE A 1 340 ? -4.412 10.465 -24.386 1.00 83.44 340 PHE A N 1
ATOM 2633 C CA . PHE A 1 340 ? -4.332 11.687 -25.191 1.00 83.44 340 PHE A CA 1
ATOM 2634 C C . PHE A 1 340 ? -5.571 12.568 -24.971 1.00 83.44 340 PHE A C 1
ATOM 2636 O O . PHE A 1 340 ? -5.429 13.756 -24.709 1.00 83.44 340 PHE A O 1
ATOM 2643 N N . GLU A 1 341 ? -6.768 11.975 -24.964 1.00 83.69 341 GLU A N 1
ATOM 2644 C CA . GLU A 1 341 ? -8.034 12.655 -24.649 1.00 83.69 341 GLU A CA 1
ATOM 2645 C C . GLU A 1 341 ? -8.041 13.234 -23.220 1.00 83.69 341 GLU A C 1
ATOM 2647 O O . GLU A 1 341 ? -8.541 14.334 -22.991 1.00 83.69 341 GLU A O 1
ATOM 2652 N N . VAL A 1 342 ? -7.465 12.519 -22.246 1.00 73.56 342 VAL A N 1
ATOM 2653 C CA . VAL A 1 342 ? -7.311 13.019 -20.868 1.00 73.56 342 VAL A CA 1
ATOM 2654 C C . VAL A 1 342 ? -6.307 14.171 -20.800 1.00 73.56 342 VAL A C 1
ATOM 2656 O O . VAL A 1 342 ? -6.573 15.146 -20.102 1.00 73.56 342 VAL A O 1
ATOM 2659 N N . TYR A 1 343 ? -5.191 14.103 -21.532 1.00 76.38 343 TYR A N 1
ATOM 2660 C CA . TYR A 1 343 ? -4.224 15.202 -21.608 1.00 76.38 343 TYR A CA 1
ATOM 2661 C C . TYR A 1 343 ? -4.852 16.458 -22.231 1.00 76.38 343 TYR A C 1
ATOM 2663 O O . TYR A 1 343 ? -4.802 17.531 -21.627 1.00 76.38 343 TYR A O 1
ATOM 2671 N N . GLU A 1 344 ? -5.522 16.314 -23.376 1.00 86.50 344 GLU A N 1
ATOM 2672 C CA . GLU A 1 344 ? -6.210 17.394 -24.096 1.00 86.50 344 GLU A CA 1
ATOM 2673 C C . GLU A 1 344 ? -7.296 18.055 -23.229 1.00 86.50 344 GLU A C 1
ATOM 2675 O O . GLU A 1 344 ? -7.340 19.280 -23.119 1.00 86.50 344 GLU A O 1
ATOM 2680 N N . LYS A 1 345 ? -8.099 17.266 -22.500 1.00 84.19 345 LYS A N 1
ATOM 2681 C CA . LYS A 1 345 ? -9.124 17.777 -21.566 1.00 84.19 345 LYS A CA 1
ATOM 2682 C C . LYS A 1 345 ? -8.572 18.484 -20.324 1.00 84.19 345 LYS A C 1
ATOM 2684 O O . LYS A 1 345 ? -9.312 19.239 -19.699 1.00 84.19 345 LYS A O 1
ATOM 2689 N N . ILE A 1 346 ? -7.319 18.232 -19.941 1.00 77.00 346 ILE A N 1
ATOM 2690 C CA . ILE A 1 346 ? -6.668 18.868 -18.781 1.00 77.00 346 ILE A CA 1
ATOM 2691 C C . ILE A 1 346 ? -5.886 20.124 -19.190 1.00 77.00 346 ILE A C 1
ATOM 2693 O O . ILE A 1 346 ? -5.812 21.076 -18.417 1.00 77.00 346 ILE A O 1
ATOM 2697 N N . THR A 1 347 ? -5.292 20.129 -20.385 1.00 77.25 347 THR A N 1
ATOM 2698 C CA . THR A 1 347 ? -4.315 21.150 -20.811 1.00 77.25 347 THR A CA 1
ATOM 2699 C C . THR A 1 347 ? -4.799 22.071 -21.928 1.00 77.25 347 THR A C 1
ATOM 2701 O O . THR A 1 347 ? -4.230 23.147 -22.099 1.00 77.25 347 THR A O 1
ATOM 2704 N N . GLY A 1 348 ? -5.814 21.662 -22.697 1.00 85.62 348 GLY A N 1
ATOM 2705 C CA . GLY A 1 348 ? -6.195 22.298 -23.961 1.00 85.62 348 GLY A CA 1
ATOM 2706 C C . GLY A 1 348 ? -5.261 21.974 -25.138 1.00 85.62 348 GLY A C 1
ATOM 2707 O O . GLY A 1 348 ? -5.441 22.528 -26.219 1.00 85.62 348 GLY A O 1
ATOM 2708 N N . GLU A 1 349 ? -4.265 21.102 -24.952 1.00 86.75 349 GLU A N 1
ATOM 2709 C CA . GLU A 1 349 ? -3.239 20.784 -25.950 1.00 86.75 349 GLU A CA 1
ATOM 2710 C C . GLU A 1 349 ? -3.462 19.394 -26.567 1.00 86.75 349 GLU A C 1
ATOM 2712 O O . GLU A 1 349 ? -3.492 18.377 -25.872 1.00 86.75 349 GLU A O 1
ATOM 2717 N N . ASN A 1 350 ? -3.567 19.331 -27.895 1.00 88.56 350 ASN A N 1
ATOM 2718 C CA . ASN A 1 350 ? -3.704 18.072 -28.625 1.00 88.56 350 ASN A CA 1
ATOM 2719 C C . ASN A 1 350 ? -2.337 17.369 -28.765 1.00 88.56 350 ASN A C 1
ATOM 2721 O O . ASN A 1 350 ? -1.490 17.750 -29.579 1.00 88.56 350 ASN A O 1
ATOM 2725 N N . ALA A 1 351 ? -2.151 16.292 -28.000 1.00 82.81 351 ALA A N 1
ATOM 2726 C CA . ALA A 1 351 ? -0.901 15.537 -27.927 1.00 82.81 351 ALA A CA 1
ATOM 2727 C C . ALA A 1 351 ? -0.520 14.732 -29.194 1.00 82.81 351 ALA A C 1
ATOM 2729 O O . ALA A 1 351 ? 0.563 14.150 -29.244 1.00 82.81 351 ALA A O 1
ATOM 2730 N N . TYR A 1 352 ? -1.376 14.680 -30.223 1.00 86.00 352 TYR A N 1
ATOM 2731 C CA . TYR A 1 352 ? -1.000 14.161 -31.548 1.00 86.00 352 TYR A CA 1
ATOM 2732 C C . TYR A 1 352 ? -0.265 15.211 -32.401 1.00 86.00 352 TYR A C 1
ATOM 2734 O O . TYR A 1 352 ? 0.266 14.875 -33.460 1.00 86.00 352 TYR A O 1
ATOM 2742 N N . HIS A 1 353 ? -0.260 16.481 -31.976 1.00 85.56 353 HIS A N 1
ATOM 2743 C CA . HIS A 1 353 ? 0.292 17.609 -32.737 1.00 85.56 353 HIS A CA 1
ATOM 2744 C C . HIS A 1 353 ? 1.338 18.421 -31.955 1.00 85.56 353 HIS A C 1
ATOM 2746 O O . HIS A 1 353 ? 2.194 19.047 -32.577 1.00 85.56 353 HIS A O 1
ATOM 2752 N N . VAL A 1 354 ? 1.310 18.391 -30.616 1.00 83.38 354 VAL A N 1
ATOM 2753 C CA . VAL A 1 354 ? 2.351 18.975 -29.749 1.00 83.38 354 VAL A CA 1
ATOM 2754 C C . VAL A 1 354 ? 2.834 17.965 -28.694 1.00 83.38 354 VAL A C 1
ATOM 2756 O O . VAL A 1 354 ? 2.034 17.144 -28.246 1.00 83.38 354 VAL A O 1
ATOM 2759 N N . PRO A 1 355 ? 4.109 18.003 -28.259 1.00 74.38 355 PRO A N 1
ATOM 2760 C CA . PRO A 1 355 ? 4.601 17.123 -27.198 1.00 74.38 355 PRO A CA 1
ATOM 2761 C C . PRO A 1 355 ? 3.870 17.334 -25.863 1.00 74.38 355 PRO A C 1
ATOM 2763 O O . PRO A 1 355 ? 3.619 18.468 -25.454 1.00 74.38 355 PRO A O 1
ATOM 2766 N N . MET A 1 356 ? 3.586 16.248 -25.138 1.00 79.12 356 MET A N 1
ATOM 2767 C CA . MET A 1 356 ? 2.984 16.327 -23.802 1.00 79.12 356 MET A CA 1
ATOM 2768 C C . MET A 1 356 ? 3.969 16.932 -22.798 1.00 79.12 356 MET A C 1
ATOM 2770 O O . MET A 1 356 ? 5.142 16.564 -22.782 1.00 79.12 356 MET A O 1
ATOM 2774 N N . ARG A 1 357 ? 3.500 17.787 -21.889 1.00 75.50 357 ARG A N 1
ATOM 2775 C CA . ARG A 1 357 ? 4.284 18.262 -20.738 1.00 75.50 357 ARG A CA 1
ATOM 2776 C C . ARG A 1 357 ? 4.132 17.286 -19.569 1.00 75.50 357 ARG A C 1
ATOM 2778 O O . ARG A 1 357 ? 3.015 17.030 -19.120 1.00 75.50 357 ARG A O 1
ATOM 2785 N N . ILE A 1 358 ? 5.246 16.743 -19.079 1.00 64.31 358 ILE A N 1
ATOM 2786 C CA . ILE A 1 358 ? 5.292 15.784 -17.963 1.00 64.31 358 ILE A CA 1
ATOM 2787 C C . ILE A 1 358 ? 6.315 16.208 -16.902 1.00 64.31 358 ILE A C 1
ATOM 2789 O O . ILE A 1 358 ? 7.282 16.901 -17.204 1.00 64.31 358 ILE A O 1
ATOM 2793 N N . TYR A 1 359 ? 6.128 15.774 -15.656 1.00 54.09 359 TYR A N 1
ATOM 2794 C CA . TYR A 1 359 ? 7.071 16.006 -14.557 1.00 54.09 359 TYR A CA 1
ATOM 2795 C C . TYR A 1 359 ? 6.993 14.856 -13.531 1.00 54.09 359 TYR A C 1
ATOM 2797 O O . TYR A 1 359 ? 5.935 14.222 -13.432 1.00 54.09 359 TYR A O 1
ATOM 2805 N N . PRO A 1 360 ? 8.066 14.548 -12.777 1.00 56.72 360 PRO A N 1
ATOM 2806 C CA . PRO A 1 360 ? 8.037 13.533 -11.725 1.00 56.72 360 PRO A CA 1
ATOM 2807 C C . PRO A 1 360 ? 7.050 13.867 -10.600 1.00 56.72 360 PRO A C 1
ATOM 2809 O O . PRO A 1 360 ? 6.852 15.026 -10.241 1.00 56.72 360 PRO A O 1
ATOM 2812 N N . ALA A 1 361 ? 6.462 12.832 -10.002 1.00 59.78 361 ALA A N 1
ATOM 2813 C CA . ALA A 1 361 ? 5.538 12.955 -8.880 1.00 59.78 361 ALA A CA 1
ATOM 2814 C C . ALA A 1 361 ? 5.660 11.755 -7.932 1.00 59.78 361 ALA A C 1
ATOM 2816 O O . ALA A 1 361 ? 6.005 10.649 -8.355 1.00 59.78 361 ALA A O 1
ATOM 2817 N N . VAL A 1 362 ? 5.321 11.961 -6.656 1.00 64.38 362 VAL A N 1
ATOM 2818 C CA . VAL A 1 362 ? 5.153 10.867 -5.686 1.00 64.38 362 VAL A CA 1
ATOM 2819 C C . VAL A 1 362 ? 4.027 9.948 -6.175 1.00 64.38 362 VAL A C 1
ATOM 2821 O O . VAL A 1 362 ? 2.948 10.423 -6.525 1.00 64.38 362 VAL A O 1
ATOM 2824 N N . HIS A 1 363 ? 4.292 8.640 -6.248 1.00 66.19 363 HIS A N 1
ATOM 2825 C CA . HIS A 1 363 ? 3.425 7.689 -6.959 1.00 66.19 363 HIS A CA 1
ATOM 2826 C C . HIS A 1 363 ? 3.148 6.380 -6.200 1.00 66.19 363 HIS A C 1
ATOM 2828 O O . HIS A 1 363 ? 2.098 5.779 -6.420 1.00 66.19 363 HIS A O 1
ATOM 2834 N N . TYR A 1 364 ? 4.072 5.914 -5.359 1.00 71.38 364 TYR A N 1
ATOM 2835 C CA . TYR A 1 364 ? 3.942 4.659 -4.619 1.00 71.38 364 TYR A CA 1
ATOM 2836 C C . TYR A 1 364 ? 4.750 4.715 -3.325 1.00 71.38 364 TYR A C 1
ATOM 2838 O O . TYR A 1 364 ? 5.824 5.322 -3.310 1.00 71.38 364 TYR A O 1
ATOM 2846 N N . THR A 1 365 ? 4.268 4.047 -2.281 1.00 79.75 365 THR A N 1
ATOM 2847 C CA . THR A 1 365 ? 4.964 3.932 -0.993 1.00 79.75 365 THR A CA 1
ATOM 2848 C C . THR A 1 365 ? 5.555 2.530 -0.854 1.00 79.75 365 THR A C 1
ATOM 2850 O O . THR A 1 365 ? 4.820 1.555 -0.766 1.00 79.75 365 THR A O 1
ATOM 2853 N N . MET A 1 366 ? 6.888 2.398 -0.881 1.00 82.94 366 MET A N 1
ATOM 2854 C CA . MET A 1 366 ? 7.538 1.092 -0.663 1.00 82.94 366 MET A CA 1
ATOM 2855 C C . MET A 1 366 ? 7.626 0.702 0.817 1.00 82.94 366 MET A C 1
ATOM 2857 O O . MET A 1 366 ? 7.656 -0.483 1.131 1.00 82.94 366 MET A O 1
ATOM 2861 N N . GLY A 1 367 ? 7.692 1.689 1.715 1.00 80.44 367 GLY A N 1
ATOM 2862 C CA . GLY A 1 367 ? 7.561 1.469 3.153 1.00 80.44 367 GLY A CA 1
ATOM 2863 C C . GLY A 1 367 ? 6.099 1.274 3.560 1.00 80.44 367 GLY A C 1
ATOM 2864 O O . GLY A 1 367 ? 5.183 1.626 2.823 1.00 80.44 367 GLY A O 1
ATOM 2865 N N . GLY A 1 368 ? 5.885 0.751 4.760 1.00 87.81 368 GLY A N 1
ATOM 2866 C CA . GLY A 1 368 ? 4.562 0.509 5.326 1.00 87.81 368 GLY A CA 1
ATOM 2867 C C . GLY A 1 368 ? 4.686 -0.039 6.743 1.00 87.81 368 GLY A C 1
ATOM 2868 O O . GLY A 1 368 ? 5.767 -0.007 7.332 1.00 87.81 368 GLY A O 1
ATOM 2869 N N . LEU A 1 369 ? 3.598 -0.580 7.289 1.00 90.88 369 LEU A N 1
ATOM 2870 C CA . LEU A 1 369 ? 3.661 -1.302 8.557 1.00 90.88 369 LEU A CA 1
ATOM 2871 C C . LEU A 1 369 ? 4.507 -2.571 8.406 1.00 90.88 369 LEU A C 1
ATOM 2873 O O . LEU A 1 369 ? 4.452 -3.268 7.386 1.00 90.88 369 LEU A O 1
ATOM 2877 N N . TRP A 1 370 ? 5.279 -2.880 9.446 1.00 92.06 370 TRP A N 1
ATOM 2878 C CA . TRP A 1 370 ? 6.055 -4.109 9.501 1.00 92.06 370 TRP A CA 1
ATOM 2879 C C . TRP A 1 370 ? 5.130 -5.329 9.603 1.00 92.06 370 TRP A C 1
ATOM 2881 O O . TRP A 1 370 ? 4.176 -5.332 10.384 1.00 92.06 370 TRP A O 1
ATOM 2891 N N . VAL A 1 371 ? 5.438 -6.377 8.836 1.00 93.56 371 VAL A N 1
ATOM 2892 C CA . VAL A 1 371 ? 4.768 -7.683 8.882 1.00 93.56 371 VAL A CA 1
ATOM 2893 C C . VAL A 1 371 ? 5.777 -8.828 8.838 1.00 93.56 371 VAL A C 1
ATOM 2895 O O . VAL A 1 371 ? 6.860 -8.700 8.260 1.00 93.56 371 VAL A O 1
ATOM 2898 N N . ASP A 1 372 ? 5.399 -9.967 9.408 1.00 95.00 372 ASP A N 1
ATOM 2899 C CA . ASP A 1 372 ? 6.087 -11.246 9.255 1.00 95.00 372 ASP A CA 1
ATOM 2900 C C . ASP A 1 372 ? 5.737 -11.921 7.907 1.00 95.00 372 ASP A C 1
ATOM 2902 O O . ASP A 1 372 ? 4.986 -11.393 7.078 1.00 95.00 372 ASP A O 1
ATOM 2906 N N . TYR A 1 373 ? 6.261 -13.123 7.667 1.00 95.38 373 TYR A N 1
ATOM 2907 C CA . TYR A 1 373 ? 5.932 -13.928 6.487 1.00 95.38 373 TYR A CA 1
ATOM 2908 C C . TYR A 1 373 ? 4.434 -14.290 6.395 1.00 95.38 373 TYR A C 1
ATOM 2910 O O . TYR A 1 373 ? 3.941 -14.579 5.308 1.00 95.38 373 TYR A O 1
ATOM 2918 N N . ASN A 1 374 ? 3.674 -14.224 7.492 1.00 95.56 374 ASN A N 1
ATOM 2919 C CA . ASN A 1 374 ? 2.233 -14.483 7.515 1.00 95.56 374 ASN A CA 1
ATOM 2920 C C . ASN A 1 374 ? 1.396 -13.265 7.071 1.00 95.56 374 ASN A C 1
ATOM 2922 O O . ASN A 1 374 ? 0.171 -13.378 7.008 1.00 95.56 374 ASN A O 1
ATOM 2926 N N . LEU A 1 375 ? 2.027 -12.122 6.763 1.00 96.69 375 LEU A N 1
ATOM 2927 C CA . LEU A 1 375 ? 1.391 -10.801 6.621 1.00 96.69 375 LEU A CA 1
ATOM 2928 C C . LEU A 1 375 ? 0.771 -10.282 7.934 1.00 96.69 375 LEU A C 1
ATOM 2930 O O . LEU A 1 375 ? -0.072 -9.382 7.916 1.00 96.69 375 LEU A O 1
ATOM 2934 N N . MET A 1 376 ? 1.179 -10.838 9.081 1.00 95.44 376 MET A N 1
ATOM 2935 C CA . MET A 1 376 ? 0.760 -10.375 10.401 1.00 95.44 376 MET A CA 1
ATOM 2936 C C . MET A 1 376 ? 1.798 -9.401 10.953 1.00 95.44 376 MET A C 1
ATOM 2938 O O . MET A 1 376 ? 2.999 -9.658 10.911 1.00 95.44 376 MET A O 1
ATOM 2942 N N . SER A 1 377 ? 1.340 -8.280 11.494 1.00 93.56 377 SER A N 1
ATOM 2943 C CA . SER A 1 377 ? 2.220 -7.315 12.147 1.00 93.56 377 SER A CA 1
ATOM 2944 C C . SER A 1 377 ? 2.772 -7.832 13.479 1.00 93.56 377 SER A C 1
ATOM 2946 O O . SER A 1 377 ? 2.349 -8.852 14.031 1.00 93.56 377 SER A O 1
ATOM 2948 N N . ASN A 1 378 ? 3.674 -7.042 14.050 1.00 89.56 378 ASN A N 1
ATOM 2949 C CA . ASN A 1 378 ? 4.144 -7.144 15.428 1.00 89.56 378 ASN A CA 1
ATOM 2950 C C . ASN A 1 378 ? 3.033 -6.999 16.499 1.00 89.56 378 ASN A C 1
ATOM 2952 O O . ASN A 1 378 ? 3.323 -7.177 17.681 1.00 89.56 378 ASN A O 1
ATOM 2956 N N . ILE A 1 379 ? 1.788 -6.680 16.117 1.00 91.12 379 ILE A N 1
ATOM 2957 C CA . ILE A 1 379 ? 0.596 -6.733 16.977 1.00 91.12 379 ILE A CA 1
ATOM 2958 C C . ILE A 1 379 ? -0.216 -7.983 16.581 1.00 91.12 379 ILE A C 1
ATOM 2960 O O . ILE A 1 379 ? -0.895 -7.977 15.549 1.00 91.12 379 ILE A O 1
ATOM 2964 N N . PRO A 1 380 ? -0.180 -9.076 17.369 1.00 92.19 380 PRO A N 1
ATOM 2965 C CA . PRO A 1 380 ? -0.829 -10.332 17.003 1.00 92.19 380 PRO A CA 1
ATOM 2966 C C . PRO A 1 380 ? -2.331 -10.188 16.710 1.00 92.19 380 PRO A C 1
ATOM 2968 O O . PRO A 1 380 ? -3.122 -9.764 17.553 1.00 92.19 380 PRO A O 1
ATOM 2971 N N . GLY A 1 381 ? -2.735 -10.588 15.504 1.00 91.62 381 GLY A N 1
ATOM 2972 C CA . GLY A 1 381 ? -4.104 -10.460 14.994 1.00 91.62 381 GLY A CA 1
ATOM 2973 C C . GLY A 1 381 ? -4.357 -9.254 14.090 1.00 91.62 381 GLY A C 1
ATOM 2974 O O . GLY A 1 381 ? -5.366 -9.258 13.391 1.00 91.62 381 GLY A O 1
ATOM 2975 N N . LEU A 1 382 ? -3.445 -8.279 14.033 1.00 94.94 382 LEU A N 1
ATOM 2976 C CA . LEU A 1 382 ? -3.458 -7.231 13.012 1.00 94.94 382 LEU A CA 1
ATOM 2977 C C . LEU A 1 382 ? -2.651 -7.709 11.798 1.00 94.94 382 LEU A C 1
ATOM 2979 O O . LEU A 1 382 ? -1.430 -7.847 11.879 1.00 94.94 382 LEU A O 1
ATOM 2983 N N . PHE A 1 383 ? -3.341 -7.957 10.685 1.00 96.69 383 PHE A N 1
ATOM 2984 C CA . PHE A 1 383 ? -2.751 -8.308 9.389 1.00 96.69 383 PHE A CA 1
ATOM 2985 C C . PHE A 1 383 ? -2.764 -7.091 8.460 1.00 96.69 383 PHE A C 1
ATOM 2987 O O . PHE A 1 383 ? -3.725 -6.320 8.480 1.00 96.69 383 PHE A O 1
ATOM 2994 N N . VAL A 1 384 ? -1.720 -6.921 7.644 1.00 96.12 384 VAL A N 1
ATOM 2995 C CA . VAL A 1 384 ? -1.547 -5.743 6.776 1.00 96.12 384 VAL A CA 1
ATOM 2996 C C . VAL A 1 384 ? -1.135 -6.179 5.371 1.00 96.12 384 VAL A C 1
ATOM 2998 O O . VAL A 1 384 ? -0.197 -6.956 5.211 1.00 96.12 384 VAL A O 1
ATOM 3001 N N . ILE A 1 385 ? -1.847 -5.698 4.348 1.00 96.62 385 ILE A N 1
ATOM 3002 C CA . ILE A 1 385 ? -1.818 -6.255 2.985 1.00 96.62 385 ILE A CA 1
ATOM 3003 C C . ILE A 1 385 ? -1.706 -5.174 1.896 1.00 96.62 385 ILE A C 1
ATOM 3005 O O . ILE A 1 385 ? -2.308 -4.102 2.010 1.00 96.62 385 ILE A O 1
ATOM 3009 N N . GLY A 1 386 ? -0.976 -5.472 0.818 1.00 92.81 386 GLY A N 1
ATOM 3010 C CA . GLY A 1 386 ? -0.649 -4.536 -0.265 1.00 92.81 386 GLY A CA 1
ATOM 3011 C C . GLY A 1 386 ? 0.226 -3.362 0.194 1.00 92.81 386 GLY A C 1
ATOM 3012 O O . GLY A 1 386 ? 0.965 -3.482 1.164 1.00 92.81 386 GLY A O 1
ATOM 3013 N N . GLU A 1 387 ? 0.072 -2.199 -0.452 1.00 88.31 387 GLU A N 1
ATOM 3014 C CA . GLU A 1 387 ? 0.839 -0.950 -0.220 1.00 88.31 387 GLU A CA 1
ATOM 3015 C C . GLU A 1 387 ? 0.805 -0.408 1.232 1.00 88.31 387 GLU A C 1
ATOM 3017 O O . GLU A 1 387 ? 1.518 0.530 1.566 1.00 88.31 387 GLU A O 1
ATOM 3022 N N . ALA A 1 388 ? 0.006 -0.998 2.126 1.00 89.25 388 ALA A N 1
ATOM 3023 C CA . ALA A 1 388 ? 0.067 -0.714 3.559 1.00 89.25 388 ALA A CA 1
ATOM 3024 C C . ALA A 1 388 ? 1.200 -1.470 4.297 1.00 89.25 388 ALA A C 1
ATOM 3026 O O . ALA A 1 388 ? 1.489 -1.134 5.446 1.00 89.25 388 ALA A O 1
ATOM 3027 N N . ASN A 1 389 ? 1.834 -2.474 3.674 1.00 90.06 389 ASN A N 1
ATOM 3028 C CA . ASN A 1 389 ? 2.992 -3.210 4.193 1.00 90.06 389 ASN A CA 1
ATOM 3029 C C . ASN A 1 389 ? 4.227 -3.043 3.281 1.00 90.06 389 ASN A C 1
ATOM 3031 O O . ASN A 1 389 ? 4.110 -2.736 2.096 1.00 90.06 389 ASN A O 1
ATOM 3035 N N . PHE A 1 390 ? 5.419 -3.269 3.838 1.00 85.06 390 PHE A N 1
ATOM 3036 C CA . PHE A 1 390 ? 6.698 -3.023 3.151 1.00 85.06 390 PHE A CA 1
ATOM 3037 C C . PHE A 1 390 ? 7.242 -4.199 2.305 1.00 85.06 390 PHE A C 1
ATOM 3039 O O . PHE A 1 390 ? 8.283 -4.077 1.654 1.00 85.06 390 PHE A O 1
ATOM 3046 N N . SER A 1 391 ? 6.629 -5.385 2.390 1.00 83.69 391 SER A N 1
ATOM 3047 C CA . SER A 1 391 ? 7.406 -6.628 2.563 1.00 83.69 391 SER A CA 1
ATOM 3048 C C . SER A 1 391 ? 8.142 -7.152 1.319 1.00 83.69 391 SER A C 1
ATOM 3050 O O . SER A 1 391 ? 9.068 -7.958 1.437 1.00 83.69 391 SER A O 1
ATOM 3052 N N . ASP A 1 392 ? 7.746 -6.682 0.135 1.00 86.44 392 ASP A N 1
ATOM 3053 C CA . ASP A 1 392 ? 8.074 -7.299 -1.155 1.00 86.44 392 ASP A CA 1
ATOM 3054 C C . ASP A 1 392 ? 8.803 -6.355 -2.133 1.00 86.44 392 ASP A C 1
ATOM 3056 O O . ASP A 1 392 ? 9.045 -6.727 -3.286 1.00 86.44 392 ASP A O 1
ATOM 3060 N N . HIS A 1 393 ? 9.065 -5.102 -1.739 1.00 83.12 393 HIS A N 1
ATOM 3061 C CA . HIS A 1 393 ? 9.431 -4.027 -2.680 1.00 83.12 393 HIS A CA 1
ATOM 3062 C C . HIS A 1 393 ? 10.665 -3.193 -2.297 1.00 83.12 393 HIS A C 1
ATOM 3064 O O . HIS A 1 393 ? 11.228 -2.523 -3.167 1.00 83.12 393 HIS A O 1
ATOM 3070 N N . GLY A 1 394 ? 11.113 -3.253 -1.039 1.00 86.44 394 GLY A N 1
ATOM 3071 C CA . GLY A 1 394 ? 12.396 -2.702 -0.600 1.00 86.44 394 GLY A CA 1
ATOM 3072 C C . GLY A 1 394 ? 12.578 -1.223 -0.930 1.00 86.44 394 GLY A C 1
ATOM 3073 O O . GLY A 1 394 ? 11.690 -0.411 -0.692 1.00 86.44 394 GLY A O 1
ATOM 3074 N N . ALA A 1 395 ? 13.727 -0.850 -1.490 1.00 83.31 395 ALA A N 1
ATOM 3075 C CA . ALA A 1 395 ? 14.045 0.556 -1.721 1.00 83.31 395 ALA A CA 1
ATOM 3076 C C . ALA A 1 395 ? 13.446 1.133 -3.018 1.00 83.31 395 ALA A C 1
ATOM 3078 O O . ALA A 1 395 ? 13.443 2.351 -3.190 1.00 83.31 395 ALA A O 1
ATOM 3079 N N . ASN A 1 396 ? 12.945 0.304 -3.944 1.00 78.19 396 ASN A N 1
ATOM 3080 C CA . ASN A 1 396 ? 12.347 0.764 -5.204 1.00 78.19 396 ASN A CA 1
ATOM 3081 C C . ASN A 1 396 ? 11.411 -0.288 -5.823 1.00 78.19 396 ASN A C 1
ATOM 3083 O O . ASN A 1 396 ? 11.833 -1.358 -6.255 1.00 78.19 396 ASN A O 1
ATOM 3087 N N . ARG A 1 397 ? 10.124 0.035 -5.964 1.00 83.19 397 ARG A N 1
ATOM 3088 C CA . ARG A 1 397 ? 9.168 -0.900 -6.562 1.00 83.19 397 ARG A CA 1
ATOM 3089 C C . ARG A 1 397 ? 9.286 -0.934 -8.089 1.00 83.19 397 ARG A C 1
ATOM 3091 O O . ARG A 1 397 ? 8.939 0.047 -8.753 1.00 83.19 397 ARG A O 1
ATOM 3098 N N . LEU A 1 398 ? 9.590 -2.112 -8.650 1.00 74.69 398 LEU A N 1
ATOM 3099 C CA . LEU A 1 398 ? 9.374 -2.386 -10.077 1.00 74.69 398 LEU A CA 1
ATOM 3100 C C . LEU A 1 398 ? 7.992 -1.909 -10.543 1.00 74.69 398 LEU A C 1
ATOM 3102 O O . LEU A 1 398 ? 6.984 -1.992 -9.832 1.00 74.69 398 LEU A O 1
ATOM 3106 N N . GLY A 1 399 ? 7.925 -1.445 -11.785 1.00 68.88 399 GLY A N 1
ATOM 3107 C CA . GLY A 1 399 ? 6.651 -1.166 -12.427 1.00 68.88 399 GLY A CA 1
ATOM 3108 C C . GLY A 1 399 ? 5.705 -2.382 -12.399 1.00 68.88 399 GLY A C 1
ATOM 3109 O O . GLY A 1 399 ? 6.175 -3.507 -12.500 1.00 68.88 399 GLY A O 1
ATOM 3110 N N . ALA A 1 400 ? 4.388 -2.159 -12.286 1.00 75.12 400 ALA A N 1
ATOM 3111 C CA . ALA A 1 400 ? 3.316 -3.173 -12.317 1.00 75.12 400 ALA A CA 1
ATOM 3112 C C . ALA A 1 400 ? 3.302 -4.218 -11.179 1.00 75.12 400 ALA A C 1
ATOM 3114 O O . ALA A 1 400 ? 2.301 -4.918 -11.005 1.00 75.12 400 ALA A O 1
ATOM 3115 N N . SER A 1 401 ? 4.332 -4.272 -10.330 1.00 80.88 401 SER A N 1
ATOM 3116 C CA . SER A 1 401 ? 4.380 -5.205 -9.196 1.00 80.88 401 SER A CA 1
ATOM 3117 C C . SER A 1 401 ? 3.457 -4.835 -8.021 1.00 80.88 401 SER A C 1
ATOM 3119 O O . SER A 1 401 ? 3.118 -5.714 -7.241 1.00 80.88 401 SER A O 1
ATOM 3121 N N . ALA A 1 402 ? 2.962 -3.593 -7.916 1.00 79.94 402 ALA A N 1
ATOM 3122 C CA . ALA A 1 402 ? 2.028 -3.195 -6.844 1.00 79.94 402 ALA A CA 1
ATOM 3123 C C . ALA A 1 402 ? 0.648 -3.867 -6.964 1.00 79.94 402 ALA A C 1
ATOM 3125 O O . ALA A 1 402 ? 0.050 -4.272 -5.969 1.00 79.94 402 ALA A O 1
ATOM 3126 N N . LEU A 1 403 ? 0.131 -3.997 -8.193 1.00 89.12 403 LEU A N 1
ATOM 3127 C CA . LEU A 1 403 ? -1.152 -4.674 -8.423 1.00 89.12 403 LEU A CA 1
ATOM 3128 C C . LEU A 1 403 ? -1.006 -6.184 -8.181 1.00 89.12 403 LEU A C 1
ATOM 3130 O O . LEU A 1 403 ? -1.938 -6.821 -7.699 1.00 89.12 403 LEU A O 1
ATOM 3134 N N . MET A 1 404 ? 0.187 -6.723 -8.462 1.00 92.38 404 MET A N 1
ATOM 3135 C CA . MET A 1 404 ? 0.580 -8.098 -8.160 1.00 92.38 404 MET A CA 1
ATOM 3136 C C . MET A 1 404 ? 0.645 -8.339 -6.645 1.00 92.38 404 MET A C 1
ATOM 3138 O O . MET A 1 404 ? 0.001 -9.272 -6.185 1.00 92.38 404 MET A O 1
ATOM 3142 N N . GLN A 1 405 ? 1.324 -7.487 -5.864 1.00 92.19 405 GLN A N 1
ATOM 3143 C CA . GLN A 1 405 ? 1.381 -7.602 -4.396 1.00 92.19 405 GLN A CA 1
ATOM 3144 C C . GLN A 1 405 ? -0.023 -7.567 -3.780 1.00 92.19 405 GLN A C 1
ATOM 3146 O O . GLN A 1 405 ? -0.420 -8.497 -3.082 1.00 92.19 405 GLN A O 1
ATOM 3151 N N . GLY A 1 406 ? -0.820 -6.542 -4.107 1.00 93.25 406 GLY A N 1
ATOM 3152 C CA . GLY A 1 406 ? -2.161 -6.401 -3.543 1.00 93.25 406 GLY A CA 1
ATOM 3153 C C . GLY A 1 406 ? -3.074 -7.596 -3.843 1.00 93.25 406 GLY A C 1
ATOM 3154 O O . GLY A 1 406 ? -3.810 -8.034 -2.964 1.00 93.25 406 GLY A O 1
ATOM 3155 N N . LEU A 1 407 ? -3.018 -8.156 -5.054 1.00 96.44 407 LEU A N 1
ATOM 3156 C CA . LEU A 1 407 ? -3.820 -9.332 -5.405 1.00 96.44 407 LEU A CA 1
ATOM 3157 C C . LEU A 1 407 ? -3.245 -10.650 -4.871 1.00 96.44 407 LEU A C 1
ATOM 3159 O O . LEU A 1 407 ? -4.026 -11.532 -4.518 1.00 96.44 407 LEU A O 1
ATOM 3163 N N . ALA A 1 408 ? -1.921 -10.789 -4.766 1.00 96.50 408 ALA A N 1
ATOM 3164 C CA . ALA A 1 408 ? -1.284 -11.941 -4.130 1.00 96.50 408 ALA A CA 1
ATOM 3165 C C . ALA A 1 408 ? -1.715 -12.055 -2.665 1.00 96.50 408 ALA A C 1
ATOM 3167 O O . ALA A 1 408 ? -2.207 -13.105 -2.243 1.00 96.50 408 ALA A O 1
ATOM 3168 N N . ASP A 1 409 ? -1.590 -10.958 -1.915 1.00 97.06 409 ASP A N 1
ATOM 3169 C CA . ASP A 1 409 ? -1.894 -10.921 -0.490 1.00 97.06 409 ASP A CA 1
ATOM 3170 C C . ASP A 1 409 ? -3.341 -11.345 -0.214 1.00 97.06 409 ASP A C 1
ATOM 3172 O O . ASP A 1 409 ? -3.579 -12.233 0.606 1.00 97.06 409 ASP A O 1
ATOM 3176 N N . GLY A 1 410 ? -4.310 -10.756 -0.925 1.00 96.31 410 GLY A N 1
ATOM 3177 C CA . GLY A 1 410 ? -5.731 -10.985 -0.660 1.00 96.31 410 GLY A CA 1
ATOM 3178 C C . GLY A 1 410 ? -6.332 -12.255 -1.275 1.00 96.31 410 GLY A C 1
ATOM 3179 O O . GLY A 1 410 ? -7.157 -12.887 -0.613 1.00 96.31 410 GLY A O 1
ATOM 3180 N N . TYR A 1 411 ? -5.931 -12.672 -2.487 1.00 96.94 411 TYR A N 1
ATOM 3181 C CA . TYR A 1 411 ? -6.446 -13.912 -3.104 1.00 96.94 411 TYR A CA 1
ATOM 3182 C C . TYR A 1 411 ? -5.678 -15.178 -2.707 1.00 96.94 411 TYR A C 1
ATOM 3184 O O . TYR A 1 411 ? -6.256 -16.263 -2.771 1.00 96.94 411 TYR A O 1
ATOM 3192 N N . PHE A 1 412 ? -4.400 -15.082 -2.315 1.00 96.81 412 PHE A N 1
ATOM 3193 C CA . PHE A 1 412 ? -3.527 -16.263 -2.268 1.00 96.81 412 PHE A CA 1
ATOM 3194 C C . PHE A 1 412 ? -2.635 -16.405 -1.038 1.00 96.81 412 PHE A C 1
ATOM 3196 O O . PHE A 1 412 ? -2.257 -17.535 -0.751 1.00 96.81 412 PHE A O 1
ATOM 3203 N N . VAL A 1 413 ? -2.303 -15.340 -0.302 1.00 96.88 413 VAL A N 1
ATOM 3204 C CA . VAL A 1 413 ? -1.484 -15.451 0.924 1.00 96.88 413 VAL A CA 1
ATOM 3205 C C . VAL A 1 413 ? -2.363 -15.471 2.175 1.00 96.88 413 VAL A C 1
ATOM 3207 O O . VAL A 1 413 ? -2.407 -16.481 2.884 1.00 96.88 413 VAL A O 1
ATOM 3210 N N . LEU A 1 414 ? -3.126 -14.399 2.415 1.00 95.75 414 LEU A N 1
ATOM 3211 C CA . LEU A 1 414 ? -4.009 -14.252 3.577 1.00 95.75 414 LEU A CA 1
ATOM 3212 C C . LEU A 1 414 ? -5.013 -15.417 3.748 1.00 95.75 414 LEU A C 1
ATOM 3214 O O . LEU A 1 414 ? -5.239 -15.828 4.889 1.00 95.75 414 LEU A O 1
ATOM 3218 N N . PRO A 1 415 ? -5.565 -16.027 2.674 1.00 94.44 415 PRO A N 1
ATOM 3219 C CA . PRO A 1 415 ? -6.416 -17.219 2.770 1.00 94.44 415 PRO A CA 1
ATOM 3220 C C . PRO A 1 415 ? -5.769 -18.473 3.379 1.00 94.44 415 PRO A C 1
ATOM 3222 O O . PRO A 1 415 ? -6.505 -19.387 3.744 1.00 94.44 415 PRO A O 1
ATOM 3225 N N . TYR A 1 416 ? -4.439 -18.529 3.518 1.00 93.62 416 TYR A N 1
ATOM 3226 C CA . TYR A 1 416 ? -3.723 -19.595 4.239 1.00 93.62 416 TYR A CA 1
ATOM 3227 C C . TYR A 1 416 ? -3.191 -19.103 5.593 1.00 93.62 416 TYR A C 1
ATOM 3229 O O . TYR A 1 416 ? -3.338 -19.788 6.609 1.00 93.62 416 TYR A O 1
ATOM 3237 N N . THR A 1 417 ? -2.633 -17.890 5.638 1.00 95.94 417 THR A N 1
ATOM 3238 C CA . THR A 1 417 ? -1.947 -17.373 6.832 1.00 95.94 417 THR A CA 1
ATOM 3239 C C . THR A 1 417 ? -2.912 -16.921 7.934 1.00 95.94 417 THR A C 1
ATOM 3241 O O . THR A 1 417 ? -2.677 -17.192 9.116 1.00 95.94 417 THR A O 1
ATOM 3244 N N . LEU A 1 418 ? -4.047 -16.304 7.583 1.00 95.19 418 LEU A N 1
ATOM 3245 C CA . LEU A 1 418 ? -5.049 -15.875 8.563 1.00 95.19 418 LEU A CA 1
ATOM 3246 C C . LEU A 1 418 ? -5.751 -17.067 9.247 1.00 95.19 418 LEU A C 1
ATOM 3248 O O . LEU A 1 418 ? -5.849 -17.048 10.477 1.00 95.19 418 LEU A O 1
ATOM 3252 N N . PRO A 1 419 ? -6.176 -18.145 8.549 1.00 91.75 419 PRO A N 1
ATOM 3253 C CA . PRO A 1 419 ? -6.646 -19.365 9.210 1.00 91.75 419 PRO A CA 1
ATOM 3254 C C . PRO A 1 419 ? -5.620 -19.982 10.170 1.00 91.75 419 PRO A C 1
ATOM 3256 O O . PRO A 1 419 ? -6.015 -20.433 11.248 1.00 91.75 419 PRO A O 1
ATOM 3259 N N . ASN A 1 420 ? -4.324 -19.940 9.833 1.00 93.06 420 ASN A N 1
ATOM 3260 C CA . ASN A 1 420 ? -3.258 -20.462 10.693 1.00 93.06 420 ASN A CA 1
ATOM 3261 C C . ASN A 1 420 ? -3.176 -19.713 12.035 1.00 93.06 420 ASN A C 1
ATOM 3263 O O . ASN A 1 420 ? -2.999 -20.335 13.086 1.00 93.06 420 ASN A O 1
ATOM 3267 N N . TYR A 1 421 ? -3.397 -18.396 12.041 1.00 93.94 421 TYR A N 1
ATOM 3268 C CA . TYR A 1 421 ? -3.581 -17.627 13.276 1.00 93.94 421 TYR A CA 1
ATOM 3269 C C . TYR A 1 421 ? -4.924 -17.938 13.964 1.00 93.94 421 TYR A C 1
ATOM 3271 O O . TYR A 1 421 ? -4.948 -18.274 15.154 1.00 93.94 421 TYR A O 1
ATOM 3279 N N . LEU A 1 422 ? -6.041 -17.872 13.227 1.00 90.88 422 LEU A N 1
ATOM 3280 C CA . LEU A 1 422 ? -7.397 -18.023 13.774 1.00 90.88 422 LEU A CA 1
ATOM 3281 C C . LEU A 1 422 ? -7.645 -19.390 14.427 1.00 90.88 422 LEU A C 1
ATOM 3283 O O . LEU A 1 422 ? -8.401 -19.463 15.396 1.00 90.88 422 LEU A O 1
ATOM 3287 N N . ALA A 1 423 ? -6.970 -20.454 13.982 1.00 85.94 423 ALA A N 1
ATOM 3288 C CA . ALA A 1 423 ? -7.026 -21.776 14.611 1.00 85.94 423 ALA A CA 1
ATOM 3289 C C . ALA A 1 423 ? -6.748 -21.737 16.133 1.00 85.94 423 ALA A C 1
ATOM 3291 O O . ALA A 1 423 ? -7.352 -22.498 16.887 1.00 85.94 423 ALA A O 1
ATOM 3292 N N . GLY A 1 424 ? -5.899 -20.812 16.604 1.00 85.56 424 GLY A N 1
ATOM 3293 C CA . GLY A 1 424 ? -5.601 -20.605 18.029 1.00 85.56 424 GLY A CA 1
ATOM 3294 C C . GLY A 1 424 ? -6.509 -19.605 18.766 1.00 85.56 424 GLY A C 1
ATOM 3295 O O . GLY A 1 424 ? -6.257 -19.323 19.942 1.00 85.56 424 GLY A O 1
ATOM 3296 N N . GLN A 1 425 ? -7.524 -19.041 18.099 1.00 89.00 425 GLN A N 1
ATOM 3297 C CA . GLN A 1 425 ? -8.331 -17.901 18.572 1.00 89.00 425 GLN A CA 1
ATOM 3298 C C . GLN A 1 425 ? -9.821 -18.219 18.796 1.00 89.00 425 GLN A C 1
ATOM 3300 O O . GLN A 1 425 ? -10.588 -17.322 19.148 1.00 89.00 425 GLN A O 1
ATOM 3305 N N . MET A 1 426 ? -10.258 -19.471 18.614 1.00 82.88 426 MET A N 1
ATOM 3306 C CA . MET A 1 426 ? -11.651 -19.872 18.865 1.00 82.88 426 MET A CA 1
ATOM 3307 C C . MET A 1 426 ? -12.079 -19.490 20.294 1.00 82.88 426 MET A C 1
ATOM 3309 O O . MET A 1 426 ? -11.390 -19.816 21.257 1.00 82.88 426 MET A O 1
ATOM 3313 N N . GLY A 1 427 ? -13.196 -18.769 20.428 1.00 79.06 427 GLY A N 1
ATOM 3314 C CA . GLY A 1 427 ? -13.711 -18.272 21.714 1.00 79.06 427 GLY A CA 1
ATOM 3315 C C . GLY A 1 427 ? -12.974 -17.063 22.317 1.00 79.06 427 GLY A C 1
ATOM 3316 O O . GLY A 1 427 ? -13.514 -16.426 23.213 1.00 79.06 427 GLY A O 1
ATOM 3317 N N . LYS A 1 428 ? -11.791 -16.677 21.815 1.00 86.12 428 LYS A N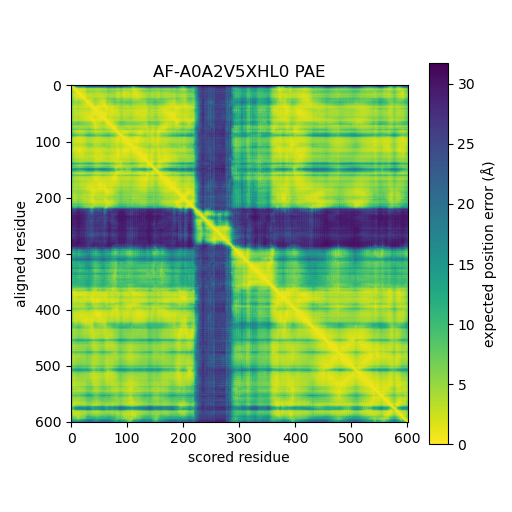 1
ATOM 3318 C CA . LYS A 1 428 ? -10.960 -15.587 22.372 1.00 86.12 428 LYS A CA 1
ATOM 3319 C C . LYS A 1 428 ? -11.358 -14.202 21.842 1.00 86.12 428 LYS A C 1
ATOM 3321 O O . LYS A 1 428 ? -10.510 -13.453 21.344 1.00 86.12 428 LYS A O 1
ATOM 3326 N N . ARG A 1 429 ? -12.653 -13.879 21.892 1.00 83.88 429 ARG A N 1
ATOM 3327 C CA . ARG A 1 429 ? -13.225 -12.620 21.387 1.00 83.88 429 ARG A CA 1
ATOM 3328 C C . ARG A 1 429 ? -13.816 -11.808 22.553 1.00 83.88 429 ARG A C 1
ATOM 3330 O O . ARG A 1 429 ? -14.782 -12.286 23.144 1.00 83.88 429 ARG A O 1
ATOM 3337 N N . PRO A 1 430 ? -13.278 -10.620 22.887 1.00 84.81 430 PRO A N 1
ATOM 3338 C CA . PRO A 1 430 ? -13.835 -9.777 23.947 1.00 84.81 430 PRO A CA 1
ATOM 3339 C C . PRO A 1 430 ? -15.202 -9.185 23.555 1.00 84.81 430 PRO A C 1
ATOM 3341 O O . PRO A 1 430 ? -15.578 -9.187 22.378 1.00 84.81 430 PRO A O 1
ATOM 3344 N N . SER A 1 431 ? -15.932 -8.652 24.542 1.00 84.44 431 SER A N 1
ATOM 3345 C CA . SER A 1 431 ? -17.066 -7.750 24.286 1.00 84.44 431 SER A CA 1
ATOM 3346 C C . SER A 1 431 ? -16.574 -6.339 23.949 1.00 84.44 431 SER A C 1
ATOM 3348 O O . SER A 1 431 ? -15.495 -5.938 24.382 1.00 84.44 431 SER A O 1
ATOM 3350 N N . THR A 1 432 ? -17.407 -5.549 23.272 1.00 85.31 432 THR A N 1
ATOM 3351 C CA . THR A 1 432 ? -17.238 -4.090 23.137 1.00 85.31 432 THR A CA 1
ATOM 3352 C C . THR A 1 432 ? -17.305 -3.350 24.478 1.00 85.31 432 THR A C 1
ATOM 3354 O O . THR A 1 432 ? -16.911 -2.194 24.562 1.00 85.31 432 THR A O 1
ATOM 3357 N N . ASP A 1 433 ? -17.775 -4.004 25.544 1.00 86.12 433 ASP A N 1
ATOM 3358 C CA . ASP A 1 433 ? -17.831 -3.436 26.897 1.00 86.12 433 ASP A CA 1
ATOM 3359 C C . ASP A 1 433 ? -16.489 -3.446 27.646 1.00 86.12 433 ASP A C 1
ATOM 3361 O O . ASP A 1 433 ? -16.422 -2.903 28.754 1.00 86.12 433 ASP A O 1
ATOM 3365 N N . HIS A 1 434 ? -15.447 -4.075 27.085 1.00 88.00 434 HIS A N 1
ATOM 3366 C CA . HIS A 1 434 ? -14.114 -4.148 27.695 1.00 88.00 434 HIS A CA 1
ATOM 3367 C C . HIS A 1 434 ? -13.530 -2.744 27.922 1.00 88.00 434 HIS A C 1
ATOM 3369 O O . HIS A 1 434 ? -13.845 -1.798 27.191 1.00 88.00 434 HIS A O 1
ATOM 3375 N N . ALA A 1 435 ? -12.662 -2.601 28.925 1.00 92.06 435 ALA A N 1
ATOM 3376 C CA . ALA A 1 435 ? -12.126 -1.298 29.316 1.00 92.06 435 ALA A CA 1
ATOM 3377 C C . ALA A 1 435 ? -11.355 -0.614 28.172 1.00 92.06 435 ALA A C 1
ATOM 3379 O O . ALA A 1 435 ? -11.469 0.594 27.996 1.00 92.06 435 ALA A O 1
ATOM 3380 N N . GLU A 1 436 ? -10.643 -1.380 27.350 1.00 91.88 436 GLU A N 1
ATOM 3381 C CA . GLU A 1 436 ? -9.824 -0.895 26.239 1.00 91.88 436 GLU A CA 1
ATOM 3382 C C . GLU A 1 436 ? -10.662 -0.381 25.058 1.00 91.88 436 GLU A C 1
ATOM 3384 O O . GLU A 1 436 ? -10.262 0.592 24.427 1.00 91.88 436 GLU A O 1
ATOM 3389 N N . PHE A 1 437 ? -11.854 -0.944 24.806 1.00 90.81 437 PHE A N 1
ATOM 3390 C CA . PHE A 1 437 ? -12.809 -0.364 23.846 1.00 90.81 437 PHE A CA 1
ATOM 3391 C C . PHE A 1 437 ? -13.304 0.998 24.341 1.00 90.81 437 PHE A C 1
ATOM 3393 O O . PHE A 1 437 ? -13.254 1.979 23.607 1.00 90.81 437 PHE A O 1
ATOM 3400 N N . LYS A 1 438 ? -13.711 1.081 25.614 1.00 91.75 438 LYS A N 1
ATOM 3401 C CA . LYS A 1 438 ? -14.152 2.340 26.242 1.00 91.75 438 LYS A CA 1
ATOM 3402 C C . LYS A 1 438 ? -13.029 3.377 26.313 1.00 91.75 438 LYS A C 1
ATOM 3404 O O . LYS A 1 438 ? -13.287 4.562 26.141 1.00 91.75 438 LYS A O 1
ATOM 3409 N N . LYS A 1 439 ? -11.785 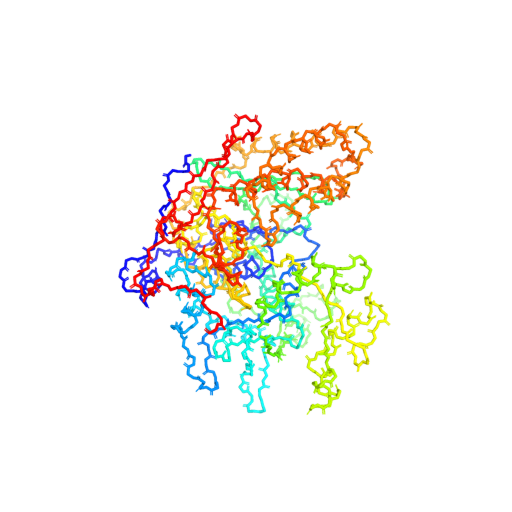2.945 26.536 1.00 93.00 439 LYS A N 1
ATOM 3410 C CA . LYS A 1 439 ? -10.600 3.808 26.503 1.00 93.00 439 LYS A CA 1
ATOM 3411 C C . LYS A 1 439 ? -10.382 4.374 25.098 1.00 93.00 439 LYS A C 1
ATOM 3413 O O . LYS A 1 439 ? -10.319 5.588 24.966 1.00 93.00 439 LYS A O 1
ATOM 3418 N N . ALA A 1 440 ? -10.326 3.524 24.073 1.00 91.50 440 ALA A N 1
ATOM 3419 C CA . ALA A 1 440 ? -10.105 3.965 22.697 1.00 91.50 440 ALA A CA 1
ATOM 3420 C C . ALA A 1 440 ? -11.236 4.884 22.191 1.00 91.50 440 ALA A C 1
ATOM 3422 O O . ALA A 1 440 ? -10.963 5.904 21.566 1.00 91.50 440 ALA A O 1
ATOM 3423 N N . ASP A 1 441 ? -12.498 4.590 22.527 1.00 90.81 441 ASP A N 1
ATOM 3424 C CA . ASP A 1 441 ? -13.646 5.467 22.249 1.00 90.81 441 ASP A CA 1
ATOM 3425 C C . ASP A 1 441 ? -13.479 6.860 22.884 1.00 90.81 441 ASP A C 1
ATOM 3427 O O . ASP A 1 441 ? -13.625 7.874 22.201 1.00 90.81 441 ASP A O 1
ATOM 3431 N N . ASN A 1 442 ? -13.110 6.914 24.168 1.00 93.62 442 ASN A N 1
ATOM 3432 C CA . ASN A 1 442 ? -12.871 8.164 24.892 1.00 93.62 442 ASN A CA 1
ATOM 3433 C C . ASN A 1 442 ? -11.666 8.945 24.342 1.00 93.62 442 ASN A C 1
ATOM 3435 O O . ASN A 1 442 ? -11.759 10.160 24.179 1.00 93.62 442 ASN A O 1
ATOM 3439 N N . ASP A 1 443 ? -10.557 8.271 24.028 1.00 93.31 443 ASP A N 1
ATOM 3440 C CA . ASP A 1 443 ? -9.351 8.894 23.466 1.00 93.31 443 ASP A CA 1
ATOM 3441 C C . ASP A 1 443 ? -9.632 9.483 22.070 1.00 93.31 443 ASP A C 1
ATOM 3443 O O . ASP A 1 443 ? -9.242 10.616 21.767 1.00 93.31 443 ASP A O 1
ATOM 3447 N N . VAL A 1 444 ? -10.380 8.756 21.231 1.00 93.31 444 VAL A N 1
ATOM 3448 C CA . VAL A 1 444 ? -10.822 9.215 19.905 1.00 93.31 444 VAL A CA 1
ATOM 3449 C C . VAL A 1 444 ? -11.796 10.391 20.013 1.00 93.31 444 VAL A C 1
ATOM 3451 O O . VAL A 1 444 ? -11.634 11.378 19.287 1.00 93.31 444 VAL A O 1
ATOM 3454 N N . ARG A 1 445 ? -12.765 10.341 20.941 1.00 94.12 445 ARG A N 1
ATOM 3455 C CA . ARG A 1 445 ? -13.645 11.486 21.237 1.00 94.12 445 ARG A CA 1
ATOM 3456 C C . ARG A 1 445 ? -12.832 12.694 21.678 1.00 94.12 445 ARG A C 1
ATOM 3458 O O . ARG A 1 445 ? -13.018 13.760 21.109 1.00 94.12 445 ARG A O 1
ATOM 3465 N N . ALA A 1 446 ? -11.880 12.530 22.596 1.00 94.81 446 ALA A N 1
ATOM 3466 C CA . ALA A 1 446 ? -11.008 13.611 23.053 1.00 94.81 446 ALA A CA 1
ATOM 3467 C C . ALA A 1 446 ? -10.168 14.221 21.912 1.00 94.81 446 ALA A C 1
ATOM 3469 O O . ALA A 1 446 ? -10.039 15.445 21.846 1.00 94.81 446 ALA A O 1
ATOM 3470 N N . LYS A 1 447 ? -9.653 13.408 20.973 1.00 92.94 447 LYS A N 1
ATOM 3471 C CA . LYS A 1 447 ? -8.947 13.893 19.768 1.00 92.94 447 LYS A CA 1
ATOM 3472 C C . LYS A 1 447 ? -9.870 14.728 18.868 1.00 92.94 447 LYS A C 1
ATOM 3474 O O . LYS A 1 447 ? -9.463 15.798 18.419 1.00 92.94 447 LYS A O 1
ATOM 3479 N N . ILE A 1 448 ? -11.108 14.281 18.637 1.00 94.19 448 ILE A N 1
ATOM 3480 C CA . ILE A 1 448 ? -12.117 15.010 17.843 1.00 94.19 448 ILE A CA 1
ATOM 3481 C C . ILE A 1 448 ? -12.546 16.313 18.533 1.00 94.19 448 ILE A C 1
ATOM 3483 O O . ILE A 1 448 ? -12.521 17.372 17.905 1.00 94.19 448 ILE A O 1
ATOM 3487 N N . ASP A 1 449 ? -12.860 16.252 19.826 1.00 94.81 449 ASP A N 1
ATOM 3488 C CA . ASP A 1 449 ? -13.203 17.400 20.665 1.00 94.81 449 ASP A CA 1
ATOM 3489 C C . ASP A 1 449 ? -12.107 18.468 20.625 1.00 94.81 449 ASP A C 1
ATOM 3491 O O . ASP A 1 449 ? -12.400 19.656 20.494 1.00 94.81 449 ASP A O 1
ATOM 3495 N N . ASN A 1 450 ? -10.841 18.055 20.730 1.00 94.56 450 ASN A N 1
ATOM 3496 C CA . ASN A 1 450 ? -9.703 18.965 20.681 1.00 94.56 450 ASN A CA 1
ATOM 3497 C C . ASN A 1 450 ? -9.595 19.651 19.310 1.00 94.56 450 ASN A C 1
ATOM 3499 O O . ASN A 1 450 ? -9.460 20.869 19.256 1.00 94.56 450 ASN A O 1
ATOM 3503 N N . LEU A 1 451 ? -9.735 18.898 18.210 1.00 94.88 451 LEU A N 1
ATOM 3504 C CA . LEU A 1 451 ? -9.716 19.435 16.840 1.00 94.88 451 LEU A CA 1
ATOM 3505 C C . LEU A 1 451 ? -10.846 20.448 16.577 1.00 94.88 451 LEU A C 1
ATOM 3507 O O . LEU A 1 451 ? -10.613 21.455 15.911 1.00 94.88 451 LEU A O 1
ATOM 3511 N N . LEU A 1 452 ? -12.050 20.213 17.110 1.00 94.69 452 LEU A N 1
ATOM 3512 C CA . LEU A 1 452 ? -13.189 21.134 16.981 1.00 94.69 452 LEU A CA 1
ATOM 3513 C C . LEU A 1 452 ? -13.057 22.386 17.864 1.00 94.69 452 LEU A C 1
ATOM 3515 O O . LEU A 1 452 ? -13.576 23.445 17.514 1.00 94.69 452 LEU A O 1
ATOM 3519 N N . LYS A 1 453 ? -12.335 22.301 18.989 1.00 95.06 453 LYS A N 1
ATOM 3520 C CA . LYS A 1 453 ? -12.103 23.435 19.904 1.00 95.06 453 LYS A CA 1
ATOM 3521 C C . LYS A 1 453 ? -11.043 24.427 19.402 1.00 95.06 453 LYS A C 1
ATOM 3523 O O . LYS A 1 453 ? -10.938 25.518 19.967 1.00 95.06 453 LYS A O 1
ATOM 3528 N N . ILE A 1 454 ? -10.291 24.114 18.339 1.00 93.25 454 ILE A N 1
ATOM 3529 C CA . ILE A 1 454 ? -9.290 25.032 17.766 1.00 93.25 454 ILE A CA 1
ATOM 3530 C C . ILE A 1 454 ? -9.989 26.171 17.001 1.00 93.25 454 ILE A C 1
ATOM 3532 O O . ILE A 1 454 ? -10.307 26.075 15.813 1.00 93.25 454 ILE A O 1
ATOM 3536 N N . ASN A 1 455 ? -10.221 27.287 17.693 1.00 86.69 455 ASN A N 1
ATOM 3537 C CA . ASN A 1 455 ? -10.830 28.498 17.135 1.00 86.69 455 ASN A CA 1
ATOM 3538 C C . ASN A 1 455 ? -9.778 29.458 16.541 1.00 86.69 455 ASN A C 1
ATOM 3540 O O . ASN A 1 455 ? -9.721 30.645 16.876 1.00 86.69 455 ASN A O 1
ATOM 3544 N N . GLY A 1 456 ? -8.894 28.926 15.697 1.00 93.50 456 GLY A N 1
ATOM 3545 C CA . GLY A 1 456 ? -7.852 29.697 15.030 1.00 93.50 456 GLY A CA 1
ATOM 3546 C C . GLY A 1 456 ? -8.344 30.476 13.804 1.00 93.50 456 GLY A C 1
ATOM 3547 O O . GLY A 1 456 ? -9.538 30.699 13.588 1.00 93.50 456 GLY A O 1
ATOM 3548 N N . LYS A 1 457 ? -7.396 30.911 12.968 1.00 93.94 457 LYS A N 1
ATOM 3549 C CA . LYS A 1 457 ? -7.660 31.687 11.736 1.00 93.94 457 LYS A CA 1
ATOM 3550 C C . LYS A 1 457 ? -7.074 31.056 10.470 1.00 93.94 457 LYS A C 1
ATOM 3552 O O . LYS A 1 457 ? -7.378 31.515 9.371 1.00 93.94 457 LYS A O 1
ATOM 3557 N N . ARG A 1 458 ? -6.236 30.026 10.601 1.00 94.88 458 ARG A N 1
ATOM 3558 C CA . ARG A 1 458 ? -5.522 29.387 9.494 1.00 94.88 458 ARG A CA 1
ATOM 3559 C C . ARG A 1 458 ? -6.339 28.230 8.914 1.00 94.88 458 ARG A C 1
ATOM 3561 O O . ARG A 1 458 ? -6.966 27.467 9.643 1.00 94.88 458 ARG A O 1
ATOM 3568 N N . SER A 1 459 ? -6.336 28.080 7.592 1.00 94.75 459 SER A N 1
ATOM 3569 C CA . SER A 1 459 ? -6.979 26.936 6.939 1.00 94.75 459 SER A CA 1
ATOM 3570 C C . SER A 1 459 ? -6.101 25.685 7.010 1.00 94.75 459 SER A C 1
ATOM 3572 O O . SER A 1 459 ? -4.873 25.764 6.935 1.00 94.75 459 SER A O 1
ATOM 3574 N N . LEU A 1 460 ? -6.736 24.514 7.086 1.00 94.50 460 LEU A N 1
ATOM 3575 C CA . LEU A 1 460 ? -6.060 23.210 7.042 1.00 94.50 460 LEU A CA 1
ATOM 3576 C C . LEU A 1 460 ? -5.200 23.062 5.776 1.00 94.50 460 LEU A C 1
ATOM 3578 O O . LEU A 1 460 ? -4.057 22.619 5.838 1.00 94.50 460 LEU A O 1
ATOM 3582 N N . ASP A 1 461 ? -5.717 23.533 4.639 1.00 93.38 461 ASP A N 1
ATOM 3583 C CA . ASP A 1 461 ? -5.004 23.616 3.362 1.00 93.38 461 ASP A CA 1
ATOM 3584 C C . ASP A 1 461 ? -3.714 24.436 3.432 1.00 93.38 461 ASP A C 1
ATOM 3586 O O . ASP A 1 461 ? -2.750 24.111 2.745 1.00 93.38 461 ASP A O 1
ATOM 3590 N N . SER A 1 462 ? -3.672 25.492 4.249 1.00 95.44 462 SER A N 1
ATOM 3591 C CA . SER A 1 462 ? -2.471 26.311 4.411 1.00 95.44 462 SER A CA 1
ATOM 3592 C C . SER A 1 462 ? -1.375 25.564 5.176 1.00 95.44 462 SER A C 1
ATOM 3594 O O . SER A 1 462 ? -0.216 25.656 4.780 1.00 95.44 462 SER A O 1
ATOM 3596 N N . ILE A 1 463 ? -1.720 24.805 6.226 1.00 95.75 463 ILE A N 1
ATOM 3597 C CA . ILE A 1 463 ? -0.767 23.928 6.934 1.00 95.75 463 ILE A CA 1
ATOM 3598 C C . ILE A 1 463 ? -0.305 22.797 6.008 1.00 95.75 463 ILE A C 1
ATOM 3600 O O . ILE A 1 463 ? 0.891 22.566 5.857 1.00 95.75 463 ILE A O 1
ATOM 3604 N N . HIS A 1 464 ? -1.246 22.118 5.347 1.00 95.75 464 HIS A N 1
ATOM 3605 C CA . HIS A 1 464 ? -0.955 20.956 4.506 1.00 95.75 464 HIS A CA 1
ATOM 3606 C C . HIS A 1 464 ? -0.056 21.312 3.308 1.00 95.75 464 HIS A C 1
ATOM 3608 O O . HIS A 1 464 ? 0.843 20.547 2.969 1.00 95.75 464 HIS A O 1
ATOM 3614 N N . ARG A 1 465 ? -0.238 22.496 2.700 1.00 93.69 465 ARG A N 1
ATOM 3615 C CA . ARG A 1 465 ? 0.649 22.997 1.635 1.00 93.69 465 ARG A CA 1
ATOM 3616 C C . ARG A 1 465 ? 2.033 23.391 2.156 1.00 93.69 465 ARG A C 1
ATOM 3618 O O . ARG A 1 465 ? 3.008 23.102 1.471 1.00 93.69 465 ARG A O 1
ATOM 3625 N N . GLU A 1 466 ? 2.147 23.997 3.343 1.00 96.56 466 GLU A N 1
ATOM 3626 C CA . GLU A 1 466 ? 3.456 24.272 3.969 1.00 96.56 466 GLU A CA 1
ATOM 3627 C C . GLU A 1 466 ? 4.218 22.963 4.237 1.00 96.56 466 GLU A C 1
ATOM 3629 O O . GLU A 1 466 ? 5.366 22.832 3.817 1.00 96.56 466 GLU A O 1
ATOM 3634 N N . LEU A 1 467 ? 3.551 21.960 4.822 1.00 95.69 467 LEU A N 1
ATOM 3635 C CA . LEU A 1 467 ? 4.127 20.637 5.083 1.00 95.69 467 LEU A CA 1
ATOM 3636 C C . LEU A 1 467 ? 4.547 19.916 3.794 1.00 95.69 467 LEU A C 1
ATOM 3638 O O . LEU A 1 467 ? 5.665 19.414 3.703 1.00 95.69 467 LEU A O 1
ATOM 3642 N N . GLY A 1 468 ? 3.669 19.884 2.787 1.00 88.94 468 GLY A N 1
ATOM 3643 C CA . GLY A 1 468 ? 3.948 19.240 1.503 1.00 88.94 468 GLY A CA 1
ATOM 3644 C C . GLY A 1 468 ? 5.092 19.905 0.733 1.00 88.94 468 GLY A C 1
ATOM 3645 O O . GLY A 1 468 ? 5.887 19.211 0.107 1.00 88.94 468 GLY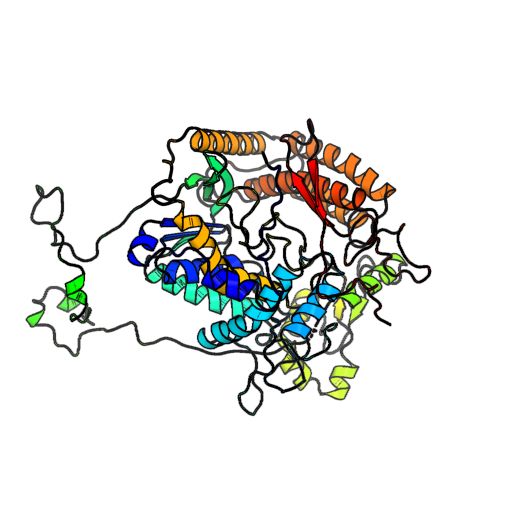 A O 1
ATOM 3646 N N . THR A 1 469 ? 5.218 21.233 0.829 1.00 89.25 469 THR A N 1
ATOM 3647 C CA . THR A 1 469 ? 6.336 21.985 0.230 1.00 89.25 469 THR A CA 1
ATOM 3648 C C . THR A 1 469 ? 7.640 21.683 0.969 1.00 89.25 469 THR A C 1
ATOM 3650 O O . THR A 1 469 ? 8.634 21.340 0.338 1.00 89.25 469 THR A O 1
ATOM 3653 N N . LEU A 1 470 ? 7.619 21.708 2.308 1.00 93.69 470 LEU A N 1
ATOM 3654 C CA . LEU A 1 470 ? 8.775 21.371 3.142 1.00 93.69 470 LEU A CA 1
ATOM 3655 C C . LEU A 1 470 ? 9.279 19.941 2.888 1.00 93.69 470 LEU A C 1
ATOM 3657 O O . LEU A 1 470 ? 10.480 19.741 2.733 1.00 93.69 470 LEU A O 1
ATOM 3661 N N . LEU A 1 471 ? 8.381 18.954 2.801 1.00 87.19 471 LEU A N 1
ATOM 3662 C CA . LEU A 1 471 ? 8.750 17.580 2.453 1.00 87.19 471 LEU A CA 1
ATOM 3663 C C . LEU A 1 471 ? 9.297 17.470 1.026 1.00 87.19 471 LEU A C 1
ATOM 3665 O O . LEU A 1 471 ? 10.305 16.796 0.828 1.00 87.19 471 LEU A O 1
ATOM 3669 N N . TRP A 1 472 ? 8.679 18.135 0.045 1.00 84.12 472 TRP A N 1
ATOM 3670 C CA . TRP A 1 472 ? 9.149 18.117 -1.343 1.00 84.12 472 TRP A CA 1
ATOM 3671 C C . TRP A 1 472 ? 10.567 18.691 -1.483 1.00 84.12 472 TRP A C 1
ATOM 3673 O O . TRP A 1 472 ? 11.412 18.081 -2.140 1.00 84.12 472 TRP A O 1
ATOM 3683 N N . ASP A 1 473 ? 10.838 19.819 -0.823 1.00 85.12 473 ASP A N 1
ATOM 3684 C CA . ASP A 1 473 ? 12.109 20.548 -0.911 1.00 85.12 473 ASP A CA 1
ATOM 3685 C C . ASP A 1 473 ? 13.237 19.950 -0.038 1.00 85.12 473 ASP A C 1
ATOM 3687 O O . ASP A 1 473 ? 14.395 20.335 -0.208 1.00 85.12 473 ASP A O 1
ATOM 3691 N N . LYS A 1 474 ? 12.931 19.061 0.926 1.00 90.31 474 LYS A N 1
ATOM 3692 C CA . LYS A 1 474 ? 13.907 18.571 1.934 1.00 90.31 474 LYS A CA 1
ATOM 3693 C C . LYS A 1 474 ? 14.001 17.049 2.091 1.00 90.31 474 LYS A C 1
ATOM 3695 O O . LYS A 1 474 ? 15.058 16.548 2.464 1.00 90.31 474 LYS A O 1
ATOM 3700 N N . CYS A 1 475 ? 12.923 16.315 1.820 1.00 86.62 475 CYS A N 1
ATOM 3701 C CA . CYS A 1 475 ? 12.833 14.854 1.962 1.00 86.62 475 CYS A CA 1
ATOM 3702 C C . CYS A 1 475 ? 12.255 14.180 0.693 1.00 86.62 475 CYS A C 1
ATOM 3704 O O . CYS A 1 475 ? 11.746 13.060 0.732 1.00 86.62 475 CYS A O 1
ATOM 3706 N N . GLY A 1 476 ? 12.317 14.875 -0.447 1.00 79.44 476 GLY A N 1
ATOM 3707 C CA . GLY A 1 476 ? 11.774 14.425 -1.725 1.00 79.44 476 GLY A CA 1
ATOM 3708 C C . GLY A 1 476 ? 12.661 13.402 -2.444 1.00 79.44 476 GLY A C 1
ATOM 3709 O O . GLY A 1 476 ? 13.085 12.387 -1.881 1.00 79.44 476 GLY A O 1
ATOM 3710 N N . MET A 1 477 ? 12.907 13.659 -3.732 1.00 75.94 477 MET A N 1
ATOM 3711 C CA . MET A 1 477 ? 13.661 12.757 -4.616 1.00 75.94 477 MET A CA 1
ATOM 3712 C C . MET A 1 477 ? 15.163 12.717 -4.309 1.00 75.94 477 MET A C 1
ATOM 3714 O O . MET A 1 477 ? 15.741 11.638 -4.327 1.00 75.94 477 MET A O 1
ATOM 3718 N N . ALA A 1 478 ? 15.766 13.868 -4.005 1.00 81.25 478 ALA A N 1
ATOM 3719 C CA . ALA A 1 478 ? 17.127 13.994 -3.491 1.00 81.25 478 ALA A CA 1
ATOM 3720 C C . ALA A 1 478 ? 17.068 14.582 -2.074 1.00 81.25 478 ALA A C 1
ATOM 3722 O O . ALA A 1 478 ? 16.109 15.286 -1.734 1.00 81.25 478 ALA A O 1
ATOM 3723 N N . ARG A 1 479 ? 18.031 14.213 -1.224 1.00 88.69 479 ARG A N 1
ATOM 3724 C CA . ARG A 1 479 ? 18.031 14.528 0.211 1.00 88.69 479 ARG A CA 1
ATOM 3725 C C . ARG A 1 479 ? 19.458 14.783 0.689 1.00 88.69 479 ARG A C 1
ATOM 3727 O O . ARG A 1 479 ? 20.387 14.077 0.302 1.00 88.69 479 ARG A O 1
ATOM 3734 N N . ASN A 1 480 ? 19.635 15.720 1.613 1.00 93.19 480 ASN A N 1
ATOM 3735 C CA . ASN A 1 480 ? 20.902 15.937 2.310 1.00 93.19 480 ASN A CA 1
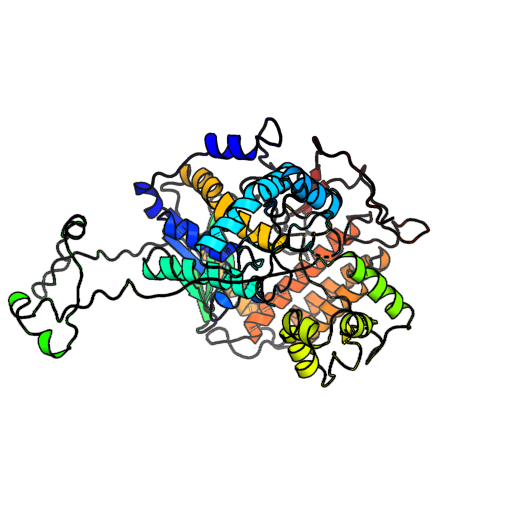ATOM 3736 C C . ASN A 1 480 ? 20.675 16.133 3.809 1.00 93.19 480 ASN A C 1
ATOM 3738 O O . ASN A 1 480 ? 19.599 16.555 4.233 1.00 93.19 480 ASN A O 1
ATOM 3742 N N . LYS A 1 481 ? 21.713 15.834 4.601 1.00 96.19 481 LYS A N 1
ATOM 3743 C CA . LYS A 1 481 ? 21.695 15.956 6.064 1.00 96.19 481 LYS A CA 1
ATOM 3744 C C . LYS A 1 481 ? 21.110 17.299 6.530 1.00 96.19 481 LYS A C 1
ATOM 3746 O O . LYS A 1 481 ? 20.134 17.304 7.270 1.00 96.19 481 LYS A O 1
ATOM 3751 N N . ASN A 1 482 ? 21.651 18.412 6.035 1.00 97.31 482 ASN A N 1
ATOM 3752 C CA . ASN A 1 482 ? 21.264 19.759 6.463 1.00 97.31 482 ASN A CA 1
ATOM 3753 C C . ASN A 1 482 ? 19.775 20.051 6.193 1.00 97.31 482 ASN A C 1
ATOM 3755 O O . ASN A 1 482 ? 19.097 20.630 7.037 1.00 97.31 482 ASN A O 1
ATOM 3759 N N . GLY A 1 483 ? 19.255 19.642 5.031 1.00 96.56 483 GLY A N 1
ATOM 3760 C CA . GLY A 1 483 ? 17.847 19.811 4.674 1.00 96.56 483 GLY A CA 1
ATOM 3761 C C . GLY A 1 483 ? 16.909 18.956 5.527 1.00 96.56 483 GLY A C 1
ATOM 3762 O O . GLY A 1 483 ? 15.854 19.435 5.942 1.00 96.56 483 GLY A O 1
ATOM 3763 N N . LEU A 1 484 ? 17.312 17.724 5.846 1.00 94.38 484 LEU A N 1
ATOM 3764 C CA . LEU A 1 484 ? 16.566 16.835 6.739 1.00 94.38 484 LEU A CA 1
ATOM 3765 C C . LEU A 1 484 ? 16.553 17.366 8.181 1.00 94.38 484 LEU A C 1
ATOM 3767 O O . LEU A 1 484 ? 15.493 17.414 8.798 1.00 94.38 484 LEU A O 1
ATOM 3771 N N . GLU A 1 485 ? 17.685 17.849 8.698 1.00 97.75 485 GLU A N 1
ATOM 3772 C CA . GLU A 1 485 ? 17.774 18.501 10.015 1.00 97.75 485 GLU A CA 1
ATOM 3773 C C . GLU A 1 485 ? 16.949 19.805 10.071 1.00 97.75 485 GLU A C 1
ATOM 3775 O O . GLU A 1 485 ? 16.270 20.078 11.064 1.00 97.75 485 GLU A O 1
ATOM 3780 N N . GLU A 1 486 ? 16.915 20.587 8.985 1.00 97.75 486 GLU A N 1
ATOM 3781 C CA . GLU A 1 486 ? 16.040 21.760 8.858 1.00 97.75 486 GLU A CA 1
ATOM 3782 C C . GLU A 1 486 ? 14.549 21.375 8.898 1.00 97.75 486 GLU A C 1
ATOM 3784 O O . GLU A 1 486 ? 13.756 22.046 9.567 1.00 97.75 486 GLU A O 1
ATOM 3789 N N . ALA A 1 487 ? 14.162 20.294 8.212 1.00 95.75 487 ALA A N 1
ATOM 3790 C CA . ALA A 1 487 ? 12.797 19.776 8.229 1.00 95.75 487 ALA A CA 1
ATOM 3791 C C . ALA A 1 487 ? 12.407 19.242 9.617 1.00 95.75 487 ALA A C 1
ATOM 3793 O O . ALA A 1 487 ? 11.331 19.574 10.109 1.00 95.75 487 ALA A O 1
ATOM 3794 N N . LEU A 1 488 ? 13.297 18.504 10.287 1.00 95.81 488 LEU A N 1
ATOM 3795 C CA . LEU A 1 488 ? 13.080 17.976 11.639 1.00 95.81 488 LEU A CA 1
ATOM 3796 C C . LEU A 1 488 ? 12.929 19.065 12.704 1.00 95.81 488 LEU A C 1
ATOM 3798 O O . LEU A 1 488 ? 12.233 18.846 13.687 1.00 95.81 488 LEU A O 1
ATOM 3802 N N . ARG A 1 489 ? 13.498 20.260 12.503 1.00 96.31 489 ARG A N 1
ATOM 3803 C CA . ARG A 1 489 ? 13.175 21.428 13.338 1.00 96.31 489 ARG A CA 1
ATOM 3804 C C . ARG A 1 489 ? 11.826 22.057 12.963 1.00 96.31 489 ARG A C 1
ATOM 3806 O O . ARG A 1 489 ? 11.037 22.404 13.838 1.00 96.31 489 ARG A O 1
ATOM 3813 N N . LYS A 1 490 ? 11.547 22.218 11.665 1.00 97.62 490 LYS A N 1
ATOM 3814 C CA . LYS A 1 490 ? 10.352 22.928 11.170 1.00 97.62 490 LYS A CA 1
ATOM 3815 C C . LYS A 1 490 ? 9.038 22.151 11.318 1.00 97.62 490 LYS A C 1
ATOM 3817 O O . LYS A 1 490 ? 7.993 22.783 11.458 1.00 97.62 490 LYS A O 1
ATOM 3822 N N . ILE A 1 491 ? 9.053 20.819 11.276 1.00 96.25 491 ILE A N 1
ATOM 3823 C CA . ILE A 1 491 ? 7.833 20.000 11.374 1.00 96.25 491 ILE A CA 1
ATOM 3824 C C . ILE A 1 491 ? 7.202 20.083 12.782 1.00 96.25 491 ILE A C 1
ATOM 3826 O O . ILE A 1 491 ? 6.002 20.360 12.849 1.00 96.25 491 ILE A O 1
ATOM 3830 N N . PRO A 1 492 ? 7.954 19.983 13.899 1.00 94.69 492 PRO A N 1
ATOM 3831 C CA . PRO A 1 492 ? 7.452 20.306 15.238 1.00 94.69 492 PRO A CA 1
ATOM 3832 C C . PRO A 1 492 ? 6.862 21.716 15.351 1.00 94.69 492 PRO A C 1
ATOM 3834 O O . PRO A 1 492 ? 5.724 21.858 15.795 1.00 94.69 492 PRO A O 1
ATOM 3837 N N . GLU A 1 493 ? 7.562 22.748 14.859 1.00 95.62 493 GLU A N 1
ATOM 3838 C CA . GLU A 1 493 ? 7.038 24.126 14.830 1.00 95.62 493 GLU A CA 1
ATOM 3839 C C . GLU A 1 493 ? 5.711 24.225 14.055 1.00 95.62 493 GLU A C 1
ATOM 3841 O O . GLU A 1 493 ? 4.827 25.007 14.412 1.00 95.62 493 GLU A O 1
ATOM 3846 N N . LEU A 1 494 ? 5.560 23.457 12.971 1.00 96.19 494 LEU A N 1
ATOM 3847 C CA . LEU A 1 494 ? 4.340 23.418 12.165 1.00 96.19 494 LEU A CA 1
ATOM 3848 C C . LEU A 1 494 ? 3.214 22.619 12.839 1.00 96.19 494 LEU A C 1
ATOM 3850 O O . LEU A 1 494 ? 2.049 22.995 12.709 1.00 96.19 494 LEU A O 1
ATOM 3854 N N . ARG A 1 495 ? 3.547 21.581 13.615 1.00 95.19 495 ARG A N 1
ATOM 3855 C CA . ARG A 1 495 ? 2.608 20.832 14.464 1.00 95.19 495 ARG A CA 1
ATOM 3856 C C . ARG A 1 495 ? 2.079 21.683 15.618 1.00 95.19 495 ARG A C 1
ATOM 3858 O O . ARG A 1 495 ? 0.880 21.656 15.885 1.00 95.19 495 ARG A O 1
ATOM 3865 N N . GLU A 1 496 ? 2.919 22.494 16.253 1.00 94.31 496 GLU A N 1
ATOM 3866 C CA . GLU A 1 496 ? 2.470 23.471 17.255 1.00 94.31 496 GLU A CA 1
ATOM 3867 C C . GLU A 1 496 ? 1.560 24.545 16.643 1.00 94.31 496 GLU A C 1
ATOM 3869 O O . GLU A 1 496 ? 0.485 24.826 17.178 1.00 94.31 496 GLU A O 1
ATOM 3874 N N . LYS A 1 497 ? 1.944 25.110 15.486 1.00 95.19 497 LYS A N 1
ATOM 3875 C CA . LYS A 1 497 ? 1.087 26.040 14.727 1.00 95.19 497 LYS A CA 1
ATOM 3876 C C . LYS A 1 497 ? -0.241 25.385 14.346 1.00 95.19 497 LYS A C 1
ATOM 3878 O O . LYS A 1 497 ? -1.269 26.044 14.436 1.00 95.19 497 LYS A O 1
ATOM 3883 N N . PHE A 1 498 ? -0.252 24.103 13.968 1.00 96.50 498 PHE A N 1
ATOM 3884 C CA . PHE A 1 498 ? -1.489 23.373 13.687 1.00 96.50 498 PHE A CA 1
ATOM 3885 C C . PHE A 1 498 ? -2.425 23.382 14.903 1.00 96.50 498 PHE A C 1
ATOM 3887 O O . PHE A 1 498 ? -3.523 23.926 14.808 1.00 96.50 498 PHE A O 1
ATOM 3894 N N . TRP A 1 499 ? -1.975 22.882 16.059 1.00 95.06 499 TRP A N 1
ATOM 3895 C CA . TRP A 1 499 ? -2.814 22.782 17.262 1.00 95.06 499 TRP A CA 1
ATOM 3896 C C . TRP A 1 499 ? -3.223 24.138 17.865 1.00 95.06 499 TRP A C 1
ATOM 3898 O O . TRP A 1 499 ? -4.193 24.195 18.618 1.00 95.06 499 TRP A O 1
ATOM 3908 N N . ARG A 1 500 ? -2.523 25.231 17.527 1.00 94.94 500 ARG A N 1
ATOM 3909 C CA . ARG A 1 500 ? -2.827 26.596 17.993 1.00 94.94 500 ARG A CA 1
ATOM 3910 C C . ARG A 1 500 ? -3.677 27.425 17.022 1.00 94.94 500 ARG A C 1
ATOM 3912 O O . ARG A 1 500 ? -4.450 28.268 17.471 1.00 94.94 500 ARG A O 1
ATOM 3919 N N . GLU A 1 501 ? -3.493 27.272 15.709 1.00 95.75 501 GLU A N 1
ATOM 3920 C CA . GLU A 1 501 ? -3.896 28.299 14.730 1.00 95.75 501 GLU A CA 1
ATOM 3921 C C . GLU A 1 501 ? -4.882 27.831 13.658 1.00 95.75 501 GLU A C 1
ATOM 3923 O O . GLU A 1 501 ? -5.433 28.697 12.967 1.00 95.75 501 GLU A O 1
ATOM 3928 N N . VAL A 1 502 ? -5.133 26.526 13.489 1.00 95.69 502 VAL A N 1
ATOM 3929 C CA . VAL A 1 502 ? -6.133 26.080 12.501 1.00 95.69 502 VAL A CA 1
ATOM 3930 C C . VAL A 1 502 ? -7.553 26.427 12.927 1.00 95.69 502 VAL A C 1
ATOM 3932 O O . VAL A 1 502 ? -7.840 26.638 14.100 1.00 95.69 502 VAL A O 1
ATOM 3935 N N . ARG A 1 503 ? -8.460 26.463 11.954 1.00 94.69 503 ARG A N 1
ATOM 3936 C CA . ARG A 1 503 ? -9.900 26.477 12.195 1.00 94.69 503 ARG A CA 1
ATOM 3937 C C . ARG A 1 503 ? -10.547 25.274 11.526 1.00 94.69 503 ARG A C 1
ATOM 3939 O O . ARG A 1 503 ? -10.415 25.107 10.312 1.00 94.69 503 ARG A O 1
ATOM 3946 N N . VAL A 1 504 ? -11.278 24.484 12.305 1.00 94.88 504 VAL A N 1
ATOM 3947 C CA . VAL A 1 504 ? -12.138 23.405 11.807 1.00 94.88 504 VAL A CA 1
ATOM 3948 C C . VAL A 1 504 ? -13.588 23.907 11.847 1.00 94.88 504 VAL A C 1
ATOM 3950 O O . VAL A 1 504 ? -14.154 24.016 12.929 1.00 94.88 504 VAL A O 1
ATOM 3953 N N . PRO A 1 505 ? -14.186 24.323 10.713 1.00 91.75 505 PRO A N 1
ATOM 3954 C CA . PRO A 1 505 ? -15.590 24.734 10.673 1.00 91.75 505 PRO A CA 1
ATOM 3955 C C . PRO A 1 505 ? -16.537 23.526 10.739 1.00 91.75 505 PRO A C 1
ATOM 3957 O O . PRO A 1 505 ? -16.154 22.415 10.374 1.00 91.75 505 PRO A O 1
ATOM 3960 N N . GLY A 1 506 ? -17.787 23.775 11.137 1.00 90.00 506 GLY A N 1
ATOM 3961 C CA . GLY A 1 506 ? -18.789 22.736 11.397 1.00 90.00 506 GLY A CA 1
ATOM 3962 C C . GLY A 1 506 ? -18.631 22.100 12.781 1.00 90.00 506 GLY A C 1
ATOM 3963 O O . GLY A 1 506 ? -17.806 22.534 13.582 1.00 90.00 506 GLY A O 1
ATOM 3964 N N . ASP A 1 507 ? -19.432 21.076 13.044 1.00 88.25 507 ASP A N 1
ATOM 3965 C CA . ASP A 1 507 ? -19.414 20.267 14.266 1.00 88.25 507 ASP A CA 1
ATOM 3966 C C . ASP A 1 507 ? -18.910 18.835 13.980 1.00 88.25 507 ASP A C 1
ATOM 3968 O O . ASP A 1 507 ? -18.281 18.577 12.947 1.00 88.25 507 ASP A O 1
ATOM 3972 N N . GLY A 1 508 ? -19.113 17.920 14.930 1.00 85.94 508 GLY A N 1
ATOM 3973 C CA . GLY A 1 508 ? -18.729 16.512 14.825 1.00 85.94 508 GLY A CA 1
ATOM 3974 C C . GLY A 1 508 ? -19.866 15.546 14.489 1.00 85.94 508 GLY A C 1
ATOM 3975 O O . GLY A 1 508 ? -19.576 14.358 14.385 1.00 85.94 508 GLY A O 1
ATOM 3976 N N . GLU A 1 509 ? -21.108 16.018 14.333 1.00 85.31 509 GLU A N 1
ATOM 3977 C CA . GLU A 1 509 ? -22.329 15.198 14.229 1.00 85.31 509 GLU A CA 1
ATOM 3978 C C . GLU A 1 509 ? -22.824 15.023 12.778 1.00 85.31 509 GLU A C 1
ATOM 3980 O O . GLU A 1 509 ? -23.575 14.093 12.488 1.00 85.31 509 GLU A O 1
ATOM 3985 N N . ASP A 1 510 ? -22.383 15.877 11.851 1.00 85.62 510 ASP A N 1
ATOM 3986 C CA . ASP A 1 510 ? -22.789 15.865 10.435 1.00 85.62 510 ASP A CA 1
ATOM 3987 C C . ASP A 1 510 ? -21.609 15.594 9.466 1.00 85.62 510 ASP A C 1
ATOM 3989 O O . ASP A 1 510 ? -20.478 15.326 9.888 1.00 85.62 510 ASP A O 1
ATOM 3993 N N . PHE A 1 511 ? -21.843 15.641 8.143 1.00 88.94 511 PHE A N 1
ATOM 3994 C CA . PHE A 1 511 ? -20.823 15.359 7.106 1.00 88.94 511 PHE A CA 1
ATOM 3995 C C . PHE A 1 511 ? -19.699 16.418 7.013 1.00 88.94 511 PHE A C 1
ATOM 3997 O O . PHE A 1 511 ? -19.626 17.225 6.082 1.00 88.94 511 PHE A O 1
ATOM 4004 N N . ASN A 1 512 ? -18.776 16.403 7.980 1.00 92.38 512 ASN A N 1
ATOM 4005 C CA . ASN A 1 512 ? -17.709 17.394 8.110 1.00 92.38 512 ASN A CA 1
ATOM 4006 C C . ASN A 1 512 ? -16.369 16.961 7.474 1.00 92.38 512 ASN A C 1
ATOM 4008 O O . ASN A 1 512 ? -15.454 16.464 8.139 1.00 92.38 512 ASN A O 1
ATOM 4012 N N . GLN A 1 513 ? -16.200 17.266 6.183 1.00 91.31 513 GLN A N 1
ATOM 4013 C CA . GLN A 1 513 ? -14.934 17.052 5.461 1.00 91.31 513 GLN A CA 1
ATOM 4014 C C . GLN A 1 513 ? -13.756 17.897 5.982 1.00 91.31 513 GLN A C 1
ATOM 4016 O O . GLN A 1 513 ? -12.594 17.577 5.713 1.00 91.31 513 GLN A O 1
ATOM 4021 N N . SER A 1 514 ? -14.018 18.981 6.723 1.00 93.19 514 SER A N 1
ATOM 4022 C CA . SER A 1 514 ? -12.947 19.757 7.360 1.00 93.19 514 SER A CA 1
ATOM 4023 C C . SER A 1 514 ? -12.380 18.997 8.552 1.00 93.19 514 SER A C 1
ATOM 4025 O O . SER A 1 514 ? -11.166 18.929 8.700 1.00 93.19 514 SER A O 1
ATOM 4027 N N . LEU A 1 515 ? -13.230 18.362 9.358 1.00 94.44 515 LEU A N 1
ATOM 4028 C CA . LEU A 1 515 ? -12.815 17.523 10.482 1.00 94.44 515 LEU A CA 1
ATOM 4029 C C . LEU A 1 515 ? -12.148 16.213 10.015 1.00 94.44 515 LEU A C 1
ATOM 4031 O O . LEU A 1 515 ? -11.170 15.775 10.621 1.00 94.44 515 LEU A O 1
ATOM 4035 N N . GLU A 1 516 ? -12.612 15.631 8.903 1.00 93.00 516 GLU A N 1
ATOM 4036 C CA . GLU A 1 516 ? -11.928 14.549 8.168 1.00 93.00 516 GLU A CA 1
ATOM 4037 C C . GLU A 1 516 ? -10.495 14.968 7.771 1.00 93.00 516 GLU A C 1
ATOM 4039 O O . GLU A 1 516 ? -9.515 14.278 8.066 1.00 93.00 516 GLU A O 1
ATOM 4044 N N . ARG A 1 517 ? -10.349 16.144 7.141 1.00 93.81 517 ARG A N 1
ATOM 4045 C CA . ARG A 1 517 ? -9.045 16.696 6.741 1.00 93.81 517 ARG A CA 1
ATOM 4046 C C . ARG A 1 517 ? -8.179 17.087 7.942 1.00 93.81 517 ARG A C 1
ATOM 4048 O O . ARG A 1 517 ? -6.964 16.949 7.855 1.00 93.81 517 ARG A O 1
ATOM 4055 N N . ALA A 1 518 ? -8.769 17.549 9.041 1.00 95.38 518 ALA A N 1
ATOM 4056 C CA . ALA A 1 518 ? -8.043 17.965 10.237 1.00 95.38 518 ALA A CA 1
ATOM 4057 C C . ALA A 1 518 ? -7.344 16.783 10.916 1.00 95.38 518 ALA A C 1
ATOM 4059 O O . ALA A 1 518 ? -6.154 16.884 11.206 1.00 95.38 518 ALA A O 1
ATOM 4060 N N . GLY A 1 519 ? -8.042 15.650 11.077 1.00 94.31 519 GLY A N 1
ATOM 4061 C CA . GLY A 1 519 ? -7.434 14.409 11.569 1.00 94.31 519 GLY A CA 1
ATOM 4062 C C . GLY A 1 519 ? -6.244 13.990 10.704 1.00 94.31 519 GLY A C 1
ATOM 4063 O O . GLY A 1 519 ? -5.123 13.906 11.197 1.00 94.31 519 GLY A O 1
ATOM 4064 N N . ARG A 1 520 ? -6.452 13.874 9.386 1.00 93.88 520 ARG A N 1
ATOM 4065 C CA . ARG A 1 520 ? -5.388 13.454 8.457 1.00 93.88 520 ARG A CA 1
ATOM 4066 C C . ARG A 1 520 ? -4.198 14.410 8.416 1.00 93.88 520 ARG A C 1
ATOM 4068 O O . ARG A 1 520 ? -3.075 13.943 8.313 1.00 93.88 520 ARG A O 1
ATOM 4075 N N . VAL A 1 521 ? -4.401 15.726 8.521 1.00 95.81 521 VAL A N 1
ATOM 4076 C CA . VAL A 1 521 ? -3.282 16.687 8.582 1.00 95.81 521 VAL A CA 1
ATOM 4077 C C . VAL A 1 521 ? -2.512 16.568 9.902 1.00 95.81 521 VAL A C 1
ATOM 4079 O O . VAL A 1 521 ? -1.288 16.669 9.870 1.00 95.81 521 VAL A O 1
ATOM 4082 N N . ALA A 1 522 ? -3.178 16.297 11.031 1.00 94.62 522 ALA A N 1
ATOM 4083 C CA . ALA A 1 522 ? -2.496 16.002 12.294 1.00 94.62 522 ALA A CA 1
ATOM 4084 C C . ALA A 1 522 ? -1.628 14.734 12.185 1.00 94.62 522 ALA A C 1
ATOM 4086 O O . ALA A 1 522 ? -0.457 14.758 12.561 1.00 94.62 522 ALA A O 1
ATOM 4087 N N . ASP A 1 523 ? -2.174 13.668 11.597 1.00 91.69 523 ASP A N 1
ATOM 4088 C CA . ASP A 1 523 ? -1.469 12.394 11.412 1.00 91.69 523 ASP A CA 1
ATOM 4089 C C . ASP A 1 523 ? -0.316 12.529 10.390 1.00 91.69 523 ASP A C 1
ATOM 4091 O O . ASP A 1 523 ? 0.774 11.992 10.586 1.00 91.69 523 ASP A O 1
ATOM 4095 N N . PHE A 1 524 ? -0.500 13.323 9.326 1.00 93.19 524 PHE A N 1
ATOM 4096 C CA . PHE A 1 524 ? 0.552 13.633 8.349 1.00 93.19 524 PHE A CA 1
ATOM 4097 C C . PHE A 1 524 ? 1.700 14.456 8.946 1.00 93.19 524 PHE A C 1
ATOM 4099 O O . PHE A 1 524 ? 2.832 14.284 8.507 1.00 93.19 524 PHE A O 1
ATOM 4106 N N . LEU A 1 525 ? 1.448 15.336 9.922 1.00 94.56 525 LEU A N 1
ATOM 4107 C CA . LEU A 1 525 ? 2.506 16.101 10.598 1.00 94.56 525 LEU A CA 1
ATOM 4108 C C . LEU A 1 525 ? 3.451 15.186 11.389 1.00 94.56 525 LEU A C 1
ATOM 4110 O O . LEU A 1 525 ? 4.660 15.399 11.378 1.00 94.56 525 LEU A O 1
ATOM 4114 N N . GLU A 1 526 ? 2.915 14.152 12.033 1.00 90.75 526 GLU A N 1
ATOM 4115 C CA . GLU A 1 526 ? 3.705 13.130 12.724 1.00 90.75 526 GLU A CA 1
ATOM 4116 C C . GLU A 1 526 ? 4.424 12.195 11.739 1.00 90.75 526 GLU A C 1
ATOM 4118 O O . GLU A 1 526 ? 5.631 11.975 11.853 1.00 90.75 526 GLU A O 1
ATOM 4123 N N . PHE A 1 527 ? 3.720 11.711 10.712 1.00 89.81 527 PHE A N 1
ATOM 4124 C CA . PHE A 1 527 ? 4.321 10.850 9.691 1.00 89.81 527 PHE A CA 1
ATOM 4125 C C . PHE A 1 527 ? 5.438 11.560 8.907 1.00 89.81 527 PHE A C 1
ATOM 4127 O O . PHE A 1 527 ? 6.454 10.947 8.592 1.00 89.81 527 PHE A O 1
ATOM 4134 N N . ALA A 1 528 ? 5.307 12.864 8.648 1.00 90.50 528 ALA A N 1
ATOM 4135 C CA . ALA A 1 528 ? 6.339 13.680 8.013 1.00 90.50 528 ALA A CA 1
ATOM 4136 C C . ALA A 1 528 ? 7.623 13.788 8.852 1.00 90.50 528 ALA A C 1
ATOM 4138 O O . ALA A 1 528 ? 8.723 13.750 8.300 1.00 90.50 528 ALA A O 1
ATOM 4139 N N . GLU A 1 529 ? 7.497 13.918 10.176 1.00 92.50 529 GLU A N 1
ATOM 4140 C CA . GLU A 1 529 ? 8.639 13.911 11.096 1.00 92.50 529 GLU A CA 1
ATOM 4141 C C . GLU A 1 529 ? 9.345 12.550 11.042 1.00 92.50 529 GLU A C 1
ATOM 4143 O O . GLU A 1 529 ? 10.555 12.493 10.827 1.00 92.50 529 GLU A O 1
ATOM 4148 N N . LEU A 1 530 ? 8.578 11.456 11.111 1.00 90.81 530 LEU A N 1
ATOM 4149 C CA . LEU A 1 530 ? 9.095 10.092 10.993 1.00 90.81 530 LEU A CA 1
ATOM 4150 C C . LEU A 1 530 ? 9.785 9.829 9.641 1.00 90.81 530 LEU A C 1
ATOM 4152 O O . LEU A 1 530 ? 10.868 9.248 9.617 1.00 90.81 530 LEU A O 1
ATOM 4156 N N . MET A 1 531 ? 9.217 10.295 8.524 1.00 90.00 531 MET A N 1
ATOM 4157 C CA . MET A 1 531 ? 9.843 10.198 7.196 1.00 90.00 531 MET A CA 1
ATOM 4158 C C . MET A 1 531 ? 11.199 10.914 7.142 1.00 90.00 531 MET A C 1
ATOM 4160 O O . MET A 1 531 ? 12.134 10.413 6.517 1.00 90.00 531 MET A O 1
ATOM 4164 N N . CYS A 1 532 ? 11.324 12.076 7.787 1.00 93.25 532 CYS A N 1
ATOM 4165 C CA . CYS A 1 532 ? 12.588 12.806 7.873 1.00 93.25 532 CYS A CA 1
ATOM 4166 C C . CYS A 1 532 ? 13.589 12.134 8.831 1.00 93.25 532 CYS A C 1
ATOM 4168 O O . CYS A 1 532 ? 14.783 12.141 8.535 1.00 93.25 532 CYS A O 1
ATOM 4170 N N . LEU A 1 533 ? 13.128 11.523 9.932 1.00 92.44 533 LEU A N 1
ATOM 4171 C CA . LEU A 1 533 ? 13.972 10.749 10.854 1.00 92.44 533 LEU A CA 1
ATOM 4172 C C . LEU A 1 533 ? 14.553 9.507 10.168 1.00 92.44 533 LEU A C 1
ATOM 4174 O O . LEU A 1 533 ? 15.765 9.304 10.212 1.00 92.44 533 LEU A O 1
ATOM 4178 N N . ASP A 1 534 ? 13.715 8.723 9.485 1.00 91.75 534 ASP A N 1
ATOM 4179 C CA . ASP A 1 534 ? 14.144 7.551 8.714 1.00 91.75 534 ASP A CA 1
ATOM 4180 C C . ASP A 1 534 ? 15.147 7.941 7.622 1.00 91.75 534 ASP A C 1
ATOM 4182 O O . ASP A 1 534 ? 16.237 7.376 7.538 1.00 91.75 534 ASP A O 1
ATOM 4186 N N . ALA A 1 535 ? 14.836 8.993 6.857 1.00 90.31 535 ALA A N 1
ATOM 4187 C CA . ALA A 1 535 ? 15.704 9.480 5.793 1.00 90.31 535 ALA A CA 1
ATOM 4188 C C . ALA A 1 535 ? 17.028 10.102 6.282 1.00 90.31 535 ALA A C 1
ATOM 4190 O O . ALA A 1 535 ? 17.974 10.204 5.498 1.00 90.31 535 ALA A O 1
ATOM 4191 N N . LEU A 1 536 ? 17.105 10.542 7.542 1.00 93.38 536 LEU A N 1
ATOM 4192 C CA . LEU A 1 536 ? 18.341 11.033 8.154 1.00 93.38 536 LEU A CA 1
ATOM 4193 C C . LEU A 1 536 ? 19.182 9.876 8.708 1.00 93.38 536 LEU A C 1
ATOM 4195 O O . LEU A 1 536 ? 20.392 9.840 8.468 1.00 93.38 536 LEU A O 1
ATOM 4199 N N . ALA A 1 537 ? 18.536 8.942 9.414 1.00 92.06 537 ALA A N 1
ATOM 4200 C CA . ALA A 1 537 ? 19.162 7.775 10.031 1.00 92.06 537 ALA A CA 1
ATOM 4201 C C . ALA A 1 537 ? 19.693 6.773 8.993 1.00 92.06 537 ALA A C 1
ATOM 4203 O O . ALA A 1 537 ? 20.776 6.217 9.181 1.00 92.06 537 ALA A O 1
ATOM 4204 N N . ARG A 1 538 ? 18.975 6.575 7.880 1.00 89.81 538 ARG A N 1
ATOM 4205 C CA . ARG A 1 538 ? 19.484 5.857 6.709 1.00 89.81 538 ARG A CA 1
ATOM 4206 C C . ARG A 1 538 ? 20.477 6.768 5.988 1.00 89.81 538 ARG A C 1
ATOM 4208 O O . ARG A 1 538 ? 20.108 7.797 5.428 1.00 89.81 538 ARG A O 1
ATOM 4215 N N . ASN A 1 539 ? 21.758 6.426 6.082 1.00 93.81 539 ASN A N 1
ATOM 4216 C CA . ASN A 1 539 ? 22.873 7.251 5.620 1.00 93.81 539 ASN A CA 1
ATOM 4217 C C . ASN A 1 539 ? 23.639 6.525 4.501 1.00 93.81 539 ASN A C 1
ATOM 4219 O O . ASN A 1 539 ? 24.840 6.311 4.604 1.00 93.81 539 ASN A O 1
ATOM 4223 N N . GLU A 1 540 ? 22.895 6.161 3.456 1.00 91.88 540 GLU A N 1
ATOM 4224 C CA . GLU A 1 540 ? 23.314 5.507 2.205 1.00 91.88 540 GLU A CA 1
ATOM 4225 C C . GLU A 1 540 ? 22.521 6.127 1.033 1.00 91.88 540 GLU A C 1
ATOM 4227 O O . GLU A 1 540 ? 21.589 6.896 1.274 1.00 91.88 540 GLU A O 1
ATOM 4232 N N . SER A 1 541 ? 22.798 5.754 -0.220 1.00 88.31 541 SER A N 1
ATOM 4233 C CA . SER A 1 541 ? 21.807 5.872 -1.304 1.00 88.31 541 SER A CA 1
ATOM 4234 C C . SER A 1 541 ? 21.403 4.495 -1.812 1.00 88.31 541 SER A C 1
ATOM 4236 O O . SER A 1 541 ? 22.235 3.733 -2.295 1.00 88.31 541 SER A O 1
ATOM 4238 N N . CYS A 1 542 ? 20.110 4.191 -1.762 1.00 86.19 542 CYS A N 1
ATOM 4239 C CA . CYS A 1 542 ? 19.557 2.907 -2.172 1.00 86.19 542 CYS A CA 1
ATOM 4240 C C . CYS A 1 542 ? 18.185 3.099 -2.834 1.00 86.19 542 CYS A C 1
ATOM 4242 O O . CYS A 1 542 ? 17.295 3.745 -2.277 1.00 86.19 542 CYS A O 1
ATOM 4244 N N . GLY A 1 543 ? 17.993 2.539 -4.031 1.00 83.25 543 GLY A N 1
ATOM 4245 C CA . GLY A 1 543 ? 16.737 2.593 -4.783 1.00 83.25 543 GLY A CA 1
ATOM 4246 C C . GLY A 1 543 ? 16.203 4.016 -5.010 1.00 83.25 543 GLY A C 1
ATOM 4247 O O . GLY A 1 543 ? 16.746 4.774 -5.812 1.00 83.25 543 GLY A O 1
ATOM 4248 N N . ALA A 1 544 ? 15.096 4.353 -4.342 1.00 81.88 544 ALA A N 1
ATOM 4249 C CA . ALA A 1 544 ? 14.449 5.669 -4.362 1.00 81.88 544 ALA A CA 1
ATOM 4250 C C . ALA A 1 544 ? 14.770 6.538 -3.124 1.00 81.88 544 ALA A C 1
ATOM 4252 O O . ALA A 1 544 ? 14.249 7.648 -2.990 1.00 81.88 544 ALA A O 1
ATOM 4253 N N . HIS A 1 545 ? 15.609 6.049 -2.208 1.00 86.25 545 HIS A N 1
ATOM 4254 C CA . HIS A 1 545 ? 16.219 6.836 -1.143 1.00 86.25 545 HIS A CA 1
ATOM 4255 C C . HIS A 1 545 ? 17.592 7.320 -1.624 1.00 86.25 545 HIS A C 1
ATOM 4257 O O . HIS A 1 545 ? 18.557 6.562 -1.617 1.00 86.25 545 HIS A O 1
ATOM 4263 N N . PHE A 1 546 ? 17.674 8.573 -2.075 1.00 85.94 546 PHE A N 1
ATOM 4264 C CA . PHE A 1 546 ? 18.911 9.161 -2.588 1.00 85.94 546 PHE A CA 1
ATOM 4265 C C . PHE A 1 546 ? 19.428 10.247 -1.642 1.00 85.94 546 PHE A C 1
ATOM 4267 O O . PHE A 1 546 ? 18.754 11.255 -1.401 1.00 85.94 546 PHE A O 1
ATOM 4274 N N . ARG A 1 547 ? 20.631 10.033 -1.108 1.00 90.25 547 ARG A N 1
ATOM 4275 C CA . ARG A 1 547 ? 21.371 10.976 -0.271 1.00 90.25 547 ARG A CA 1
ATOM 4276 C C . ARG A 1 547 ? 22.504 11.573 -1.095 1.00 90.25 547 ARG A C 1
ATOM 4278 O O . ARG A 1 547 ? 23.401 10.863 -1.527 1.00 90.25 547 ARG A O 1
ATOM 4285 N N . GLU A 1 548 ? 22.522 12.893 -1.235 1.00 91.06 548 GLU A N 1
ATOM 4286 C CA . GLU A 1 548 ? 23.514 13.626 -2.044 1.00 91.06 548 GLU A CA 1
ATOM 4287 C C . GLU A 1 548 ? 24.966 13.444 -1.551 1.00 91.06 548 GLU A C 1
ATOM 4289 O O . GLU A 1 548 ? 25.909 13.671 -2.305 1.00 91.06 548 GLU A O 1
ATOM 4294 N N . GLN A 1 549 ? 25.155 13.014 -0.295 1.00 94.75 549 GLN A N 1
ATOM 4295 C CA . GLN A 1 549 ? 26.459 12.623 0.261 1.00 94.75 549 GLN A CA 1
ATOM 4296 C C . GLN A 1 549 ? 26.974 11.264 -0.257 1.00 94.75 549 GLN A C 1
ATOM 4298 O O . GLN A 1 549 ? 28.165 10.993 -0.145 1.00 94.75 549 GLN A O 1
ATOM 4303 N N . HIS A 1 550 ? 26.088 10.410 -0.776 1.00 91.56 550 HIS A N 1
ATOM 4304 C CA . HIS A 1 550 ? 26.325 8.991 -1.057 1.00 91.56 550 HIS A CA 1
ATOM 4305 C C . HIS A 1 550 ? 26.011 8.687 -2.520 1.00 91.56 550 HIS A C 1
ATOM 4307 O O . HIS A 1 550 ? 25.025 8.031 -2.852 1.00 91.56 550 HIS A O 1
ATOM 4313 N N . GLN A 1 551 ? 26.845 9.203 -3.413 1.00 91.00 551 GLN A N 1
ATOM 4314 C CA . GLN A 1 551 ? 26.734 8.993 -4.855 1.00 91.00 551 GLN A CA 1
ATOM 4315 C C . GLN A 1 551 ? 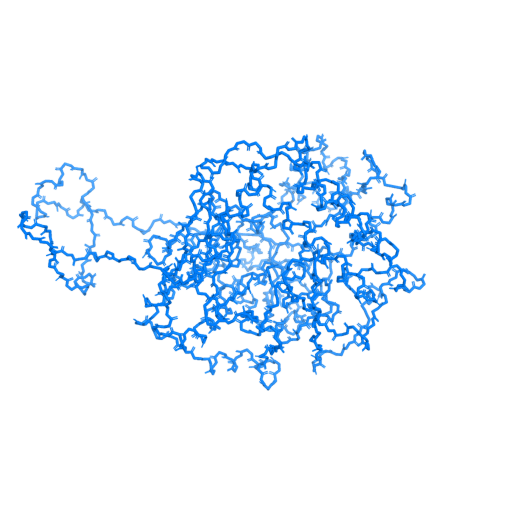28.118 8.787 -5.475 1.00 91.00 551 GLN A C 1
ATOM 4317 O O . GLN A 1 551 ? 29.128 9.214 -4.911 1.00 91.00 551 GLN A O 1
ATOM 4322 N N . THR A 1 552 ? 28.174 8.116 -6.623 1.00 84.38 552 THR A N 1
ATOM 4323 C CA . THR A 1 552 ? 29.411 7.986 -7.405 1.00 84.38 552 THR A CA 1
ATOM 4324 C C . THR A 1 552 ? 29.770 9.326 -8.073 1.00 84.38 552 THR A C 1
ATOM 4326 O O . THR A 1 552 ? 28.916 10.215 -8.153 1.00 84.38 552 THR A O 1
ATOM 4329 N N . PRO A 1 553 ? 30.998 9.507 -8.601 1.00 82.19 553 PRO A N 1
ATOM 4330 C CA . PRO A 1 553 ? 31.364 10.710 -9.361 1.00 82.19 553 PRO A CA 1
ATOM 4331 C C . PRO A 1 553 ? 30.467 10.986 -10.583 1.00 82.19 553 PRO A C 1
ATOM 4333 O O . PRO A 1 553 ? 30.404 12.117 -11.056 1.00 82.19 553 PRO A O 1
ATOM 4336 N N . GLU A 1 554 ? 29.767 9.967 -11.088 1.00 77.31 554 GLU A N 1
ATOM 4337 C CA . GLU A 1 554 ? 28.803 10.045 -12.191 1.00 77.31 554 GLU A CA 1
ATOM 4338 C C . GLU A 1 554 ? 27.358 10.344 -11.739 1.00 77.31 554 GLU A C 1
ATOM 4340 O O . GLU A 1 554 ? 26.465 10.382 -12.583 1.00 77.31 554 GLU A O 1
ATOM 4345 N N . GLY A 1 555 ? 27.111 10.527 -10.436 1.00 77.81 555 GLY A N 1
ATOM 4346 C CA . GLY A 1 555 ? 25.789 10.829 -9.870 1.00 77.81 555 GLY A CA 1
ATOM 4347 C C . GLY A 1 555 ? 24.884 9.618 -9.602 1.00 77.81 555 GLY A C 1
ATOM 4348 O O . GLY A 1 555 ? 23.711 9.790 -9.272 1.00 77.81 555 GLY A O 1
ATOM 4349 N N . GLU A 1 556 ? 25.387 8.386 -9.728 1.00 80.25 556 GLU A N 1
ATOM 4350 C CA . GLU A 1 556 ? 24.600 7.181 -9.426 1.00 80.25 556 GLU A CA 1
ATOM 4351 C C . GLU A 1 556 ? 24.612 6.845 -7.928 1.00 80.25 556 GLU A C 1
ATOM 4353 O O . GLU A 1 556 ? 25.527 7.209 -7.191 1.00 80.25 556 GLU A O 1
ATOM 4358 N N . ALA A 1 557 ? 23.587 6.128 -7.460 1.00 81.19 557 ALA A N 1
ATOM 4359 C CA . ALA A 1 557 ? 23.428 5.784 -6.047 1.00 81.19 557 ALA A CA 1
ATOM 4360 C C . ALA A 1 557 ? 24.579 4.902 -5.513 1.00 81.19 557 ALA A C 1
ATOM 4362 O O . ALA A 1 557 ? 24.866 3.829 -6.057 1.00 81.19 557 ALA A O 1
ATOM 4363 N N . LEU A 1 558 ? 25.200 5.335 -4.410 1.00 88.56 558 LEU A N 1
ATOM 4364 C CA . LEU A 1 558 ? 26.181 4.550 -3.661 1.00 88.56 558 LEU A CA 1
ATOM 4365 C C . LEU A 1 558 ? 25.506 3.895 -2.444 1.00 88.56 558 LEU A C 1
ATOM 4367 O O . LEU A 1 558 ? 25.186 4.561 -1.456 1.00 88.56 558 LEU A O 1
ATOM 4371 N N . ARG A 1 559 ? 25.277 2.584 -2.551 1.00 89.50 559 ARG A N 1
ATOM 4372 C CA . ARG A 1 559 ? 24.621 1.742 -1.541 1.00 89.50 559 ARG A CA 1
ATOM 4373 C C . ARG A 1 559 ? 25.646 1.208 -0.539 1.00 89.50 559 ARG A C 1
ATOM 4375 O O . ARG A 1 559 ? 26.728 0.798 -0.950 1.00 89.50 559 ARG A O 1
ATOM 4382 N N . ASP A 1 560 ? 25.294 1.179 0.745 1.00 91.56 560 ASP A N 1
ATOM 4383 C CA . ASP A 1 560 ? 26.151 0.654 1.818 1.00 91.56 560 ASP A CA 1
ATOM 4384 C C . ASP A 1 560 ? 25.510 -0.610 2.408 1.00 91.56 560 ASP A C 1
ATOM 4386 O O . ASP A 1 560 ? 24.576 -0.565 3.210 1.00 91.56 560 ASP A O 1
ATOM 4390 N N . ASP A 1 561 ? 26.001 -1.761 1.953 1.00 91.81 561 ASP A N 1
ATOM 4391 C CA . ASP A 1 561 ? 25.503 -3.072 2.370 1.00 91.81 561 ASP A CA 1
ATOM 4392 C C . ASP A 1 561 ? 26.133 -3.591 3.671 1.00 91.81 561 ASP A C 1
ATOM 4394 O O . ASP A 1 561 ? 25.587 -4.518 4.266 1.00 91.81 561 ASP A O 1
ATOM 4398 N N . GLU A 1 562 ? 27.236 -3.003 4.145 1.00 90.75 562 GLU A N 1
ATOM 4399 C CA . GLU A 1 562 ? 27.822 -3.371 5.440 1.00 90.75 562 GLU A CA 1
ATOM 4400 C C . GLU A 1 562 ? 26.997 -2.780 6.587 1.00 90.75 562 GLU A C 1
ATOM 4402 O O . GLU A 1 562 ? 26.713 -3.463 7.573 1.00 90.75 562 GLU A O 1
ATOM 4407 N N . ASN A 1 563 ? 26.570 -1.520 6.446 1.00 92.38 563 ASN A N 1
ATOM 4408 C CA . ASN A 1 563 ? 25.887 -0.792 7.511 1.00 92.38 563 ASN A CA 1
ATOM 4409 C C . ASN A 1 563 ? 24.367 -0.708 7.352 1.00 92.38 563 ASN A C 1
ATOM 4411 O O . ASN A 1 563 ? 23.721 -0.423 8.362 1.00 92.38 563 ASN A O 1
ATOM 4415 N N . PHE A 1 564 ? 23.779 -0.918 6.160 1.00 90.94 564 PHE A N 1
ATOM 4416 C CA . PHE A 1 564 ? 22.343 -0.668 5.899 1.00 90.94 564 PHE A CA 1
ATOM 4417 C C . PHE A 1 564 ? 21.587 -1.764 5.117 1.00 90.94 564 PHE A C 1
ATOM 4419 O O . PHE A 1 564 ? 20.479 -1.516 4.628 1.00 90.94 564 PHE A O 1
ATOM 4426 N N . ALA A 1 565 ? 22.119 -2.991 5.031 1.00 91.38 565 ALA A N 1
ATOM 4427 C CA . ALA A 1 565 ? 21.407 -4.161 4.493 1.00 91.38 565 ALA A CA 1
ATOM 4428 C C . ALA A 1 565 ? 20.299 -4.683 5.443 1.00 91.38 565 ALA A C 1
ATOM 4430 O O . ALA A 1 565 ? 20.292 -5.841 5.862 1.00 91.38 565 ALA A O 1
ATOM 4431 N N . ASP A 1 566 ? 19.358 -3.813 5.818 1.00 88.25 566 ASP A N 1
ATOM 4432 C CA . ASP A 1 566 ? 18.349 -4.072 6.844 1.00 88.25 566 ASP A CA 1
ATOM 4433 C C . ASP A 1 566 ? 17.045 -3.270 6.665 1.00 88.25 566 ASP A C 1
ATOM 4435 O O . ASP A 1 566 ? 16.994 -2.186 6.065 1.00 88.25 566 ASP A O 1
ATOM 4439 N N . VAL A 1 567 ? 15.973 -3.803 7.254 1.00 89.69 567 VAL A N 1
ATOM 4440 C CA . VAL A 1 567 ? 14.679 -3.124 7.389 1.00 89.69 567 VAL A CA 1
ATOM 4441 C C . VAL A 1 567 ? 14.699 -2.249 8.640 1.00 89.69 567 VAL A C 1
ATOM 4443 O O . VAL A 1 567 ? 14.945 -2.741 9.742 1.00 89.69 567 VAL A O 1
ATOM 4446 N N . PHE A 1 568 ? 14.370 -0.966 8.481 1.00 90.25 568 PHE A N 1
ATOM 4447 C CA . PHE A 1 568 ? 14.107 -0.070 9.608 1.00 90.25 568 PHE A CA 1
ATOM 4448 C C . PHE A 1 568 ? 12.639 -0.209 10.023 1.00 90.25 568 PHE A C 1
ATOM 4450 O O . PHE A 1 568 ? 11.739 -0.047 9.199 1.00 90.25 568 PHE A O 1
ATOM 4457 N N . ALA A 1 569 ? 12.391 -0.485 11.302 1.00 90.19 569 ALA A N 1
ATOM 4458 C CA . ALA A 1 569 ? 11.053 -0.529 11.883 1.00 90.19 569 ALA A CA 1
ATOM 4459 C C . ALA A 1 569 ? 10.983 0.412 13.091 1.00 90.19 569 ALA A C 1
ATOM 4461 O O . ALA A 1 569 ? 11.751 0.272 14.040 1.00 90.19 569 ALA A O 1
ATOM 4462 N N . TRP A 1 570 ? 10.063 1.376 13.065 1.00 89.25 570 TRP A N 1
ATOM 4463 C CA . TRP A 1 570 ? 9.964 2.421 14.085 1.00 89.25 570 TRP A CA 1
ATOM 4464 C C . TRP A 1 570 ? 8.757 2.189 15.009 1.00 89.25 570 TRP A C 1
ATOM 4466 O O . TRP A 1 570 ? 7.615 2.153 14.555 1.00 89.25 570 TRP A O 1
ATOM 4476 N N . GLU A 1 571 ? 8.996 2.039 16.316 1.00 89.50 571 GLU A N 1
ATOM 4477 C CA . GLU A 1 571 ? 7.956 1.910 17.348 1.00 89.50 571 GLU A CA 1
ATOM 4478 C C . GLU A 1 571 ? 7.579 3.294 17.895 1.00 89.50 571 GLU A C 1
ATOM 4480 O O . GLU A 1 571 ? 8.393 3.971 18.531 1.00 89.50 571 GLU A O 1
ATOM 4485 N N . PHE A 1 572 ? 6.323 3.694 17.699 1.00 86.12 572 PHE A N 1
ATOM 4486 C CA . PHE A 1 572 ? 5.728 4.877 18.324 1.00 86.12 572 PHE A CA 1
ATOM 4487 C C . PHE A 1 572 ? 5.757 4.753 19.859 1.00 86.12 572 PHE A C 1
ATOM 4489 O O . PHE A 1 572 ? 5.226 3.792 20.413 1.00 86.12 572 PHE A O 1
ATOM 4496 N N . GLN A 1 573 ? 6.378 5.715 20.552 1.00 85.81 573 GLN A N 1
ATOM 4497 C CA . GLN A 1 573 ? 6.567 5.693 22.016 1.00 85.81 573 GLN A CA 1
ATOM 4498 C C . GLN A 1 573 ? 5.491 6.495 22.782 1.00 85.81 573 GLN A C 1
ATOM 4500 O O . GLN A 1 573 ? 5.667 6.814 23.957 1.00 85.81 573 GLN A O 1
ATOM 4505 N N . GLY A 1 574 ? 4.379 6.849 22.130 1.00 80.31 574 GLY A N 1
ATOM 4506 C CA . GLY A 1 574 ? 3.459 7.880 22.613 1.00 80.31 574 GLY A CA 1
ATOM 4507 C C . GLY A 1 574 ? 3.812 9.248 22.027 1.00 80.31 574 GLY A C 1
ATOM 4508 O O . GLY A 1 574 ? 4.371 9.327 20.939 1.00 80.31 574 GLY A O 1
ATOM 4509 N N . ASN A 1 575 ? 3.466 10.331 22.729 1.00 74.62 575 ASN A N 1
ATOM 4510 C CA . ASN A 1 575 ? 3.560 11.699 22.206 1.00 74.62 575 ASN A CA 1
ATOM 4511 C C . ASN A 1 575 ? 4.988 12.052 21.704 1.00 74.62 575 ASN A C 1
ATOM 4513 O O . ASN A 1 575 ? 5.892 12.184 22.543 1.00 74.62 575 ASN A O 1
ATOM 4517 N N . PRO A 1 576 ? 5.183 12.310 20.388 1.00 68.56 576 PRO A N 1
ATOM 4518 C CA . PRO A 1 576 ? 6.493 12.609 19.797 1.00 68.56 576 PRO A CA 1
ATOM 4519 C C . PRO A 1 576 ? 7.212 13.810 20.417 1.00 68.56 576 PRO A C 1
ATOM 4521 O O . PRO A 1 576 ? 8.437 13.834 20.472 1.00 68.56 576 PRO A O 1
ATOM 4524 N N . ALA A 1 577 ? 6.465 14.788 20.946 1.00 67.00 577 ALA A N 1
ATOM 4525 C CA . ALA A 1 577 ? 7.032 15.952 21.633 1.00 67.00 577 ALA A CA 1
ATOM 4526 C C . ALA A 1 577 ? 7.623 15.627 23.024 1.00 67.00 577 ALA A C 1
ATOM 4528 O O . ALA A 1 577 ? 8.199 16.501 23.666 1.00 67.00 577 ALA A O 1
ATOM 4529 N N . THR A 1 578 ? 7.461 14.389 23.508 1.00 69.38 578 THR A N 1
ATOM 4530 C CA . THR A 1 578 ? 7.967 13.919 24.812 1.00 69.38 578 THR A CA 1
ATOM 4531 C C . THR A 1 578 ? 8.871 12.691 24.708 1.00 69.38 578 THR A C 1
ATOM 4533 O O . THR A 1 578 ? 9.781 12.541 25.519 1.00 69.38 578 THR A O 1
ATOM 4536 N N . ALA A 1 579 ? 8.659 11.835 23.704 1.00 74.25 579 ALA A N 1
ATOM 4537 C CA . ALA A 1 579 ? 9.514 10.698 23.392 1.00 74.25 579 ALA A CA 1
ATOM 4538 C C . ALA A 1 579 ? 9.517 10.462 21.875 1.00 74.25 579 ALA A C 1
ATOM 4540 O O . ALA A 1 579 ? 8.469 10.214 21.281 1.00 74.25 579 ALA A O 1
ATOM 4541 N N . GLY A 1 580 ? 10.695 10.529 21.250 1.00 81.75 580 GLY A N 1
ATOM 4542 C CA . GLY A 1 580 ? 10.846 10.221 19.827 1.00 81.75 580 GLY A CA 1
ATOM 4543 C C . GLY A 1 580 ? 10.567 8.740 19.516 1.00 81.75 580 GLY A C 1
ATOM 4544 O O . GLY A 1 580 ? 10.674 7.892 20.408 1.00 81.75 580 GLY A O 1
ATOM 4545 N N . PRO A 1 581 ? 10.226 8.399 18.261 1.00 89.50 581 PRO A N 1
ATOM 4546 C CA . PRO A 1 581 ? 9.998 7.015 17.858 1.00 89.50 581 PRO A CA 1
ATOM 4547 C C . PRO A 1 581 ? 11.289 6.194 17.980 1.00 89.50 581 PRO A C 1
ATOM 4549 O O . PRO A 1 581 ? 12.387 6.675 17.694 1.00 89.50 581 PRO A O 1
ATOM 4552 N N . LYS A 1 582 ? 11.160 4.931 18.387 1.00 90.50 582 LYS A N 1
ATOM 4553 C CA . LYS A 1 582 ? 12.300 4.039 18.624 1.00 90.50 582 LYS A CA 1
ATOM 4554 C C . LYS A 1 582 ? 12.582 3.173 17.398 1.00 90.50 582 LYS A C 1
ATOM 4556 O O . LYS A 1 582 ? 11.730 2.383 17.002 1.00 90.50 582 LYS A O 1
ATOM 4561 N N . LEU A 1 583 ? 13.786 3.282 16.837 1.00 89.38 583 LEU A N 1
ATOM 4562 C CA . LEU A 1 583 ? 14.243 2.431 15.738 1.00 89.38 583 LEU A CA 1
ATOM 4563 C C . LEU A 1 583 ? 14.594 1.013 16.221 1.00 89.38 583 LEU A C 1
ATOM 4565 O O . LEU A 1 583 ? 15.325 0.831 17.195 1.00 89.38 583 LEU A O 1
ATOM 4569 N N . TYR A 1 584 ? 14.132 0.023 15.465 1.00 90.50 584 TYR A N 1
ATOM 4570 C CA . TYR A 1 584 ? 14.584 -1.364 15.459 1.00 90.50 584 TYR A CA 1
ATOM 4571 C C . TYR A 1 584 ? 15.073 -1.724 14.051 1.00 90.50 584 TYR A C 1
ATOM 4573 O O . TYR A 1 584 ? 14.615 -1.154 13.059 1.00 90.50 584 TYR A O 1
ATOM 4581 N N . ARG A 1 585 ? 16.012 -2.670 13.970 1.00 88.75 585 ARG A N 1
ATOM 4582 C CA . ARG A 1 585 ? 16.702 -3.058 12.734 1.00 88.75 585 ARG A CA 1
ATOM 4583 C C . ARG A 1 585 ? 16.574 -4.564 12.521 1.00 88.75 585 ARG A C 1
ATOM 4585 O O . ARG A 1 585 ? 16.943 -5.332 13.408 1.00 88.75 585 ARG A O 1
ATOM 4592 N N . GLU A 1 586 ? 16.052 -4.984 11.372 1.00 90.00 586 GLU A N 1
ATOM 4593 C CA . GLU A 1 586 ? 15.976 -6.393 10.957 1.00 90.00 586 GLU A CA 1
ATOM 4594 C C . GLU A 1 586 ? 16.959 -6.629 9.807 1.00 90.00 586 GLU A C 1
ATOM 4596 O O . GLU A 1 586 ? 16.720 -6.177 8.686 1.00 90.00 586 GLU A O 1
ATOM 4601 N N . ALA A 1 587 ? 18.063 -7.329 10.081 1.00 91.06 587 ALA A N 1
ATOM 4602 C CA . ALA A 1 587 ? 19.067 -7.657 9.073 1.00 91.06 587 ALA A CA 1
ATOM 4603 C C . ALA A 1 587 ? 18.469 -8.512 7.942 1.00 91.06 587 ALA A C 1
ATOM 4605 O O . ALA A 1 587 ? 17.777 -9.502 8.192 1.00 91.06 587 ALA A O 1
ATOM 4606 N N . LEU A 1 588 ? 18.758 -8.144 6.693 1.00 89.25 588 LEU A N 1
ATOM 4607 C CA . LEU A 1 588 ? 18.334 -8.896 5.518 1.00 89.25 588 LEU A CA 1
ATOM 4608 C C . LEU A 1 588 ? 19.418 -9.898 5.123 1.00 89.25 588 LEU A C 1
ATOM 4610 O O . LEU A 1 588 ? 20.545 -9.533 4.792 1.00 89.25 588 LEU A O 1
ATOM 4614 N N . HIS A 1 589 ? 19.055 -11.177 5.128 1.00 89.06 589 HIS A N 1
ATOM 4615 C CA . HIS A 1 589 ? 19.924 -12.263 4.692 1.00 89.06 589 HIS A CA 1
ATOM 4616 C C . HIS A 1 589 ? 19.555 -12.697 3.270 1.00 89.06 589 HIS A C 1
ATOM 4618 O O . HIS A 1 589 ? 18.381 -12.919 2.967 1.00 89.06 589 HIS A O 1
ATOM 4624 N N . PHE A 1 590 ? 20.571 -12.821 2.416 1.00 89.19 590 PHE A N 1
ATOM 4625 C CA . PHE A 1 590 ? 20.445 -13.238 1.022 1.00 89.19 590 PHE A CA 1
ATOM 4626 C C . PHE A 1 590 ? 21.169 -14.575 0.837 1.00 89.19 590 PHE A C 1
ATOM 4628 O O . PHE A 1 590 ? 22.397 -14.640 0.894 1.00 89.19 590 PHE A O 1
ATOM 4635 N N . GLU A 1 591 ? 20.393 -15.644 0.664 1.00 87.06 591 GLU A N 1
ATOM 4636 C CA . GLU A 1 591 ? 20.875 -17.016 0.464 1.00 87.06 591 GLU A CA 1
ATOM 4637 C C . GLU A 1 591 ? 20.976 -17.358 -1.031 1.00 87.06 591 GLU A C 1
ATOM 4639 O O . GLU A 1 591 ? 21.798 -18.186 -1.419 1.00 87.06 591 GLU A O 1
ATOM 4644 N N . THR A 1 592 ? 20.127 -16.746 -1.869 1.00 89.19 592 THR A N 1
ATOM 4645 C CA . THR A 1 592 ? 19.936 -17.147 -3.275 1.00 89.19 592 THR A CA 1
ATOM 4646 C C . THR A 1 592 ? 20.530 -16.157 -4.277 1.00 89.19 592 THR A C 1
ATOM 4648 O O . THR A 1 592 ? 21.077 -16.580 -5.296 1.00 89.19 592 THR A O 1
ATOM 4651 N N . VAL A 1 593 ? 20.440 -14.849 -4.020 1.00 88.69 593 VAL A N 1
ATOM 4652 C CA . VAL A 1 593 ? 20.954 -13.805 -4.919 1.00 88.69 593 VAL A CA 1
ATOM 4653 C C . VAL A 1 593 ? 22.030 -12.978 -4.226 1.00 88.69 593 VAL A C 1
ATOM 4655 O O . VAL A 1 593 ? 21.754 -12.226 -3.297 1.00 88.69 593 VAL A O 1
ATOM 4658 N N . HIS A 1 594 ? 23.266 -13.060 -4.720 1.00 86.50 594 HIS A N 1
ATOM 4659 C CA . HIS A 1 594 ? 24.354 -12.218 -4.224 1.00 86.50 594 HIS A CA 1
ATOM 4660 C C . HIS A 1 594 ? 24.072 -10.726 -4.453 1.00 86.50 594 HIS A C 1
ATOM 4662 O O . HIS A 1 594 ? 23.597 -10.321 -5.519 1.00 86.50 594 HIS A O 1
ATOM 4668 N N . LEU A 1 595 ? 24.419 -9.916 -3.450 1.00 86.56 595 LEU A N 1
ATOM 4669 C CA . LEU A 1 595 ? 24.362 -8.460 -3.511 1.00 86.56 595 LEU A CA 1
ATOM 4670 C C . LEU A 1 595 ? 25.215 -7.944 -4.677 1.00 86.56 595 LEU A C 1
ATOM 4672 O O . LEU A 1 595 ? 26.387 -8.292 -4.811 1.00 86.56 595 LEU A O 1
ATOM 4676 N N . ALA A 1 596 ? 24.624 -7.094 -5.514 1.00 83.31 596 ALA A N 1
ATOM 4677 C CA . ALA A 1 596 ? 25.308 -6.437 -6.625 1.00 83.31 596 ALA A CA 1
ATOM 4678 C C . ALA A 1 596 ? 24.899 -4.962 -6.700 1.00 83.31 596 ALA A C 1
ATOM 4680 O O . ALA A 1 596 ? 23.756 -4.619 -6.380 1.00 83.31 596 ALA A O 1
ATOM 4681 N N . GLN A 1 597 ? 25.806 -4.082 -7.130 1.00 73.06 597 GLN A N 1
ATOM 4682 C CA . GLN A 1 597 ? 25.471 -2.676 -7.366 1.00 73.06 597 GLN A CA 1
ATOM 4683 C C . GLN A 1 597 ? 24.564 -2.554 -8.603 1.00 73.06 597 GLN A C 1
ATOM 4685 O O . GLN A 1 597 ? 24.790 -3.199 -9.632 1.00 73.06 597 GLN A O 1
ATOM 4690 N N . ARG A 1 598 ? 23.502 -1.745 -8.511 1.00 68.00 598 ARG A N 1
ATOM 4691 C CA . ARG A 1 598 ? 22.479 -1.631 -9.561 1.00 68.00 598 ARG A CA 1
ATOM 4692 C C . ARG A 1 598 ? 22.915 -0.681 -10.687 1.00 68.00 598 ARG A C 1
ATOM 4694 O O . ARG A 1 598 ? 22.456 0.453 -10.758 1.00 68.00 598 ARG A O 1
ATOM 4701 N N . SER A 1 599 ? 23.765 -1.167 -11.595 1.00 59.19 599 SER A N 1
ATOM 4702 C CA . SER A 1 599 ? 24.049 -0.481 -12.868 1.00 59.19 599 SER A CA 1
ATOM 4703 C C . SER A 1 599 ? 22.841 -0.495 -13.816 1.00 59.19 599 SER A C 1
ATOM 4705 O O . SER A 1 599 ? 22.110 -1.491 -13.891 1.00 59.19 599 SER A O 1
ATOM 4707 N N . TYR A 1 600 ? 22.690 0.596 -14.574 1.00 54.88 600 TYR A N 1
ATOM 4708 C CA . TYR A 1 600 ? 21.837 0.713 -15.768 1.00 54.88 600 TYR A CA 1
ATOM 4709 C C . TYR A 1 600 ? 22.646 0.821 -17.079 1.00 54.88 600 TYR A C 1
ATOM 4711 O O . TYR A 1 600 ? 22.052 0.891 -18.154 1.00 54.88 600 TYR A O 1
ATOM 4719 N N . LYS A 1 601 ? 23.982 0.849 -16.972 1.00 46.25 601 LYS A N 1
ATOM 4720 C CA . LYS A 1 601 ? 24.949 0.613 -18.054 1.00 46.25 601 LYS A CA 1
ATOM 4721 C C . LYS A 1 601 ? 25.203 -0.892 -18.165 1.00 46.25 601 LYS A C 1
ATOM 4723 O O . LYS A 1 601 ? 25.318 -1.513 -17.077 1.00 46.25 601 LYS A O 1
#

pLDDT: mean 81.97, std 16.95, range [22.78, 97.75]

Radius of gyration: 26.8 Å; Cα contacts (8 Å, |Δi|>4): 1084; chains: 1; bounding box: 85×62×68 Å

Nearest PDB structures (foldseek):
  6awf-assembly1_A  TM=7.730E-01  e=1.277E-31  Escherichia coli
  8gs8-assembly1_A  TM=7.668E-01  e=2.015E-30  Homo sapiens
  6awf-assembly2_E  TM=7.943E-01  e=3.963E-29  Escherichia coli
  7d6x-assembly1_A  TM=7.466E-01  e=1.712E-26  Mycolicibacterium smegmatis
  7d6v-assembly1_A  TM=7.427E-01  e=2.079E-24  Mycolicibacterium smegmatis